Protein AF-A0A821XVA3-F1 (afdb_monomer)

Mean predicted aligned error: 18.54 Å

Structure (mmCIF, N/CA/C/O backbone):
data_AF-A0A821XVA3-F1
#
_entry.id   AF-A0A821XVA3-F1
#
loop_
_atom_site.group_PDB
_atom_site.id
_atom_site.type_symbol
_atom_site.label_atom_id
_atom_site.label_alt_id
_atom_site.label_comp_id
_atom_site.label_asym_id
_atom_site.label_entity_id
_atom_site.label_seq_id
_atom_site.pdbx_PDB_ins_code
_atom_site.Cartn_x
_atom_site.Cartn_y
_atom_site.Cartn_z
_atom_site.occupancy
_atom_site.B_iso_or_equiv
_atom_site.auth_seq_id
_atom_site.auth_comp_id
_atom_site.auth_asym_id
_atom_site.auth_atom_id
_atom_site.pdbx_PDB_model_num
ATOM 1 N N . TYR A 1 1 ? -26.374 11.133 1.513 1.00 59.28 1 TYR A N 1
ATOM 2 C CA . TYR A 1 1 ? -27.015 9.862 1.876 1.00 59.28 1 TYR A CA 1
ATOM 3 C C . TYR A 1 1 ? -25.946 8.794 1.778 1.00 59.28 1 TYR A C 1
ATOM 5 O O . TYR A 1 1 ? -25.167 8.854 0.833 1.00 59.28 1 TYR A O 1
ATOM 13 N N . ASP A 1 2 ? -25.851 7.926 2.775 1.00 74.00 2 ASP A N 1
ATOM 14 C CA . ASP A 1 2 ? -24.991 6.742 2.777 1.00 74.00 2 ASP A CA 1
ATOM 15 C C . ASP A 1 2 ? -25.934 5.588 3.128 1.00 74.00 2 ASP A C 1
ATOM 17 O O . ASP A 1 2 ? -26.612 5.642 4.154 1.00 74.00 2 ASP A O 1
ATOM 21 N N . GLU A 1 3 ? -26.091 4.653 2.195 1.00 79.62 3 GLU A N 1
ATOM 22 C CA . GLU A 1 3 ? -27.155 3.644 2.208 1.00 79.62 3 GLU A CA 1
ATOM 23 C C . GLU A 1 3 ? -26.956 2.616 3.325 1.00 79.62 3 GLU A C 1
ATOM 25 O O . GLU A 1 3 ? -27.932 2.103 3.860 1.00 79.62 3 GLU A O 1
ATOM 30 N N . HIS A 1 4 ? -25.708 2.417 3.759 1.00 81.44 4 HIS A N 1
ATOM 31 C CA . HIS A 1 4 ? -25.359 1.534 4.870 1.00 81.44 4 HIS A CA 1
ATOM 32 C C . HIS A 1 4 ? -26.092 1.886 6.179 1.00 81.44 4 HIS A C 1
ATOM 34 O O . HIS A 1 4 ? -26.391 0.995 6.959 1.00 81.44 4 HIS A O 1
ATOM 40 N N . TYR A 1 5 ? -26.447 3.155 6.415 1.00 84.19 5 TYR A N 1
ATOM 41 C CA . TYR A 1 5 ? -27.166 3.567 7.632 1.00 84.19 5 TYR A CA 1
ATOM 42 C C . TYR A 1 5 ? -28.702 3.528 7.498 1.00 84.19 5 TYR A C 1
ATOM 44 O O . TYR A 1 5 ? -29.405 4.093 8.338 1.00 84.19 5 TYR A O 1
ATOM 52 N N . PHE A 1 6 ? -29.248 2.895 6.454 1.00 86.88 6 PHE A N 1
ATOM 53 C CA . PHE A 1 6 ? -30.687 2.697 6.276 1.00 86.88 6 PHE A CA 1
ATOM 54 C C . PHE A 1 6 ? -31.042 1.212 6.386 1.00 86.88 6 PHE A C 1
ATOM 56 O O . PHE A 1 6 ? -30.778 0.441 5.471 1.00 86.88 6 PHE A O 1
ATOM 63 N N . LEU A 1 7 ? -31.670 0.835 7.507 1.00 85.50 7 LEU A N 1
ATOM 64 C CA . LEU A 1 7 ? -31.939 -0.563 7.882 1.00 85.50 7 LEU A CA 1
ATOM 65 C C . LEU A 1 7 ? -30.665 -1.446 7.841 1.00 85.50 7 LEU A C 1
ATOM 67 O O . LEU A 1 7 ? -30.660 -2.458 7.141 1.00 85.50 7 LEU A O 1
ATOM 71 N N . PRO A 1 8 ? -29.584 -1.063 8.558 1.00 87.88 8 PRO A N 1
ATOM 72 C CA . PRO A 1 8 ? -28.364 -1.865 8.625 1.00 87.88 8 PRO A CA 1
ATOM 73 C C . PRO A 1 8 ? -28.617 -3.238 9.255 1.00 87.88 8 PRO A C 1
ATOM 75 O O . PRO A 1 8 ? -29.521 -3.395 10.081 1.00 87.88 8 PRO A O 1
ATOM 78 N N . ASP A 1 9 ? -27.763 -4.203 8.918 1.00 90.38 9 ASP A N 1
ATOM 79 C CA . ASP A 1 9 ? -27.665 -5.459 9.659 1.00 90.38 9 ASP A CA 1
ATOM 80 C C . ASP A 1 9 ? -27.148 -5.172 11.089 1.00 90.38 9 ASP A C 1
ATOM 82 O O . ASP A 1 9 ? -26.148 -4.457 11.226 1.00 90.38 9 ASP A O 1
ATOM 86 N N . PRO A 1 10 ? -27.802 -5.673 12.155 1.00 92.12 10 PRO A N 1
ATOM 87 C CA . PRO A 1 10 ? -27.320 -5.549 13.530 1.00 92.12 10 PRO A CA 1
ATOM 88 C C . PRO A 1 10 ? -25.855 -5.966 13.733 1.00 92.12 10 PRO A C 1
ATOM 90 O O . PRO A 1 10 ? -25.124 -5.264 14.436 1.00 92.12 10 PRO A O 1
ATOM 93 N N . GLU A 1 11 ? -25.420 -7.058 13.095 1.00 89.94 11 GLU A N 1
ATOM 94 C CA . GLU A 1 11 ? -24.072 -7.629 13.245 1.00 89.94 11 GLU A CA 1
ATOM 95 C C . GLU A 1 11 ? -22.993 -6.732 12.602 1.00 89.94 11 GLU A C 1
ATOM 97 O O . GLU A 1 11 ? -21.880 -6.619 13.119 1.00 89.94 11 GLU A O 1
ATOM 102 N N . ASP A 1 12 ? -23.334 -6.017 11.523 1.00 89.56 12 ASP A N 1
ATOM 103 C CA . ASP A 1 12 ? -22.474 -4.980 10.936 1.00 89.56 12 ASP A CA 1
ATOM 104 C C . ASP A 1 12 ? -22.522 -3.683 11.770 1.00 89.56 12 ASP A C 1
ATOM 106 O O . ASP A 1 12 ? -21.499 -3.041 12.016 1.00 89.56 12 ASP A O 1
ATOM 110 N N . PHE A 1 13 ? -23.711 -3.271 12.224 1.00 90.44 13 PHE A N 1
ATOM 111 C CA . PHE A 1 13 ? -23.922 -1.967 12.862 1.00 90.44 13 PHE A CA 1
ATOM 112 C C . PHE A 1 13 ? -23.259 -1.852 14.240 1.00 90.44 13 PHE A C 1
ATOM 114 O O . PHE A 1 13 ? -22.738 -0.785 14.587 1.00 90.44 13 PHE A O 1
ATOM 121 N N . ILE A 1 14 ? -23.225 -2.947 15.009 1.00 92.06 14 ILE A N 1
ATOM 122 C CA . ILE A 1 14 ? -22.571 -2.980 16.324 1.00 92.06 14 ILE A CA 1
ATOM 123 C C . ILE A 1 14 ? -21.059 -2.712 16.237 1.00 92.06 14 ILE A C 1
ATOM 125 O O . ILE A 1 14 ? -20.478 -2.237 17.207 1.00 92.06 14 ILE A O 1
ATOM 129 N N . LEU A 1 15 ? -20.420 -2.934 15.081 1.00 90.19 15 LEU A N 1
ATOM 130 C CA . LEU A 1 15 ? -18.995 -2.650 14.865 1.00 90.19 15 LEU A CA 1
ATOM 131 C C . LEU A 1 15 ? -18.689 -1.147 14.678 1.00 90.19 15 LEU A C 1
ATOM 133 O O . LEU A 1 15 ? -17.539 -0.739 14.844 1.00 90.19 15 LEU A O 1
ATOM 137 N N . GLU A 1 16 ? -19.683 -0.305 14.356 1.00 89.06 16 GLU A N 1
ATOM 138 C CA . GLU A 1 16 ? -19.528 1.163 14.357 1.00 89.06 16 GLU A CA 1
ATOM 139 C C . GLU A 1 16 ? -20.161 1.847 15.582 1.00 89.06 16 GLU A C 1
ATOM 141 O O . GLU A 1 16 ? -19.650 2.885 16.016 1.00 89.06 16 GLU A O 1
ATOM 146 N N . PHE A 1 17 ? -21.249 1.308 16.151 1.00 90.75 17 PHE A N 1
ATOM 147 C CA . PHE A 1 17 ? -22.030 2.001 17.184 1.00 90.75 17 PHE A CA 1
ATOM 148 C C . PHE A 1 17 ? -22.527 1.087 18.313 1.00 90.75 17 PHE A C 1
ATOM 150 O O . PHE A 1 17 ? -23.471 0.318 18.142 1.00 90.75 17 PHE A O 1
ATOM 157 N N . PHE A 1 18 ? -21.999 1.285 19.525 1.00 93.69 18 PHE A N 1
ATOM 158 C CA . PHE A 1 18 ? -22.601 0.728 20.738 1.00 93.69 18 PHE A CA 1
ATOM 159 C C . PHE A 1 18 ? -23.825 1.558 21.179 1.00 93.69 18 PHE A C 1
ATOM 161 O O . PHE A 1 18 ? -23.686 2.759 21.444 1.00 93.69 18 PHE A O 1
ATOM 168 N N . PRO A 1 19 ? -25.030 0.971 21.289 1.00 94.19 19 PRO A N 1
ATOM 169 C CA . PRO A 1 19 ? -26.221 1.702 21.705 1.00 94.19 19 PRO A CA 1
ATOM 170 C C . PRO A 1 19 ? -26.256 1.945 23.221 1.00 94.19 19 PRO A C 1
ATOM 172 O O . PRO A 1 19 ? -25.799 1.133 24.019 1.00 94.19 19 PRO A O 1
ATOM 175 N N . TYR A 1 20 ? -26.915 3.032 23.641 1.00 92.56 20 TYR A N 1
ATOM 176 C CA . TYR A 1 20 ? -27.129 3.362 25.064 1.00 92.56 20 TYR A CA 1
ATOM 177 C C . TYR A 1 20 ? -27.933 2.295 25.838 1.00 92.56 20 TYR A C 1
ATOM 179 O O . TYR A 1 20 ? -27.947 2.280 27.068 1.00 92.56 20 TYR A O 1
ATOM 187 N N . LYS A 1 21 ? -28.617 1.405 25.118 1.00 94.06 21 LYS A N 1
ATOM 188 C CA . LYS A 1 21 ? -29.445 0.336 25.659 1.00 94.06 21 LYS A CA 1
ATOM 189 C C . LYS A 1 21 ? -29.088 -0.998 25.018 1.00 94.06 21 LYS A C 1
ATOM 191 O O . LYS A 1 21 ? -29.029 -1.084 23.795 1.00 94.06 21 LYS A O 1
ATOM 196 N N . SER A 1 22 ? -28.936 -2.042 25.830 1.00 93.56 22 SER A N 1
ATOM 197 C CA . SER A 1 22 ? -28.600 -3.386 25.342 1.00 93.56 22 SER A CA 1
ATOM 198 C C . SER A 1 22 ? -29.694 -3.960 24.430 1.00 93.56 22 SER A C 1
ATOM 200 O O . SER A 1 22 ? -29.369 -4.533 23.394 1.00 93.56 22 SER A O 1
ATOM 202 N N . GLU A 1 23 ? -30.981 -3.700 24.706 1.00 93.56 23 GLU A N 1
ATOM 203 C CA . GLU A 1 23 ? -32.079 -4.178 23.851 1.00 93.56 23 GLU A CA 1
ATOM 204 C C . GLU A 1 23 ? -32.131 -3.523 22.453 1.00 93.56 23 GLU A C 1
ATOM 206 O O . GLU A 1 23 ? -32.899 -3.958 21.599 1.00 93.56 23 GLU A O 1
ATOM 211 N N . TRP A 1 24 ? -31.325 -2.485 22.201 1.00 95.12 24 TRP A N 1
ATOM 212 C CA . TRP A 1 24 ? -31.204 -1.829 20.892 1.00 95.12 24 TRP A CA 1
ATOM 213 C C . TRP A 1 24 ? -30.030 -2.345 20.052 1.00 95.12 24 TRP A C 1
ATOM 215 O O . TRP A 1 24 ? -29.832 -1.848 18.948 1.00 95.12 24 TRP A O 1
ATOM 225 N N . GLN A 1 25 ? -29.261 -3.325 20.540 1.00 95.12 25 GLN A N 1
ATOM 226 C CA . GLN A 1 25 ? -28.236 -3.986 19.724 1.00 95.12 25 GLN A CA 1
ATOM 227 C C . GLN A 1 25 ? -28.853 -4.889 18.650 1.00 95.12 25 GLN A C 1
ATOM 229 O O . GLN A 1 25 ? -28.263 -5.042 17.593 1.00 95.12 25 GLN A O 1
ATOM 234 N N . LEU A 1 26 ? -30.037 -5.463 18.910 1.00 94.38 26 LEU A N 1
ATOM 235 C CA . LEU A 1 26 ? -30.793 -6.356 18.011 1.00 94.38 26 LEU A CA 1
ATOM 236 C C . LEU A 1 26 ? -30.073 -7.657 17.572 1.00 94.38 26 LEU A C 1
ATOM 238 O O . LEU A 1 26 ? -30.635 -8.411 16.781 1.00 94.38 26 LEU A O 1
ATOM 242 N N . LEU A 1 27 ? -28.891 -7.943 18.127 1.00 95.06 27 LEU A N 1
ATOM 243 C CA . LEU A 1 27 ? -28.137 -9.193 17.968 1.00 95.06 27 LEU A CA 1
ATOM 244 C C . LEU A 1 27 ? -28.855 -10.387 18.622 1.00 95.06 27 LEU A C 1
ATOM 246 O O . LEU A 1 27 ? -29.567 -10.219 19.616 1.00 95.06 27 LEU A O 1
ATOM 250 N N . GLU A 1 28 ? -28.579 -11.607 18.148 1.00 94.06 28 GLU A N 1
ATOM 251 C CA . GLU A 1 28 ? -29.009 -12.843 18.833 1.00 94.06 28 GLU A CA 1
ATOM 252 C C . GLU A 1 28 ? -28.313 -13.006 20.200 1.00 94.06 28 GLU A C 1
ATOM 254 O O . GLU A 1 28 ? -28.908 -13.502 21.157 1.00 94.06 28 GLU A O 1
ATOM 259 N N . SER A 1 29 ? -27.063 -12.544 20.313 1.00 94.06 29 SER A N 1
ATOM 260 C CA . SER A 1 29 ? -26.284 -12.515 21.558 1.00 94.06 29 SER A CA 1
ATOM 261 C C . SER A 1 29 ? -25.708 -11.113 21.801 1.00 94.06 29 SER A C 1
ATOM 263 O O . SER A 1 29 ? -24.644 -10.796 21.273 1.00 94.06 29 SER A O 1
ATOM 265 N N . PRO A 1 30 ? -26.393 -10.254 22.583 1.00 95.19 30 PRO A N 1
ATOM 266 C CA . PRO A 1 30 ? -25.920 -8.907 22.893 1.00 95.19 30 PRO A CA 1
ATOM 267 C C . PRO A 1 30 ? -24.562 -8.888 23.611 1.00 95.19 30 PRO A C 1
ATOM 269 O O . PRO A 1 30 ? -24.363 -9.605 24.592 1.00 95.19 30 PRO A O 1
ATOM 272 N N . ILE A 1 31 ? -23.658 -8.016 23.160 1.00 95.81 31 ILE A N 1
ATOM 273 C CA . ILE A 1 31 ? -22.307 -7.842 23.709 1.00 95.81 31 ILE A CA 1
ATOM 274 C C . ILE A 1 31 ? -22.254 -6.743 24.778 1.00 95.81 31 ILE A C 1
ATOM 276 O O . ILE A 1 31 ? -23.060 -5.805 24.797 1.00 95.81 31 ILE A O 1
ATOM 280 N N . THR A 1 32 ? -21.270 -6.814 25.670 1.00 95.44 32 THR A N 1
ATOM 281 C CA . THR A 1 32 ? -20.978 -5.748 26.636 1.00 95.44 32 THR A CA 1
ATOM 282 C C . THR A 1 32 ? -20.196 -4.594 26.002 1.00 95.44 32 THR A C 1
ATOM 284 O O . THR A 1 32 ? -19.574 -4.733 24.949 1.00 95.44 32 THR A O 1
ATOM 287 N N . LEU A 1 33 ? -20.170 -3.440 26.682 1.00 94.19 33 LEU A N 1
ATOM 288 C CA . LEU A 1 33 ? -19.331 -2.305 26.276 1.00 94.19 33 LEU A CA 1
ATOM 289 C C . LEU A 1 33 ? -17.839 -2.682 26.237 1.00 94.19 33 LEU A C 1
ATOM 291 O O . LEU A 1 33 ? -17.130 -2.244 25.342 1.00 94.19 33 LEU A O 1
ATOM 295 N N . LEU A 1 34 ? -17.381 -3.532 27.163 1.00 93.25 34 LEU A N 1
ATOM 296 C CA . LEU A 1 34 ? -15.988 -3.985 27.232 1.00 93.25 34 LEU A CA 1
ATOM 297 C C . LEU A 1 34 ? -15.604 -4.876 26.040 1.00 93.25 34 LEU A C 1
ATOM 299 O O . LEU A 1 34 ? -14.453 -4.859 25.610 1.00 93.25 34 LEU A O 1
ATOM 303 N N . GLU A 1 35 ? -16.543 -5.662 25.514 1.00 93.38 35 GLU A N 1
ATOM 304 C CA . GLU A 1 35 ? -16.342 -6.449 24.293 1.00 93.38 35 GLU A CA 1
ATOM 305 C C . GLU A 1 35 ? -16.369 -5.542 23.057 1.00 93.38 35 GLU A C 1
ATOM 307 O O . GLU A 1 35 ? -15.479 -5.647 22.220 1.00 93.38 35 GLU A O 1
ATOM 312 N N . PHE A 1 36 ? -17.294 -4.577 22.986 1.00 93.44 36 PHE A N 1
ATOM 313 C CA . PHE A 1 36 ? -17.306 -3.556 21.929 1.00 93.44 36 PHE A CA 1
ATOM 314 C C . PHE A 1 36 ? -16.003 -2.739 21.874 1.00 93.44 36 PHE A C 1
ATOM 316 O O . PHE A 1 36 ? -15.442 -2.554 20.799 1.00 93.44 36 PHE A O 1
ATOM 323 N N . GLU A 1 37 ? -15.471 -2.306 23.021 1.00 91.69 37 GLU A N 1
ATOM 324 C CA . GLU A 1 37 ? -14.191 -1.584 23.120 1.00 91.69 37 GLU A CA 1
ATOM 325 C C . GLU A 1 37 ? -12.979 -2.418 22.655 1.00 91.69 37 GLU A C 1
ATOM 327 O O . GLU A 1 37 ? -11.905 -1.863 22.410 1.00 91.69 37 GLU A O 1
ATOM 332 N N . GLN A 1 38 ? -13.140 -3.737 22.500 1.00 91.62 38 GLN A N 1
ATOM 333 C CA . GLN A 1 38 ? -12.133 -4.629 21.925 1.00 91.62 38 GLN A CA 1
ATOM 334 C C . GLN A 1 38 ? -12.303 -4.848 20.414 1.00 91.62 38 GLN A C 1
ATOM 336 O O . GLN A 1 38 ? -11.349 -5.317 19.795 1.00 91.62 38 GLN A O 1
ATOM 341 N N . LEU A 1 39 ? -13.439 -4.507 19.792 1.00 91.81 39 LEU A N 1
ATOM 342 C CA . LEU A 1 39 ? -13.693 -4.746 18.362 1.00 91.81 39 LEU A CA 1
ATOM 343 C C . LEU A 1 39 ? -12.896 -3.787 17.453 1.00 91.81 39 LEU A C 1
ATOM 345 O O . LEU A 1 39 ? -12.702 -2.626 17.817 1.00 91.81 39 LEU A O 1
ATOM 349 N N . PRO A 1 40 ? -12.437 -4.215 16.256 1.00 88.81 40 PRO A N 1
ATOM 350 C CA . PRO A 1 40 ? -11.691 -3.355 15.344 1.00 88.81 40 PRO A CA 1
ATOM 351 C C . PRO A 1 40 ? -12.551 -2.186 14.865 1.00 88.81 40 PRO A C 1
ATOM 353 O O . PRO A 1 40 ? -13.669 -2.380 14.394 1.00 88.81 40 PRO A O 1
ATOM 356 N N . PHE A 1 41 ? -12.002 -0.974 14.907 1.00 90.12 41 PHE A N 1
ATOM 357 C CA . PHE A 1 41 ? -12.701 0.204 14.402 1.00 90.12 41 PHE A CA 1
ATOM 358 C C . PHE A 1 41 ? -12.879 0.096 12.882 1.00 90.12 41 PHE A C 1
ATOM 360 O O . PHE A 1 41 ? -11.885 0.040 12.153 1.00 90.12 41 PHE A O 1
ATOM 367 N N . VAL A 1 42 ? -14.123 0.121 12.403 1.00 92.75 42 VAL A N 1
ATOM 368 C CA . VAL A 1 42 ? -14.491 0.073 10.975 1.00 92.75 42 VAL A CA 1
ATOM 369 C C . VAL A 1 42 ? -15.223 1.340 10.521 1.00 92.75 42 VAL A C 1
ATOM 371 O O . VAL A 1 42 ? -15.337 2.314 11.265 1.00 92.75 42 VAL A O 1
ATOM 374 N N . ARG A 1 43 ? -15.652 1.354 9.254 1.00 89.56 43 ARG A N 1
ATOM 375 C CA . ARG A 1 43 ? -16.505 2.364 8.611 1.00 89.56 43 ARG A CA 1
ATOM 376 C C . ARG A 1 43 ? -17.439 1.710 7.601 1.00 89.56 43 ARG A C 1
ATOM 378 O O . ARG A 1 43 ? -17.054 0.695 7.031 1.00 89.56 43 ARG A O 1
ATOM 385 N N . SER A 1 44 ? -18.540 2.376 7.241 1.00 88.94 44 SER A N 1
ATOM 386 C CA . SER A 1 44 ? -19.485 1.967 6.181 1.00 88.94 44 SER A CA 1
ATOM 387 C C . SER A 1 44 ? -18.850 1.411 4.895 1.00 88.94 44 SER A C 1
ATOM 389 O O . SER A 1 44 ? -19.408 0.518 4.260 1.00 88.94 44 SER A O 1
ATOM 391 N N . LEU A 1 45 ? -17.652 1.874 4.509 1.00 89.81 45 LEU A N 1
ATOM 392 C CA . LEU A 1 45 ? -16.934 1.365 3.333 1.00 89.81 45 LEU A CA 1
ATOM 393 C C . LEU A 1 45 ? -16.302 -0.024 3.493 1.00 89.81 45 LEU A C 1
ATOM 395 O O . LEU A 1 45 ? -16.001 -0.654 2.484 1.00 89.81 45 LEU A O 1
ATOM 399 N N . PHE A 1 46 ? -16.110 -0.512 4.715 1.00 93.12 46 PHE A N 1
ATOM 400 C CA . PHE A 1 46 ? -15.733 -1.898 4.980 1.00 93.12 46 PHE A CA 1
ATOM 401 C C . PHE A 1 46 ? -16.842 -2.837 4.482 1.00 93.12 46 PHE A C 1
ATOM 403 O O . PHE A 1 46 ? -16.602 -3.689 3.627 1.00 93.12 46 PHE A O 1
ATOM 410 N N . PHE A 1 47 ? -18.075 -2.574 4.916 1.00 91.06 47 PHE A N 1
ATOM 411 C CA . PHE A 1 47 ? -19.278 -3.324 4.555 1.00 91.06 47 PHE A CA 1
ATOM 412 C C . PHE A 1 47 ? -19.693 -3.113 3.095 1.00 91.06 47 PHE A C 1
ATOM 414 O O . PHE A 1 47 ? -19.985 -4.075 2.391 1.00 91.06 47 PHE A O 1
ATOM 421 N N . HIS A 1 48 ? -19.627 -1.876 2.588 1.00 90.00 48 HIS A N 1
ATOM 422 C CA . HIS A 1 48 ? -19.939 -1.554 1.186 1.00 90.00 48 HIS A CA 1
ATOM 423 C C . HIS A 1 48 ? -18.974 -2.201 0.171 1.00 90.00 48 HIS A C 1
ATOM 425 O O . HIS A 1 48 ? -19.335 -2.398 -0.987 1.00 90.00 48 HIS A O 1
ATOM 431 N N . TYR A 1 49 ? -17.749 -2.546 0.584 1.00 91.56 49 TYR A N 1
ATOM 432 C CA . TYR A 1 49 ? -16.815 -3.346 -0.219 1.00 91.56 49 TYR A CA 1
ATOM 433 C C . TYR A 1 49 ? -16.812 -4.837 0.167 1.00 91.56 49 TYR A C 1
ATOM 435 O O . TYR A 1 49 ? -15.973 -5.589 -0.331 1.00 91.56 49 TYR A O 1
ATOM 443 N N . HIS A 1 50 ? -17.744 -5.262 1.028 1.00 92.50 50 HIS A N 1
ATOM 444 C CA . HIS A 1 50 ? -17.879 -6.614 1.582 1.00 92.50 50 HIS A CA 1
ATOM 445 C C . HIS A 1 50 ? -16.546 -7.191 2.083 1.00 92.50 50 HIS A C 1
ATOM 447 O O . HIS A 1 50 ? -16.192 -8.341 1.807 1.00 92.50 50 HIS A O 1
ATOM 453 N N . LEU A 1 51 ? -15.773 -6.357 2.783 1.00 94.50 51 LEU A N 1
ATOM 454 C CA . LEU A 1 51 ? -14.526 -6.778 3.404 1.00 94.50 51 LEU A CA 1
ATOM 455 C C . LEU A 1 51 ? -14.810 -7.664 4.616 1.00 94.50 51 LEU A C 1
ATOM 457 O O . LEU A 1 51 ? -15.823 -7.518 5.293 1.00 94.50 51 LEU A O 1
ATOM 461 N N . SER A 1 52 ? -13.894 -8.583 4.904 1.00 93.69 52 SER A N 1
ATOM 462 C CA . SER A 1 52 ? -13.961 -9.438 6.092 1.00 93.69 52 SER A CA 1
ATOM 463 C C . SER A 1 52 ? -12.583 -9.622 6.721 1.00 93.69 52 SER A C 1
ATOM 465 O O . SER A 1 52 ? -11.561 -9.673 6.029 1.00 93.69 52 SER A O 1
ATOM 467 N N . PHE A 1 53 ? -12.547 -9.708 8.050 1.00 93.38 53 PHE A N 1
ATOM 468 C CA . PHE A 1 53 ? -11.327 -9.991 8.803 1.00 93.38 53 PHE A CA 1
ATOM 469 C C . PHE A 1 53 ? -10.919 -11.458 8.635 1.00 93.38 53 PHE A C 1
ATOM 471 O O . PHE A 1 53 ? -11.764 -12.349 8.696 1.00 93.38 53 PHE A O 1
ATOM 478 N N . VAL A 1 54 ? -9.624 -11.718 8.440 1.00 93.81 54 VAL A N 1
ATOM 479 C CA . VAL A 1 54 ? -9.096 -13.088 8.282 1.00 93.81 54 VAL A CA 1
ATOM 480 C C . VAL A 1 54 ? -8.365 -13.574 9.536 1.00 93.81 54 VAL A C 1
ATOM 482 O O . VAL A 1 54 ? -8.388 -14.767 9.822 1.00 93.81 54 VAL A O 1
ATOM 485 N N . ASN A 1 55 ? -7.717 -12.671 10.279 1.00 89.94 55 ASN A N 1
ATOM 486 C CA . ASN A 1 55 ? -6.906 -13.007 11.458 1.00 89.94 55 ASN A CA 1
ATOM 487 C C . ASN A 1 55 ? -7.062 -12.039 12.651 1.00 89.94 55 ASN A C 1
ATOM 489 O O . ASN A 1 55 ? -6.930 -12.482 13.786 1.00 89.94 55 ASN A O 1
ATOM 493 N N . GLN A 1 56 ? -7.342 -10.747 12.427 1.00 89.31 56 GLN A N 1
ATOM 494 C CA . GLN A 1 56 ? -7.411 -9.734 13.494 1.00 89.31 56 GLN A CA 1
ATOM 495 C C . GLN A 1 56 ? -8.851 -9.281 13.768 1.00 89.31 56 GLN A C 1
ATOM 497 O O . GLN A 1 56 ? -9.354 -8.355 13.128 1.00 89.31 56 GLN A O 1
ATOM 502 N N . GLN A 1 57 ? -9.491 -9.930 14.745 1.00 85.75 57 GLN A N 1
ATOM 503 C CA . GLN A 1 57 ? -10.834 -9.605 15.252 1.00 85.75 57 GLN A CA 1
ATOM 504 C C . GLN A 1 57 ? -10.823 -8.697 16.498 1.00 85.75 57 GLN A C 1
ATOM 506 O O . GLN A 1 57 ? -11.877 -8.458 17.075 1.00 85.75 57 GLN A O 1
ATOM 511 N N . HIS A 1 58 ? -9.664 -8.162 16.903 1.00 91.81 58 HIS A N 1
ATOM 512 C CA . HIS A 1 58 ? -9.555 -7.178 17.988 1.00 91.81 58 HIS A CA 1
ATOM 513 C C . HIS A 1 58 ? -8.872 -5.888 17.511 1.00 91.81 58 HIS A C 1
ATOM 515 O O . HIS A 1 58 ? -7.947 -5.947 16.703 1.00 91.81 58 HIS A O 1
ATOM 521 N N . ALA A 1 59 ? -9.265 -4.729 18.046 1.00 92.44 59 ALA A N 1
ATOM 522 C CA . ALA A 1 59 ? -8.646 -3.430 17.761 1.00 92.44 59 ALA A CA 1
ATOM 523 C C . ALA A 1 59 ? -7.180 -3.327 18.199 1.00 92.44 59 ALA A C 1
ATOM 525 O O . ALA A 1 59 ? -6.444 -2.510 17.645 1.00 92.44 59 ALA A O 1
ATOM 526 N N . VAL A 1 60 ? -6.764 -4.110 19.199 1.00 95.31 60 VAL A N 1
ATOM 527 C CA . VAL A 1 60 ? -5.413 -4.070 19.772 1.00 95.31 60 VAL A CA 1
ATOM 528 C C . VAL A 1 60 ? -4.654 -5.342 19.410 1.00 95.31 60 VAL A C 1
ATOM 530 O O . VAL A 1 60 ? -4.945 -6.422 19.918 1.00 95.31 60 VAL A O 1
ATOM 533 N N . ILE A 1 61 ? -3.643 -5.193 18.560 1.00 96.38 61 ILE A N 1
ATOM 534 C CA . ILE A 1 61 ? -2.768 -6.266 18.090 1.00 96.38 61 ILE A CA 1
ATOM 535 C C . ILE A 1 61 ? -1.453 -6.183 18.868 1.00 96.38 61 ILE A C 1
ATOM 537 O O . ILE A 1 61 ? -0.801 -5.141 18.869 1.00 96.38 61 ILE A O 1
ATOM 541 N N . GLN A 1 62 ? -1.044 -7.269 19.522 1.00 96.25 62 GLN A N 1
ATOM 542 C CA . GLN A 1 62 ? 0.305 -7.375 20.091 1.00 96.25 62 GLN A CA 1
ATOM 543 C C . GLN A 1 62 ? 1.276 -7.861 19.010 1.00 96.25 62 GLN A C 1
ATOM 545 O O . GLN A 1 62 ? 0.924 -8.742 18.223 1.00 96.25 62 GLN A O 1
ATOM 550 N N . THR A 1 63 ? 2.492 -7.320 18.974 1.00 95.81 63 THR A N 1
ATOM 551 C CA . THR A 1 63 ? 3.568 -7.892 18.154 1.00 95.81 63 THR A CA 1
ATOM 552 C C . THR A 1 63 ? 4.220 -9.092 18.837 1.00 95.81 63 THR A C 1
ATOM 554 O O . THR A 1 63 ? 4.126 -9.264 20.054 1.00 95.81 63 THR A O 1
ATOM 557 N N . ASP A 1 64 ? 4.964 -9.886 18.069 1.00 93.62 64 ASP A N 1
ATOM 558 C CA . ASP A 1 64 ? 5.989 -10.761 18.634 1.00 93.62 64 ASP A CA 1
ATOM 559 C C . ASP A 1 64 ? 7.192 -9.956 19.186 1.00 93.62 64 ASP A C 1
ATOM 561 O O . ASP A 1 64 ? 7.235 -8.720 19.138 1.00 93.62 64 ASP A O 1
ATOM 565 N N . ASN A 1 65 ? 8.204 -10.668 19.689 1.00 90.31 65 ASN A N 1
ATOM 566 C CA . ASN A 1 65 ? 9.434 -10.087 20.239 1.00 90.31 65 ASN A CA 1
ATOM 567 C C . ASN A 1 65 ? 10.441 -9.574 19.179 1.00 90.31 65 ASN A C 1
ATOM 569 O O . ASN A 1 65 ? 11.537 -9.122 19.530 1.00 90.31 65 ASN A O 1
ATOM 573 N N . ARG A 1 66 ? 10.073 -9.625 17.893 1.00 89.06 66 ARG A N 1
ATOM 574 C CA . ARG A 1 66 ? 10.735 -8.966 16.757 1.00 89.06 66 ARG A CA 1
ATOM 575 C C . ARG A 1 66 ? 9.941 -7.751 16.263 1.00 89.06 66 ARG A C 1
ATOM 577 O O . ARG A 1 66 ? 10.287 -7.181 15.233 1.00 89.06 66 ARG A O 1
ATOM 584 N N . GLY A 1 67 ? 8.874 -7.350 16.957 1.00 91.44 67 GLY A N 1
ATOM 585 C CA . GLY A 1 67 ? 7.999 -6.270 16.506 1.00 91.44 67 GLY A CA 1
ATOM 586 C C . GLY A 1 67 ? 7.108 -6.657 15.319 1.00 91.44 67 GLY A C 1
ATOM 587 O O . GLY A 1 67 ? 6.560 -5.767 14.669 1.00 91.44 67 GLY A O 1
ATOM 588 N N . ALA A 1 68 ? 6.966 -7.951 15.009 1.00 93.38 68 ALA A N 1
ATOM 589 C CA . ALA A 1 68 ? 6.183 -8.442 13.884 1.00 93.38 68 ALA A CA 1
ATOM 590 C C . ALA A 1 68 ? 4.713 -8.709 14.250 1.00 93.38 68 ALA A C 1
ATOM 592 O O . ALA A 1 68 ? 4.406 -9.302 15.284 1.00 93.38 68 ALA A O 1
ATOM 593 N N . CYS A 1 69 ? 3.798 -8.300 13.372 1.00 95.75 69 CYS A N 1
ATOM 594 C CA . CYS A 1 69 ? 2.391 -8.707 13.360 1.00 95.75 69 CYS A CA 1
ATOM 595 C C . CYS A 1 69 ? 1.816 -8.601 11.937 1.00 95.75 69 CYS A C 1
ATOM 597 O O . CYS A 1 69 ? 2.407 -7.955 11.067 1.00 95.75 69 CYS A O 1
ATOM 599 N N . ASP A 1 70 ? 0.659 -9.210 11.679 1.00 95.00 70 ASP A N 1
ATOM 600 C CA . ASP A 1 70 ? -0.017 -9.137 10.385 1.00 95.00 70 ASP A CA 1
ATOM 601 C C . ASP A 1 70 ? -1.504 -8.770 10.502 1.00 95.00 70 ASP A C 1
ATOM 603 O O . ASP A 1 70 ? -2.213 -9.206 11.406 1.00 95.00 70 ASP A O 1
ATOM 607 N N . ILE A 1 71 ? -2.001 -7.992 9.542 1.00 97.38 71 ILE A N 1
ATOM 608 C CA . ILE A 1 71 ? -3.427 -7.716 9.337 1.00 97.38 71 ILE A CA 1
ATOM 609 C C . ILE A 1 71 ? -3.801 -8.254 7.963 1.00 97.38 71 ILE A C 1
ATOM 611 O O . ILE A 1 71 ? -3.235 -7.837 6.949 1.00 97.38 71 ILE A O 1
ATOM 615 N N . LYS A 1 72 ? -4.765 -9.174 7.928 1.00 96.19 72 LYS A N 1
ATOM 616 C CA . LYS A 1 72 ? -5.268 -9.795 6.704 1.00 96.19 72 LYS A CA 1
ATOM 617 C C . LYS A 1 72 ? -6.759 -9.524 6.548 1.00 96.19 72 LYS A C 1
ATOM 619 O O . LYS A 1 72 ? -7.561 -9.868 7.418 1.00 96.19 72 LYS A O 1
ATOM 624 N N . LEU A 1 73 ? -7.109 -8.919 5.417 1.00 96.50 73 LEU A N 1
ATOM 625 C CA . LEU A 1 73 ? -8.480 -8.650 4.995 1.00 96.50 73 LEU A CA 1
ATOM 626 C C . LEU A 1 73 ? -8.784 -9.466 3.740 1.00 96.50 73 LEU A C 1
ATOM 628 O O . LEU A 1 73 ? -7.942 -9.574 2.847 1.00 96.50 73 LEU A O 1
ATOM 632 N N . ARG A 1 74 ? -9.998 -10.004 3.654 1.00 96.06 74 ARG A N 1
ATOM 633 C CA . ARG A 1 74 ? -10.537 -10.630 2.446 1.00 96.06 74 ARG A CA 1
ATOM 634 C C . ARG A 1 74 ? -11.496 -9.672 1.746 1.00 96.06 74 ARG A C 1
ATOM 636 O O . ARG A 1 74 ? -12.290 -9.014 2.413 1.00 96.06 74 ARG A O 1
ATOM 643 N N . MET A 1 75 ? -11.437 -9.634 0.418 1.00 94.75 75 MET A N 1
ATOM 644 C CA . MET A 1 75 ? -12.374 -8.923 -0.465 1.00 94.75 75 MET A CA 1
ATOM 645 C C . MET A 1 75 ? -13.073 -9.906 -1.427 1.00 94.75 75 MET A C 1
ATOM 647 O O . MET A 1 75 ? -12.495 -10.947 -1.747 1.00 94.75 75 MET A O 1
ATOM 651 N N . PRO A 1 76 ? -14.290 -9.610 -1.919 1.00 94.31 76 PRO A N 1
ATOM 652 C CA . PRO A 1 76 ? -15.010 -10.497 -2.834 1.00 94.31 76 PRO A CA 1
ATOM 653 C C . PRO A 1 76 ? -14.352 -10.580 -4.222 1.00 94.31 76 PRO A C 1
ATOM 655 O O . PRO A 1 76 ? -13.741 -9.620 -4.700 1.00 94.31 76 PRO A O 1
ATOM 658 N N . ASP A 1 77 ? -14.549 -11.711 -4.914 1.00 89.75 77 ASP A N 1
ATOM 659 C CA . ASP A 1 77 ? -14.010 -11.979 -6.262 1.00 89.75 77 ASP A CA 1
ATOM 660 C C . ASP A 1 77 ? -14.293 -10.854 -7.271 1.00 89.75 77 ASP A C 1
ATOM 662 O O . ASP A 1 77 ? -13.424 -10.479 -8.059 1.00 89.75 77 ASP A O 1
ATOM 666 N N . SER A 1 78 ? -15.491 -10.268 -7.205 1.00 90.44 78 SER A N 1
ATOM 667 C CA . SER A 1 78 ? -15.948 -9.174 -8.070 1.00 90.44 78 SER A CA 1
ATOM 668 C C . SER A 1 78 ? -15.125 -7.885 -7.952 1.00 90.44 78 SER A C 1
ATOM 670 O O . SER A 1 78 ? -15.155 -7.059 -8.868 1.00 90.44 78 SER A O 1
ATOM 672 N N . LEU A 1 79 ? -14.387 -7.700 -6.852 1.00 89.88 79 LEU A N 1
ATOM 673 C CA . LEU A 1 79 ? -13.617 -6.489 -6.567 1.00 89.88 79 LEU A CA 1
ATOM 674 C C . LEU A 1 79 ? -12.098 -6.664 -6.718 1.00 89.88 79 LEU A C 1
ATOM 676 O O . LEU A 1 79 ? -11.397 -5.653 -6.794 1.00 89.88 79 LEU A O 1
ATOM 680 N N . LYS A 1 80 ? -11.582 -7.895 -6.866 1.00 86.81 80 LYS A N 1
ATOM 681 C CA . LYS A 1 80 ? -10.137 -8.212 -6.972 1.00 86.81 80 LYS A CA 1
ATOM 682 C C . LYS A 1 80 ? -9.364 -7.332 -7.958 1.00 86.81 80 LYS A C 1
ATOM 684 O O . LYS A 1 80 ? -8.252 -6.890 -7.680 1.00 86.81 80 LYS A O 1
ATOM 689 N N . HIS A 1 81 ? -9.967 -7.054 -9.113 1.00 84.12 81 HIS A N 1
ATOM 690 C CA . HIS A 1 81 ? -9.357 -6.279 -10.198 1.00 84.12 81 HIS A CA 1
ATOM 691 C C . HIS A 1 81 ? -9.807 -4.810 -10.247 1.00 84.12 81 HIS A C 1
ATOM 693 O O . HIS A 1 81 ? -9.551 -4.138 -11.242 1.00 84.12 81 HIS A O 1
ATOM 699 N N . ARG A 1 82 ? -10.478 -4.298 -9.206 1.00 86.75 82 ARG A N 1
ATOM 700 C CA . ARG A 1 82 ? -10.951 -2.901 -9.127 1.00 86.75 82 ARG A CA 1
ATOM 701 C C . ARG A 1 82 ? -10.637 -2.220 -7.803 1.00 86.75 82 ARG A C 1
ATOM 703 O O . ARG A 1 82 ? -10.416 -1.017 -7.801 1.00 86.75 82 ARG A O 1
ATOM 710 N N . LEU A 1 83 ? -10.581 -2.937 -6.688 1.00 90.25 83 LEU A N 1
ATOM 711 C CA . LEU A 1 83 ? -10.308 -2.332 -5.390 1.00 90.25 83 LEU A CA 1
ATOM 712 C C . LEU A 1 83 ? -8.807 -2.035 -5.239 1.00 90.25 83 LEU A C 1
ATOM 714 O O . LEU A 1 83 ? -7.946 -2.881 -5.501 1.00 90.25 83 LEU A O 1
ATOM 718 N N . ALA A 1 84 ? -8.490 -0.803 -4.847 1.00 90.88 8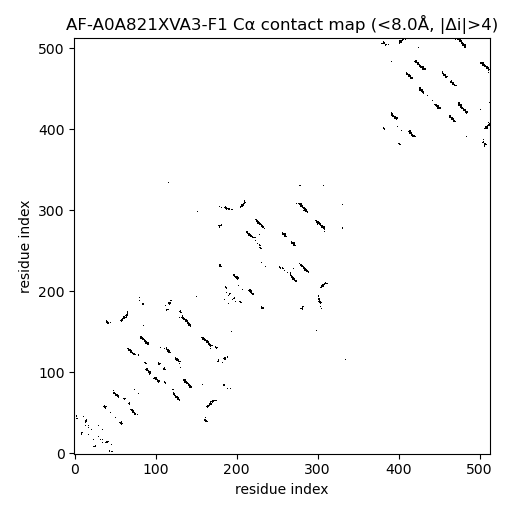4 ALA A N 1
ATOM 719 C CA . ALA A 1 84 ? -7.150 -0.366 -4.481 1.00 90.88 84 ALA A CA 1
ATOM 720 C C . ALA A 1 84 ? -7.094 -0.073 -2.983 1.00 90.88 84 ALA A C 1
ATOM 722 O O . ALA A 1 84 ? -8.000 0.558 -2.436 1.00 90.88 84 ALA A O 1
ATOM 723 N N . PHE A 1 85 ? -6.002 -0.496 -2.349 1.00 93.25 85 PHE A N 1
ATOM 724 C CA . PHE A 1 85 ? -5.753 -0.305 -0.925 1.00 93.25 85 PHE A CA 1
ATOM 725 C C . PHE A 1 85 ? -4.567 0.628 -0.696 1.00 93.25 85 PHE A C 1
ATOM 727 O O . PHE A 1 85 ? -3.579 0.612 -1.433 1.00 93.25 85 PHE A O 1
ATOM 734 N N . HIS A 1 86 ? -4.661 1.423 0.361 1.00 93.00 86 HIS A N 1
ATOM 735 C CA . HIS A 1 86 ? -3.587 2.264 0.880 1.00 93.00 86 HIS A CA 1
ATOM 736 C C . HIS A 1 86 ? -3.613 2.211 2.408 1.00 93.00 86 HIS A C 1
ATOM 738 O O . HIS A 1 86 ? -4.622 1.828 2.997 1.00 93.00 86 HIS A O 1
ATOM 744 N N . PHE A 1 87 ? -2.518 2.580 3.061 1.00 95.50 87 PHE A N 1
ATOM 745 C CA . PHE A 1 87 ? -2.438 2.580 4.517 1.00 95.50 87 PHE A CA 1
ATOM 746 C C . PHE A 1 87 ? -1.541 3.711 5.022 1.00 95.50 87 PHE A C 1
ATOM 748 O O . PHE A 1 87 ? -0.624 4.148 4.328 1.00 95.50 87 PHE A O 1
ATOM 755 N N . HIS A 1 88 ? -1.773 4.139 6.259 1.00 94.50 88 HIS A N 1
ATOM 756 C CA . HIS A 1 88 ? -0.827 4.946 7.025 1.00 94.50 88 HIS A CA 1
ATOM 757 C C . HIS A 1 88 ? -0.463 4.198 8.304 1.00 94.50 88 HIS A C 1
ATOM 759 O O . HIS A 1 88 ? -1.349 3.661 8.960 1.00 94.50 88 HIS A O 1
ATOM 765 N N . LEU A 1 89 ? 0.820 4.197 8.668 1.00 95.69 89 LEU A N 1
ATOM 766 C CA . LEU A 1 89 ? 1.310 3.731 9.966 1.00 95.69 89 LEU A CA 1
ATOM 767 C C . LEU A 1 89 ? 1.928 4.925 10.699 1.00 95.69 89 LEU A C 1
ATOM 769 O O . LEU A 1 89 ? 2.772 5.617 10.129 1.00 95.69 89 LEU A O 1
ATOM 773 N N . ARG A 1 90 ? 1.508 5.158 11.943 1.00 95.06 90 ARG A N 1
ATOM 774 C CA . ARG A 1 90 ? 2.005 6.228 12.820 1.00 95.06 90 ARG A CA 1
ATOM 775 C C . ARG A 1 90 ? 2.504 5.629 14.131 1.00 95.06 90 ARG A C 1
ATOM 777 O O . ARG A 1 90 ? 1.950 4.630 14.583 1.00 95.06 90 ARG A O 1
ATOM 784 N N . PHE A 1 91 ? 3.519 6.232 14.739 1.00 94.00 91 PHE A N 1
ATOM 785 C CA . PHE A 1 91 ? 3.969 5.921 16.096 1.00 94.00 91 PHE A CA 1
ATOM 786 C C . PHE A 1 91 ? 3.427 6.969 17.068 1.00 94.00 91 PHE A C 1
ATOM 788 O O . PHE A 1 91 ? 3.504 8.160 16.782 1.00 94.00 91 PHE A O 1
ATOM 795 N N . SER A 1 92 ? 2.899 6.530 18.207 1.00 90.38 92 SER A N 1
ATOM 796 C CA . SER A 1 92 ? 2.353 7.384 19.261 1.00 90.38 92 SER A CA 1
ATOM 797 C C . SER A 1 92 ? 3.379 7.552 20.377 1.00 90.38 92 SER A C 1
ATOM 799 O O . SER A 1 92 ? 3.492 6.703 21.263 1.00 90.38 92 SER A O 1
ATOM 801 N N . ASN A 1 93 ? 4.104 8.670 20.366 1.00 76.38 93 ASN A N 1
ATOM 802 C CA . ASN A 1 93 ? 5.030 9.013 21.437 1.00 76.38 93 ASN A CA 1
ATOM 803 C C . ASN A 1 93 ? 4.314 9.843 22.514 1.00 76.38 93 ASN A C 1
ATOM 805 O O . ASN A 1 93 ? 3.801 10.926 22.232 1.00 76.38 93 ASN A O 1
ATOM 809 N N . ILE A 1 94 ? 4.290 9.368 23.760 1.00 64.44 94 ILE A N 1
ATOM 810 C CA . ILE A 1 94 ? 3.730 10.137 24.878 1.00 64.44 94 ILE A CA 1
ATOM 811 C C . ILE A 1 94 ? 4.799 11.117 25.371 1.00 64.44 94 ILE A C 1
ATOM 813 O O . ILE A 1 94 ? 5.814 10.720 25.945 1.00 64.44 94 ILE A O 1
ATOM 817 N N . SER A 1 95 ? 4.571 12.417 25.172 1.00 58.41 95 SER A N 1
ATOM 818 C CA . SER A 1 95 ? 5.465 13.461 25.677 1.00 58.41 95 SER A CA 1
ATOM 819 C C . SER A 1 95 ? 5.422 13.514 27.207 1.00 58.41 95 SER A C 1
ATOM 821 O O . SER A 1 95 ? 4.561 14.171 27.797 1.00 58.41 95 SER A O 1
ATOM 823 N N . ASN A 1 96 ? 6.409 12.890 27.856 1.00 54.19 96 ASN A N 1
ATOM 824 C CA . ASN A 1 96 ? 6.616 12.940 29.313 1.00 54.19 96 ASN A CA 1
ATOM 825 C C . ASN A 1 96 ? 6.687 14.373 29.886 1.00 54.19 96 ASN A C 1
ATOM 827 O O . ASN A 1 96 ? 6.506 14.564 31.085 1.00 54.19 96 ASN A O 1
ATOM 831 N N . THR A 1 97 ? 6.956 15.377 29.047 1.00 55.00 97 THR A N 1
ATOM 832 C CA . THR A 1 97 ? 7.114 16.783 29.450 1.00 55.00 97 THR A CA 1
ATOM 833 C C . THR A 1 97 ? 5.812 17.587 29.363 1.00 55.00 97 THR A C 1
ATOM 835 O O . THR A 1 97 ? 5.710 18.638 29.991 1.00 55.00 97 THR A O 1
ATOM 838 N N . THR A 1 98 ? 4.826 17.146 28.570 1.00 55.41 98 THR A N 1
ATOM 839 C CA . THR A 1 98 ? 3.618 17.949 28.274 1.00 55.41 98 THR A CA 1
ATOM 840 C C . THR A 1 98 ? 2.300 17.174 28.253 1.00 55.41 98 THR A C 1
ATOM 842 O O . THR A 1 98 ? 1.250 17.801 28.153 1.00 55.41 98 THR A O 1
ATOM 845 N N . GLY A 1 99 ? 2.314 15.840 28.314 1.00 56.00 99 GLY A N 1
ATOM 846 C CA . GLY A 1 99 ? 1.108 15.006 28.221 1.00 56.00 99 GLY A CA 1
ATOM 847 C C . GLY A 1 99 ? 0.451 14.971 26.833 1.00 56.00 99 GLY A C 1
ATOM 848 O O . GLY A 1 99 ? -0.534 14.263 26.646 1.00 56.00 99 GLY A O 1
ATOM 849 N N . HIS A 1 100 ? 0.991 15.697 25.849 1.00 58.19 100 HIS A N 1
ATOM 850 C CA . HIS A 1 100 ? 0.565 15.581 24.459 1.00 58.19 100 HIS A CA 1
ATOM 851 C C . HIS A 1 100 ? 1.077 14.274 23.841 1.00 58.19 100 HIS A C 1
ATOM 853 O O . HIS A 1 100 ? 2.224 13.876 24.055 1.00 58.19 100 HIS A O 1
ATOM 859 N N . ILE A 1 101 ? 0.223 13.641 23.039 1.00 65.06 101 ILE A N 1
ATOM 860 C CA . ILE A 1 101 ? 0.612 12.564 22.128 1.00 65.06 101 ILE A CA 1
ATOM 861 C C . ILE A 1 101 ? 1.231 13.222 20.892 1.00 65.06 101 ILE A C 1
ATOM 863 O O . ILE A 1 101 ? 0.591 14.062 20.259 1.00 65.06 101 ILE A O 1
ATOM 867 N N . ASP A 1 102 ? 2.469 12.857 20.577 1.00 71.94 102 ASP A N 1
ATOM 868 C CA . ASP A 1 102 ? 3.173 13.256 19.359 1.00 71.94 102 ASP A CA 1
ATOM 869 C C . ASP A 1 102 ? 3.150 12.078 18.372 1.00 71.94 102 ASP A C 1
ATOM 871 O O . ASP A 1 102 ? 3.659 10.993 18.669 1.00 71.94 102 ASP A O 1
ATOM 875 N N . GLU A 1 103 ? 2.501 12.265 17.221 1.00 82.12 103 GLU A N 1
ATOM 876 C CA . GLU A 1 103 ? 2.347 11.226 16.198 1.00 82.12 103 GLU A CA 1
ATOM 877 C C . GLU A 1 103 ? 3.454 11.334 15.141 1.00 82.12 103 GLU A C 1
ATOM 879 O O . GLU A 1 103 ? 3.388 12.179 14.243 1.00 82.12 103 GLU A O 1
ATOM 884 N N . SER A 1 104 ? 4.453 10.445 15.185 1.00 86.00 104 SER A N 1
ATOM 885 C CA . SER A 1 104 ? 5.484 10.397 14.140 1.00 86.00 104 SER A CA 1
ATOM 886 C C . SER A 1 104 ? 5.062 9.502 12.968 1.00 86.00 104 SER A C 1
ATOM 888 O O . SER A 1 104 ? 4.502 8.419 13.144 1.00 86.00 104 SER A O 1
ATOM 890 N N . ILE A 1 105 ? 5.356 9.949 11.743 1.00 88.50 105 ILE A N 1
ATOM 891 C CA . ILE A 1 105 ? 5.179 9.172 10.498 1.00 88.50 105 ILE A CA 1
ATOM 892 C C . ILE A 1 105 ? 6.492 8.541 10.004 1.00 88.50 105 ILE A C 1
ATOM 894 O O . ILE A 1 105 ? 6.523 7.834 8.992 1.00 88.50 105 ILE A O 1
ATOM 898 N N . ASP A 1 106 ? 7.590 8.798 10.711 1.00 90.81 106 ASP A N 1
ATOM 899 C CA . ASP A 1 106 ? 8.916 8.251 10.460 1.00 90.81 106 ASP A CA 1
ATOM 900 C C . ASP A 1 106 ? 9.620 7.861 11.767 1.00 90.81 106 ASP A C 1
ATOM 902 O O . ASP A 1 106 ? 9.250 8.289 12.863 1.00 90.81 106 ASP A O 1
ATOM 906 N N . PHE A 1 107 ? 10.642 7.025 11.624 1.00 87.00 107 PHE A N 1
ATOM 907 C CA . PHE A 1 107 ? 11.593 6.661 12.660 1.00 87.00 107 PHE A CA 1
ATOM 908 C C . PHE A 1 107 ? 13.003 6.920 12.121 1.00 87.00 107 PHE A C 1
ATOM 910 O O . PHE A 1 107 ? 13.398 6.349 11.104 1.00 87.00 107 PHE A O 1
ATOM 917 N N . GLN A 1 108 ? 13.770 7.786 12.789 1.00 87.25 108 GLN A N 1
ATOM 918 C CA . GLN A 1 108 ? 15.147 8.141 12.402 1.00 87.25 108 GLN A CA 1
ATOM 919 C C . GLN A 1 108 ? 15.278 8.636 10.939 1.00 87.25 108 GLN A C 1
ATOM 921 O O . GLN A 1 108 ? 16.269 8.351 10.266 1.00 87.25 108 GLN A O 1
ATOM 926 N N . GLY A 1 109 ? 14.277 9.361 10.421 1.00 85.31 109 GLY A N 1
ATOM 927 C CA . GLY A 1 109 ? 14.222 9.832 9.032 1.00 85.31 109 GLY A CA 1
ATOM 928 C C . GLY A 1 109 ? 13.730 8.784 8.025 1.00 85.31 109 GLY A C 1
ATOM 929 O O . GLY A 1 109 ? 13.711 9.041 6.819 1.00 85.31 109 GLY A O 1
ATOM 930 N N . VAL A 1 110 ? 13.331 7.594 8.485 1.00 88.25 110 VAL A N 1
ATOM 931 C CA . VAL A 1 110 ? 12.785 6.513 7.658 1.00 88.25 110 VAL A CA 1
ATOM 932 C C . VAL A 1 110 ? 11.279 6.410 7.881 1.00 88.25 110 VAL A C 1
ATOM 934 O O . VAL A 1 110 ? 10.837 6.006 8.953 1.00 88.25 110 VAL A O 1
ATOM 937 N N . LYS A 1 111 ? 10.484 6.735 6.853 1.00 92.50 111 LYS A N 1
ATOM 938 C CA . LYS A 1 111 ? 9.016 6.601 6.886 1.00 92.50 111 LYS A CA 1
ATOM 939 C C . LYS A 1 111 ? 8.564 5.240 7.425 1.00 92.50 111 LYS A C 1
ATOM 941 O O . LYS A 1 111 ? 9.014 4.208 6.922 1.00 92.50 111 LYS A O 1
ATOM 946 N N . LEU A 1 112 ? 7.596 5.244 8.342 1.00 94.56 112 LEU A N 1
ATOM 947 C CA . LEU A 1 112 ? 7.021 4.033 8.939 1.00 94.56 112 LEU A CA 1
ATOM 948 C C . LEU A 1 112 ? 6.335 3.125 7.904 1.00 94.56 112 LEU A C 1
ATOM 950 O O . LEU A 1 112 ? 6.366 1.909 8.050 1.00 94.56 112 LEU A O 1
ATOM 954 N N . GLU A 1 113 ? 5.843 3.683 6.790 1.00 94.38 113 GLU A N 1
ATOM 955 C CA . GLU A 1 113 ? 5.359 2.928 5.617 1.00 94.38 113 GLU A CA 1
ATOM 956 C C . GLU A 1 113 ? 6.362 1.868 5.116 1.00 94.38 113 GLU A C 1
ATOM 958 O O . GLU A 1 113 ? 5.963 0.839 4.575 1.00 94.38 113 GLU A O 1
ATOM 963 N N . ARG A 1 114 ? 7.674 2.091 5.297 1.00 94.81 114 ARG A N 1
ATOM 964 C CA . ARG A 1 114 ? 8.724 1.147 4.879 1.00 94.81 114 ARG A CA 1
ATOM 965 C C . ARG A 1 114 ? 8.880 -0.052 5.815 1.00 94.81 114 ARG A C 1
ATOM 967 O O . ARG A 1 114 ? 9.620 -0.965 5.476 1.00 94.81 114 ARG A O 1
ATOM 974 N N . TYR A 1 115 ? 8.200 -0.069 6.954 1.00 95.88 115 TYR A N 1
ATOM 975 C CA . TYR A 1 115 ? 8.154 -1.200 7.883 1.00 95.88 115 TYR A CA 1
ATOM 976 C C . TYR A 1 115 ? 6.885 -2.054 7.697 1.00 95.88 115 TYR A C 1
ATOM 978 O O . TYR A 1 115 ? 6.588 -2.909 8.526 1.00 95.88 115 TYR A O 1
ATOM 986 N N . VAL A 1 116 ? 6.144 -1.836 6.598 1.00 96.88 116 VAL A N 1
ATOM 987 C CA . VAL A 1 116 ? 4.935 -2.589 6.241 1.00 96.88 116 VAL A CA 1
ATOM 988 C C . VAL A 1 116 ? 5.064 -3.207 4.848 1.00 96.88 116 VAL A C 1
ATOM 990 O O . VAL A 1 116 ? 5.122 -2.518 3.825 1.00 96.88 116 VAL A O 1
ATOM 993 N N . LEU A 1 117 ? 5.033 -4.536 4.795 1.00 96.00 117 LEU A N 1
ATOM 994 C CA . LEU A 1 117 ? 4.842 -5.301 3.569 1.00 96.00 117 LEU A CA 1
ATOM 995 C C . LEU A 1 117 ? 3.341 -5.388 3.264 1.00 96.00 117 LEU A C 1
ATOM 997 O O . LEU A 1 117 ? 2.657 -6.296 3.737 1.00 96.00 117 LEU A O 1
ATOM 1001 N N . HIS A 1 118 ? 2.846 -4.434 2.474 1.00 96.50 118 HIS A N 1
ATOM 1002 C CA . HIS A 1 118 ? 1.511 -4.478 1.874 1.00 96.50 118 HIS A CA 1
ATOM 1003 C C . HIS A 1 118 ? 1.534 -5.302 0.576 1.00 96.50 118 HIS A C 1
ATOM 1005 O O . HIS A 1 118 ? 2.240 -4.944 -0.372 1.00 96.50 118 HIS A O 1
ATOM 1011 N N . THR A 1 119 ? 0.754 -6.380 0.515 1.00 94.44 119 THR A N 1
ATOM 1012 C CA . THR A 1 119 ? 0.579 -7.240 -0.666 1.00 94.44 119 THR A CA 1
ATOM 1013 C C . THR A 1 119 ? -0.900 -7.518 -0.930 1.00 94.44 119 THR A C 1
ATOM 1015 O O . THR A 1 119 ? -1.719 -7.523 -0.013 1.00 94.44 119 THR A O 1
ATOM 1018 N N . VAL A 1 120 ? -1.235 -7.772 -2.197 1.00 92.25 120 VAL A N 1
ATOM 1019 C CA . VAL A 1 120 ? -2.576 -8.197 -2.625 1.00 92.25 120 VAL A CA 1
ATOM 1020 C C . VAL A 1 120 ? -2.422 -9.422 -3.518 1.00 92.25 120 VAL A C 1
ATOM 1022 O O . VAL A 1 120 ? -1.883 -9.304 -4.621 1.00 92.25 120 VAL A O 1
ATOM 1025 N N . GLN A 1 121 ? -2.878 -10.578 -3.039 1.00 86.50 121 GLN A N 1
ATOM 1026 C CA . GLN A 1 121 ? -2.863 -11.850 -3.760 1.00 86.50 121 GLN A CA 1
ATOM 1027 C C . GLN A 1 121 ? -4.276 -12.438 -3.755 1.00 86.50 121 GLN A C 1
ATOM 1029 O O . GLN A 1 121 ? -4.831 -12.704 -2.693 1.00 86.50 121 GLN A O 1
ATOM 1034 N N . ASP A 1 122 ? -4.844 -12.650 -4.942 1.00 86.94 122 ASP A N 1
ATOM 1035 C CA . ASP A 1 122 ? -6.199 -13.176 -5.130 1.00 86.94 122 ASP A CA 1
ATOM 1036 C C . ASP A 1 122 ? -7.254 -12.389 -4.321 1.00 86.94 122 ASP A C 1
ATOM 1038 O O . ASP A 1 122 ? -7.487 -11.222 -4.626 1.00 86.94 122 ASP A O 1
ATOM 1042 N N . ASP A 1 123 ? -7.927 -12.992 -3.334 1.00 91.25 123 ASP A N 1
ATOM 1043 C CA . ASP A 1 123 ? -8.901 -12.325 -2.440 1.00 91.25 123 ASP A CA 1
ATOM 1044 C C . ASP A 1 123 ? -8.263 -11.683 -1.204 1.00 91.25 123 ASP A C 1
ATOM 1046 O O . ASP A 1 123 ? -8.938 -10.955 -0.474 1.00 91.25 123 ASP A O 1
ATOM 1050 N N . LEU A 1 124 ? -6.979 -11.946 -0.963 1.00 93.75 124 LEU A N 1
ATOM 1051 C CA . LEU A 1 124 ? -6.296 -11.644 0.284 1.00 93.75 124 LEU A CA 1
ATOM 1052 C C . LEU A 1 124 ? -5.438 -10.379 0.172 1.00 93.75 124 LEU A C 1
ATOM 1054 O O . LEU A 1 124 ? -4.434 -10.326 -0.544 1.00 93.75 124 LEU A O 1
ATOM 1058 N N . VAL A 1 125 ? -5.794 -9.377 0.967 1.00 95.69 125 VAL A N 1
ATOM 1059 C CA . VAL A 1 125 ? -4.987 -8.183 1.223 1.00 95.69 125 VAL A CA 1
ATOM 1060 C C . VAL A 1 125 ? -4.242 -8.406 2.531 1.00 95.69 125 VAL A C 1
ATOM 1062 O O . VAL A 1 125 ? -4.864 -8.651 3.563 1.00 95.69 125 VAL A O 1
ATOM 1065 N N . SER A 1 126 ? -2.912 -8.338 2.499 1.00 96.25 126 SER A N 1
ATOM 1066 C CA . SER A 1 126 ? -2.062 -8.532 3.679 1.00 96.25 126 SER A CA 1
ATOM 1067 C C . SER A 1 126 ? -1.222 -7.290 3.952 1.00 96.25 126 SER A C 1
ATOM 1069 O O . SER A 1 126 ? -0.539 -6.793 3.059 1.00 96.25 126 SER A O 1
ATOM 1071 N N . PHE A 1 127 ? -1.215 -6.838 5.202 1.00 97.69 127 PHE A N 1
ATOM 1072 C CA . PHE A 1 127 ? -0.275 -5.859 5.737 1.00 97.69 127 PHE A CA 1
ATOM 1073 C C . PHE A 1 127 ? 0.552 -6.573 6.805 1.00 97.69 127 PHE A C 1
ATOM 1075 O O . PHE A 1 127 ? 0.024 -6.912 7.858 1.00 97.69 127 PHE A O 1
ATOM 1082 N N . ASN A 1 128 ? 1.828 -6.838 6.532 1.00 95.94 128 ASN A N 1
ATOM 1083 C CA . ASN A 1 128 ? 2.738 -7.477 7.487 1.00 95.94 128 ASN A CA 1
ATOM 1084 C C . ASN A 1 128 ? 3.660 -6.377 8.037 1.00 95.94 128 ASN A C 1
ATOM 1086 O O . ASN A 1 128 ? 4.387 -5.755 7.260 1.00 95.94 128 ASN A O 1
ATOM 1090 N N . ILE A 1 129 ? 3.561 -6.073 9.331 1.00 97.06 129 ILE A N 1
ATOM 1091 C CA . ILE A 1 129 ? 4.152 -4.899 9.987 1.00 97.06 129 ILE A CA 1
ATOM 1092 C C . ILE A 1 129 ? 5.274 -5.350 10.920 1.00 97.06 129 ILE A C 1
ATOM 1094 O O . ILE A 1 129 ? 5.007 -6.097 11.855 1.00 97.06 129 ILE A O 1
ATOM 1098 N N . HIS A 1 130 ? 6.503 -4.878 10.697 1.00 94.69 130 HIS A N 1
ATOM 1099 C CA . HIS A 1 130 ? 7.682 -5.178 11.524 1.00 94.69 130 HIS A CA 1
ATOM 1100 C C . HIS A 1 130 ? 8.215 -3.887 12.161 1.00 94.69 130 HIS A C 1
ATOM 1102 O O . HIS A 1 130 ? 9.041 -3.194 11.563 1.00 94.69 130 HIS A O 1
ATOM 1108 N N . VAL A 1 131 ? 7.709 -3.506 13.335 1.00 94.88 131 VAL A N 1
ATOM 1109 C CA . VAL A 1 131 ? 7.950 -2.164 13.887 1.00 94.88 131 VAL A CA 1
ATOM 1110 C C . VAL A 1 131 ? 9.417 -1.924 14.309 1.00 94.88 131 VAL A C 1
ATOM 1112 O O . VAL A 1 131 ? 10.089 -2.842 14.778 1.00 94.88 131 VAL A O 1
ATOM 1115 N N . PRO A 1 132 ? 9.953 -0.695 14.151 1.00 94.00 132 PRO A N 1
ATOM 1116 C CA . PRO A 1 132 ? 11.367 -0.404 14.419 1.00 94.00 132 PRO A CA 1
ATOM 1117 C C . PRO A 1 132 ? 11.756 -0.210 15.893 1.00 94.00 132 PRO A C 1
ATOM 1119 O O . PRO A 1 132 ? 12.953 -0.200 16.186 1.00 94.00 132 PRO A O 1
ATOM 1122 N N . GLN A 1 133 ? 10.793 0.006 16.793 1.00 93.12 133 GLN A N 1
ATOM 1123 C CA . GLN A 1 133 ? 11.018 0.227 18.225 1.00 93.12 133 GLN A CA 1
ATOM 1124 C C . GLN A 1 133 ? 9.810 -0.242 19.054 1.00 93.12 133 GLN A C 1
ATOM 1126 O O . GLN A 1 133 ? 8.760 -0.578 18.509 1.00 93.12 133 GLN A O 1
ATOM 1131 N N . GLU A 1 134 ? 9.978 -0.264 20.373 1.00 94.06 134 GLU A N 1
ATOM 1132 C CA . GLU A 1 134 ? 8.919 -0.542 21.350 1.00 94.06 134 GLU A CA 1
ATOM 1133 C C . GLU A 1 134 ? 7.934 0.637 21.465 1.00 94.06 134 GLU A C 1
ATOM 1135 O O . GLU A 1 134 ? 8.277 1.786 21.173 1.00 94.06 134 GLU A O 1
ATOM 1140 N N . GLY A 1 135 ? 6.708 0.350 21.910 1.00 93.56 135 GLY A N 1
ATOM 1141 C CA . GLY A 1 135 ? 5.641 1.325 22.141 1.00 93.56 135 GLY A CA 1
ATOM 1142 C C . GLY A 1 135 ? 4.397 1.120 21.271 1.00 93.56 135 GLY A C 1
ATOM 1143 O O . GLY A 1 135 ? 4.154 0.038 20.730 1.00 93.56 135 GLY A O 1
ATOM 1144 N N . ASP A 1 136 ? 3.592 2.179 21.179 1.00 94.94 136 ASP A N 1
ATOM 1145 C CA . ASP A 1 136 ? 2.282 2.178 20.529 1.00 94.94 136 ASP A CA 1
ATOM 1146 C C . ASP A 1 136 ? 2.329 2.698 19.092 1.00 94.94 136 ASP A C 1
ATOM 1148 O O . ASP A 1 136 ? 2.885 3.758 18.798 1.00 94.94 136 ASP A O 1
ATOM 1152 N N . TYR A 1 137 ? 1.654 1.982 18.202 1.00 96.25 137 TYR A N 1
ATOM 1153 C CA . TYR A 1 137 ? 1.482 2.335 16.803 1.00 96.25 137 TYR A CA 1
ATOM 1154 C C . TYR A 1 137 ? 0.002 2.329 16.426 1.00 96.25 137 TYR A C 1
ATOM 1156 O O . TYR A 1 137 ? -0.785 1.539 16.944 1.00 96.25 137 TYR A O 1
ATOM 1164 N N . PHE A 1 138 ? -0.369 3.167 15.464 1.00 95.94 138 PHE A N 1
ATOM 1165 C CA . PHE A 1 138 ? -1.712 3.203 14.895 1.00 95.94 138 PHE A CA 1
ATOM 1166 C C . PHE A 1 138 ? -1.632 3.024 13.384 1.00 95.94 138 PHE A C 1
ATOM 1168 O O . PHE A 1 138 ? -0.927 3.771 12.699 1.00 95.94 138 PHE A O 1
ATOM 1175 N N . ILE A 1 139 ? -2.351 2.025 12.869 1.00 96.69 139 ILE A N 1
ATOM 1176 C CA . ILE A 1 139 ? -2.489 1.780 11.434 1.00 96.69 139 ILE A CA 1
ATOM 1177 C C . ILE A 1 139 ? -3.909 2.111 10.980 1.00 96.69 139 ILE A C 1
ATOM 1179 O O . ILE A 1 139 ? -4.896 1.654 11.557 1.00 96.69 139 ILE A O 1
ATOM 1183 N N . GLU A 1 140 ? -4.002 2.915 9.928 1.00 95.31 140 GLU A N 1
ATOM 1184 C CA . GLU A 1 140 ? -5.244 3.246 9.236 1.00 95.31 140 GLU A CA 1
ATOM 1185 C C . GLU A 1 140 ? -5.206 2.604 7.851 1.00 95.31 140 GLU A C 1
ATOM 1187 O O . GLU A 1 140 ? -4.308 2.910 7.064 1.00 95.31 140 GLU A O 1
ATOM 1192 N N . ILE A 1 141 ? -6.167 1.734 7.538 1.00 96.19 141 ILE A N 1
ATOM 1193 C CA . ILE A 1 141 ? -6.298 1.102 6.220 1.00 96.19 141 ILE A CA 1
ATOM 1194 C C . ILE A 1 141 ? -7.414 1.809 5.450 1.00 96.19 141 ILE A C 1
ATOM 1196 O O . ILE A 1 141 ? -8.485 2.099 5.989 1.00 96.19 141 ILE A O 1
ATOM 1200 N N . PHE A 1 142 ? -7.159 2.091 4.176 1.00 94.00 142 PHE A N 1
ATOM 1201 C CA . PHE A 1 142 ? -8.044 2.801 3.261 1.00 94.00 142 PHE A CA 1
ATOM 1202 C C . PHE A 1 142 ? -8.298 1.954 2.018 1.00 94.00 142 PHE A C 1
ATOM 1204 O O . PHE A 1 142 ? -7.387 1.284 1.530 1.00 94.00 142 PHE A O 1
ATOM 1211 N N . ALA A 1 143 ? -9.502 2.053 1.460 1.00 92.12 143 ALA A N 1
ATOM 1212 C CA . ALA A 1 143 ? -9.844 1.422 0.190 1.00 92.12 143 ALA A CA 1
ATOM 1213 C C . ALA A 1 143 ? -10.571 2.399 -0.745 1.00 92.12 143 ALA A C 1
ATOM 1215 O O . ALA A 1 143 ? -11.190 3.374 -0.306 1.00 92.12 143 ALA A O 1
ATOM 1216 N N . SER A 1 144 ? -10.468 2.161 -2.052 1.00 88.38 144 SER A N 1
ATOM 1217 C CA . SER A 1 144 ? -11.180 2.918 -3.084 1.00 88.38 144 SER A CA 1
ATOM 1218 C C . SER A 1 144 ? -11.315 2.092 -4.361 1.00 88.38 144 SER A C 1
ATOM 1220 O O . SER A 1 144 ? -10.384 1.375 -4.737 1.00 88.38 144 SER A O 1
ATOM 1222 N N . LEU A 1 145 ? -12.458 2.193 -5.042 1.00 86.25 145 LEU A N 1
ATOM 1223 C CA . LEU A 1 145 ? -12.630 1.601 -6.367 1.00 86.25 145 LEU A CA 1
ATOM 1224 C C . LEU A 1 145 ? -11.829 2.384 -7.412 1.00 86.25 145 LEU A C 1
ATOM 1226 O O . LEU A 1 145 ? -11.919 3.607 -7.518 1.00 86.25 145 LEU A O 1
ATOM 1230 N N . VAL A 1 146 ? -11.070 1.646 -8.214 1.00 79.94 146 VAL A N 1
ATOM 1231 C CA . VAL A 1 146 ? -10.485 2.104 -9.468 1.00 79.94 146 VAL A CA 1
ATOM 1232 C C . VAL A 1 146 ? -11.536 1.887 -10.547 1.00 79.94 146 VAL A C 1
ATOM 1234 O O . VAL A 1 146 ? -11.747 0.767 -11.018 1.00 79.94 146 VAL A O 1
ATOM 1237 N N . GLU A 1 147 ? -12.219 2.964 -10.914 1.00 68.25 147 GLU A N 1
ATOM 1238 C CA . GLU A 1 147 ? -13.130 2.945 -12.053 1.00 68.25 147 GLU A CA 1
ATOM 1239 C C . GLU A 1 147 ? -12.352 2.891 -13.376 1.00 68.25 147 GLU A C 1
ATOM 1241 O O . GLU A 1 147 ? -11.296 3.524 -13.486 1.00 68.25 147 GLU A O 1
ATOM 1246 N N . PRO A 1 148 ? -12.871 2.192 -14.404 1.00 53.53 148 PRO A N 1
ATOM 1247 C CA . PRO A 1 148 ? -12.323 2.203 -15.759 1.00 53.53 148 PRO A CA 1
ATOM 1248 C C . PRO A 1 148 ? -12.674 3.516 -16.490 1.00 53.53 148 PRO A C 1
ATOM 1250 O O . PRO A 1 148 ? -13.277 3.520 -17.561 1.00 53.53 148 PRO A O 1
ATOM 1253 N N . ASP A 1 149 ? -12.307 4.646 -15.885 1.00 46.91 149 ASP A N 1
ATOM 1254 C CA . ASP A 1 149 ? -12.331 5.971 -16.505 1.00 46.91 149 ASP A CA 1
ATOM 1255 C C . ASP A 1 149 ? -11.327 5.986 -17.682 1.00 46.91 149 ASP A C 1
ATOM 1257 O O . ASP A 1 149 ? -10.181 5.564 -17.485 1.00 46.91 149 ASP A O 1
ATOM 1261 N N . PRO A 1 150 ? -11.685 6.479 -18.889 1.00 45.19 150 PRO A N 1
ATOM 1262 C CA . PRO A 1 150 ? -10.765 6.645 -20.025 1.00 45.19 150 PRO A CA 1
ATOM 1263 C C . PRO A 1 150 ? -9.555 7.574 -19.778 1.00 45.19 150 PRO A C 1
ATOM 1265 O O . PRO A 1 150 ? -8.828 7.899 -20.715 1.00 45.19 150 PRO A O 1
ATOM 1268 N N . ASN A 1 151 ? -9.290 7.998 -18.540 1.00 46.97 151 ASN A N 1
ATOM 1269 C CA . ASN A 1 151 ? -8.058 8.673 -18.147 1.00 46.97 151 ASN A CA 1
ATOM 1270 C C . ASN A 1 151 ? -7.424 8.072 -16.862 1.00 46.97 151 ASN A C 1
ATOM 1272 O O . ASN A 1 151 ? -7.316 8.770 -15.849 1.00 46.97 151 ASN A O 1
ATOM 1276 N N . PRO A 1 152 ? -6.944 6.808 -16.879 1.00 45.41 152 PRO A N 1
ATOM 1277 C CA . PRO A 1 152 ? -6.650 5.996 -15.679 1.00 45.41 152 PRO A CA 1
ATOM 1278 C C . PRO A 1 152 ? -5.469 6.448 -14.784 1.00 45.41 152 PRO A C 1
ATOM 1280 O O . PRO A 1 152 ? -5.071 5.729 -13.864 1.00 45.41 152 PRO A O 1
ATOM 1283 N N . TYR A 1 153 ? -4.890 7.635 -15.009 1.00 55.91 153 TYR A N 1
ATOM 1284 C CA . TYR A 1 153 ? -3.637 8.080 -14.382 1.00 55.91 153 TYR A CA 1
ATOM 1285 C C . TYR A 1 153 ? -3.727 9.477 -13.741 1.00 55.91 153 TYR A C 1
ATOM 1287 O O . TYR A 1 153 ? -3.185 10.453 -14.269 1.00 55.91 153 TYR A O 1
ATOM 1295 N N . GLY A 1 154 ? -4.349 9.575 -12.562 1.00 46.00 154 GLY A N 1
ATOM 1296 C CA . GLY A 1 154 ? -4.127 10.714 -11.657 1.00 46.00 154 GLY A CA 1
ATOM 1297 C C . GLY A 1 154 ? -5.314 11.630 -11.356 1.00 46.00 154 GLY A C 1
ATOM 1298 O O . GLY A 1 154 ? -5.084 12.779 -10.986 1.00 46.00 154 GLY A O 1
ATOM 1299 N N . GLN A 1 155 ? -6.560 11.148 -11.429 1.00 39.41 155 GLN A N 1
ATOM 1300 C CA . GLN A 1 155 ? -7.576 11.713 -10.531 1.00 39.41 155 GLN A CA 1
ATOM 1301 C C . GLN A 1 155 ? -7.140 11.491 -9.069 1.00 39.41 155 GLN A C 1
ATOM 1303 O O . GLN A 1 155 ? -6.495 10.489 -8.749 1.00 39.41 155 GLN A O 1
ATOM 1308 N N . SER A 1 156 ? -7.490 12.415 -8.171 1.00 44.03 156 SER A N 1
ATOM 1309 C CA . SER A 1 156 ? -7.215 12.246 -6.740 1.00 44.03 156 SER A CA 1
ATOM 1310 C C . SER A 1 156 ? -8.156 11.191 -6.154 1.00 44.03 156 SER A C 1
ATOM 1312 O O . SER A 1 156 ? -9.334 11.464 -5.911 1.00 44.03 156 SER A O 1
ATOM 1314 N N . PHE A 1 157 ? -7.640 9.973 -5.954 1.00 52.22 157 PHE A N 1
ATOM 1315 C CA . PHE A 1 157 ? -8.368 8.891 -5.296 1.00 52.22 157 PHE A CA 1
ATOM 1316 C C . PHE A 1 157 ? -8.781 9.341 -3.891 1.00 52.22 157 PHE A C 1
ATOM 1318 O O . PHE A 1 157 ? -7.940 9.481 -3.002 1.00 52.22 157 PHE A O 1
ATOM 1325 N N . LYS A 1 158 ? -10.087 9.540 -3.674 1.00 57.56 158 LYS A N 1
ATOM 1326 C CA . LYS A 1 158 ? -10.662 9.827 -2.351 1.00 57.56 158 LYS A CA 1
ATOM 1327 C C . LYS A 1 158 ? -10.716 8.548 -1.515 1.00 57.56 158 LYS A C 1
ATOM 1329 O O . LYS A 1 158 ? -11.790 8.044 -1.192 1.00 57.56 158 LYS A O 1
ATOM 1334 N N . LEU A 1 159 ? -9.530 8.036 -1.198 1.00 67.19 159 LEU A N 1
ATOM 1335 C CA . LEU A 1 159 ? -9.285 6.954 -0.257 1.00 67.19 159 LEU A CA 1
ATOM 1336 C C . LEU A 1 159 ? -9.961 7.297 1.073 1.00 67.19 159 LEU A C 1
ATOM 1338 O O . LEU A 1 159 ? -9.582 8.255 1.746 1.00 67.19 159 LEU A O 1
ATOM 1342 N N . LYS A 1 160 ? -10.980 6.520 1.439 1.00 80.69 160 LYS A N 1
ATOM 1343 C CA . LYS A 1 160 ? -11.620 6.591 2.753 1.00 80.69 160 LYS A CA 1
ATOM 1344 C C . LYS A 1 160 ? -11.117 5.429 3.600 1.00 80.69 160 LYS A C 1
ATOM 1346 O O . LYS A 1 160 ? -10.871 4.342 3.079 1.00 80.69 160 LYS A O 1
ATOM 1351 N N . CYS A 1 161 ? -10.952 5.676 4.895 1.00 91.00 161 CYS A N 1
ATOM 1352 C CA . CYS A 1 161 ? -10.570 4.638 5.843 1.00 91.00 161 CYS A CA 1
ATOM 1353 C C . CYS A 1 161 ? -11.688 3.586 5.921 1.00 91.00 161 CYS A C 1
ATOM 1355 O O . CYS A 1 161 ? -12.858 3.957 6.016 1.00 91.00 161 CYS A O 1
ATOM 1357 N N . VAL A 1 162 ? -11.316 2.306 5.848 1.00 94.25 162 VAL A N 1
ATOM 1358 C CA . VAL A 1 162 ? -12.219 1.156 6.018 1.00 94.25 162 VAL A CA 1
ATOM 1359 C C . VAL A 1 162 ? -12.076 0.532 7.401 1.00 94.25 162 VAL A C 1
ATOM 1361 O O . VAL A 1 162 ? -13.085 0.178 7.996 1.00 94.25 162 VAL A O 1
ATOM 1364 N N . CYS A 1 163 ? -10.857 0.447 7.941 1.00 94.81 163 CYS A N 1
ATOM 1365 C CA . CYS A 1 163 ? -10.619 -0.009 9.308 1.00 94.81 163 CYS A CA 1
ATOM 1366 C C . CYS A 1 163 ? -9.336 0.578 9.920 1.00 94.81 163 CYS A C 1
ATOM 1368 O O . CYS A 1 163 ? -8.463 1.089 9.206 1.00 94.81 163 CYS A O 1
ATOM 1370 N N . LYS A 1 164 ? -9.227 0.513 11.252 1.00 94.88 164 LYS A N 1
ATOM 1371 C CA . LYS A 1 164 ? -8.052 0.932 12.028 1.00 94.88 164 LYS A CA 1
ATOM 1372 C C . LYS A 1 164 ? -7.718 -0.068 13.130 1.00 94.88 164 LYS A C 1
ATOM 1374 O O . LYS A 1 164 ? -8.617 -0.659 13.721 1.00 94.88 164 LYS A O 1
ATOM 1379 N N . TYR A 1 165 ? -6.432 -0.155 13.462 1.00 95.88 165 TYR A N 1
ATOM 1380 C CA . TYR A 1 165 ? -5.926 -0.939 14.590 1.00 95.88 165 TYR A CA 1
ATOM 1381 C C . TYR A 1 165 ? -4.862 -0.165 15.377 1.00 95.88 165 TYR A C 1
ATOM 1383 O O . TYR A 1 165 ? -4.109 0.636 14.813 1.00 95.88 165 TYR A O 1
ATOM 1391 N N . ARG A 1 166 ? -4.766 -0.462 16.674 1.00 95.81 166 ARG A N 1
ATOM 1392 C CA . ARG A 1 166 ? -3.610 -0.174 17.527 1.00 95.81 166 ARG A CA 1
ATOM 1393 C C . ARG A 1 166 ? -2.687 -1.392 17.502 1.00 95.81 166 ARG A C 1
ATOM 1395 O O . ARG A 1 166 ? -3.130 -2.503 17.775 1.00 95.81 166 ARG A O 1
ATOM 1402 N N . ILE A 1 167 ? -1.414 -1.186 17.199 1.00 96.81 167 ILE A N 1
ATOM 1403 C CA . ILE A 1 167 ? -0.364 -2.207 17.263 1.00 96.81 167 ILE A CA 1
ATOM 1404 C C . ILE A 1 167 ? 0.532 -1.870 18.458 1.00 96.81 167 ILE A C 1
ATOM 1406 O O . ILE A 1 167 ? 0.970 -0.729 18.594 1.00 96.81 167 ILE A O 1
ATOM 1410 N N . VAL A 1 168 ? 0.795 -2.846 19.324 1.00 96.81 168 VAL A N 1
ATOM 1411 C CA . VAL A 1 168 ? 1.544 -2.672 20.577 1.00 96.81 168 VAL A CA 1
ATOM 1412 C C . VAL A 1 168 ? 2.786 -3.555 20.552 1.00 96.81 168 VAL A C 1
ATOM 1414 O O . VAL A 1 168 ? 2.677 -4.779 20.483 1.00 96.81 168 VAL A O 1
ATOM 1417 N N . CYS A 1 169 ? 3.964 -2.938 20.642 1.00 95.75 169 CYS A N 1
ATOM 1418 C CA . CYS A 1 169 ? 5.244 -3.636 20.744 1.00 95.75 169 CYS A CA 1
ATOM 1419 C C . CYS A 1 169 ? 5.809 -3.478 22.158 1.00 95.75 169 CYS A C 1
ATOM 1421 O O . CYS A 1 169 ? 6.310 -2.413 22.518 1.00 95.75 169 CYS A O 1
ATOM 1423 N N . GLN A 1 170 ? 5.694 -4.531 22.972 1.00 94.25 170 GLN A N 1
ATOM 1424 C CA . GLN A 1 170 ? 6.129 -4.510 24.376 1.00 94.25 170 GLN A CA 1
ATOM 1425 C C . GLN A 1 170 ? 7.636 -4.745 24.554 1.00 94.25 170 GLN A C 1
ATOM 1427 O O . GLN A 1 170 ? 8.204 -4.298 25.545 1.00 94.25 170 GLN A O 1
ATOM 1432 N N . GLN A 1 171 ? 8.266 -5.477 23.630 1.00 91.25 171 GLN A N 1
ATOM 1433 C CA . GLN A 1 171 ? 9.685 -5.826 23.683 1.00 91.25 171 GLN A CA 1
ATOM 1434 C C . GLN A 1 171 ? 10.236 -6.046 22.269 1.00 91.25 171 GLN A C 1
ATOM 1436 O O . GLN A 1 171 ? 9.634 -6.784 21.488 1.00 91.25 171 GLN A O 1
ATOM 1441 N N . LEU A 1 172 ? 11.415 -5.494 21.971 1.00 90.25 172 LEU A N 1
ATOM 1442 C CA . LEU A 1 172 ? 12.102 -5.677 20.694 1.00 90.25 172 LEU A CA 1
ATOM 1443 C C . LEU A 1 172 ? 13.521 -6.241 20.881 1.00 90.25 172 LEU A C 1
ATOM 1445 O O . LEU A 1 172 ? 14.465 -5.526 21.211 1.00 90.25 172 LEU A O 1
ATOM 1449 N N . ILE A 1 173 ? 13.695 -7.542 20.626 1.00 88.75 173 ILE A N 1
ATOM 1450 C CA . ILE A 1 173 ? 14.976 -8.250 20.819 1.00 88.75 173 ILE A CA 1
ATOM 1451 C C . ILE A 1 173 ? 15.990 -7.940 19.700 1.00 88.75 173 ILE A C 1
ATOM 1453 O O . ILE A 1 173 ? 17.201 -7.966 19.931 1.00 88.75 173 ILE A O 1
ATOM 1457 N N . GLN A 1 174 ? 15.521 -7.623 18.490 1.00 81.56 174 GLN A N 1
ATOM 1458 C CA . GLN A 1 174 ? 16.361 -7.346 17.321 1.00 81.56 174 GLN A CA 1
ATOM 1459 C C . GLN A 1 174 ? 15.912 -6.061 16.618 1.00 81.56 174 GLN A C 1
ATOM 1461 O O . GLN A 1 174 ? 14.726 -5.839 16.402 1.00 81.56 174 GLN A O 1
ATOM 1466 N N . ARG A 1 175 ? 16.867 -5.225 16.187 1.00 79.06 175 ARG A N 1
ATOM 1467 C CA . ARG A 1 175 ? 16.572 -4.063 15.333 1.00 79.06 175 ARG A CA 1
ATOM 1468 C C . ARG A 1 175 ? 15.987 -4.526 13.997 1.00 79.06 175 ARG A C 1
ATOM 1470 O O . ARG A 1 175 ? 16.703 -5.127 13.197 1.00 79.06 175 ARG A O 1
ATOM 1477 N N . MET A 1 176 ? 14.744 -4.143 13.717 1.00 85.25 176 MET A N 1
ATOM 1478 C CA . MET A 1 176 ? 14.126 -4.380 12.413 1.00 85.25 176 MET A CA 1
ATOM 1479 C C . MET A 1 176 ? 14.632 -3.413 11.343 1.00 85.25 176 MET A C 1
ATOM 1481 O O . MET A 1 176 ? 14.983 -2.256 11.608 1.00 85.25 176 MET A O 1
ATOM 1485 N N . HIS A 1 177 ? 14.667 -3.901 10.104 1.00 87.00 177 HIS A N 1
ATOM 1486 C CA . HIS A 1 177 ? 15.132 -3.152 8.945 1.00 87.00 177 HIS A CA 1
ATOM 1487 C C . HIS A 1 177 ? 13.973 -2.778 8.005 1.00 87.00 177 HIS A C 1
ATOM 1489 O O . HIS A 1 177 ? 13.104 -3.610 7.729 1.00 87.00 177 HIS A O 1
ATOM 1495 N N . PRO A 1 178 ? 13.964 -1.537 7.478 1.00 92.62 178 PRO A N 1
ATOM 1496 C CA . PRO A 1 178 ? 12.932 -1.082 6.558 1.00 92.62 178 PRO A CA 1
ATOM 1497 C C . PRO A 1 178 ? 13.085 -1.764 5.198 1.00 92.62 178 PRO A C 1
ATOM 1499 O O . PRO A 1 178 ? 14.200 -1.908 4.690 1.00 92.62 178 PRO A O 1
ATOM 1502 N N . LEU A 1 179 ? 11.969 -2.071 4.547 1.00 94.06 179 LEU A N 1
ATOM 1503 C CA . LEU A 1 179 ? 11.917 -2.469 3.142 1.00 94.06 179 LEU A CA 1
ATOM 1504 C C . LEU A 1 179 ? 12.620 -1.434 2.240 1.00 94.06 179 LEU A C 1
ATOM 1506 O O . LEU A 1 179 ? 12.685 -0.251 2.605 1.00 94.06 179 LEU A O 1
ATOM 1510 N N . PRO A 1 180 ? 13.142 -1.824 1.060 1.00 93.75 180 PRO A N 1
ATOM 1511 C CA . PRO A 1 180 ? 13.836 -0.918 0.142 1.00 93.75 180 PRO A CA 1
ATOM 1512 C C . PRO A 1 180 ? 13.038 0.354 -0.191 1.00 93.75 180 PRO A C 1
ATOM 1514 O O . PRO A 1 180 ? 11.810 0.360 -0.149 1.00 93.75 180 PRO A O 1
ATOM 1517 N N . ALA A 1 181 ? 13.741 1.438 -0.538 1.00 92.06 181 ALA A N 1
ATOM 1518 C CA . ALA A 1 181 ? 13.171 2.772 -0.787 1.00 92.06 181 ALA A CA 1
ATOM 1519 C C . ALA A 1 181 ? 12.424 2.902 -2.140 1.00 92.06 181 ALA A C 1
ATOM 1521 O O . ALA A 1 181 ? 12.720 3.779 -2.955 1.00 92.06 181 ALA A O 1
ATOM 1522 N N . CYS A 1 182 ? 11.481 1.992 -2.365 1.00 92.81 182 CYS A N 1
ATOM 1523 C CA . CYS A 1 182 ? 10.557 1.936 -3.492 1.00 92.81 182 CYS A CA 1
ATOM 1524 C C . CYS A 1 182 ? 9.399 2.937 -3.364 1.00 92.81 182 CYS A C 1
ATOM 1526 O O . CYS A 1 182 ? 9.206 3.580 -2.330 1.00 92.81 182 CYS A O 1
ATOM 1528 N N . ALA A 1 183 ? 8.591 3.037 -4.418 1.00 90.88 183 ALA A N 1
ATOM 1529 C CA . ALA A 1 183 ? 7.344 3.793 -4.414 1.00 90.88 183 ALA A CA 1
ATOM 1530 C C . ALA A 1 183 ? 6.297 3.215 -3.432 1.00 90.88 183 ALA A C 1
ATOM 1532 O O . ALA A 1 183 ? 6.309 2.028 -3.089 1.00 90.88 183 ALA A O 1
ATOM 1533 N N . SER A 1 184 ? 5.355 4.056 -2.992 1.00 87.69 184 SER A N 1
ATOM 1534 C CA . SER A 1 184 ? 4.230 3.656 -2.135 1.00 87.69 184 SER A CA 1
ATOM 1535 C C . SER A 1 184 ? 3.185 2.804 -2.881 1.00 87.69 184 SER A C 1
ATOM 1537 O O . SER A 1 184 ? 3.212 2.674 -4.113 1.00 87.69 184 SER A O 1
ATOM 1539 N N . GLY A 1 185 ? 2.274 2.193 -2.115 1.00 88.19 185 GLY A N 1
ATOM 1540 C CA . GLY A 1 185 ? 1.302 1.200 -2.591 1.00 88.19 185 GLY A CA 1
ATOM 1541 C C . GLY A 1 185 ? 1.744 -0.247 -2.344 1.00 88.19 185 GLY A C 1
ATOM 1542 O O . GLY A 1 185 ? 2.733 -0.499 -1.646 1.00 88.19 185 GLY A O 1
ATOM 1543 N N . GLU A 1 186 ? 0.996 -1.191 -2.908 1.00 92.56 186 GLU A N 1
ATOM 1544 C CA . GLU A 1 186 ? 1.228 -2.635 -2.789 1.00 92.56 186 GLU A CA 1
ATOM 1545 C C . GLU A 1 186 ? 2.510 -3.104 -3.495 1.00 92.56 186 GLU A C 1
ATOM 1547 O O . GLU A 1 186 ? 2.974 -2.499 -4.465 1.00 92.56 186 GLU A O 1
ATOM 1552 N N . TRP A 1 187 ? 3.087 -4.204 -3.010 1.00 95.69 187 TRP A N 1
ATOM 1553 C CA . TRP A 1 187 ? 4.140 -4.951 -3.697 1.00 95.69 187 TRP A CA 1
ATOM 1554 C C . TRP A 1 187 ? 3.543 -6.076 -4.553 1.00 95.69 187 TRP A C 1
ATOM 1556 O O . TRP A 1 187 ? 2.551 -6.698 -4.173 1.00 95.69 187 TRP A O 1
ATOM 1566 N N . GLY A 1 188 ? 4.189 -6.370 -5.683 1.00 95.00 188 GLY A N 1
ATOM 1567 C CA . GLY A 1 188 ? 3.754 -7.346 -6.681 1.00 95.00 188 GLY A CA 1
ATOM 1568 C C . GLY A 1 188 ? 3.074 -6.736 -7.919 1.00 95.00 188 GLY A C 1
ATOM 1569 O O . GLY A 1 188 ? 2.939 -5.513 -8.035 1.00 95.00 188 GLY A O 1
ATOM 1570 N N . PRO A 1 189 ? 2.654 -7.591 -8.870 1.00 94.00 189 PRO A N 1
ATOM 1571 C CA . PRO A 1 189 ? 2.133 -7.183 -10.176 1.00 94.00 189 PRO A CA 1
ATOM 1572 C C . PRO A 1 189 ? 0.668 -6.719 -10.163 1.00 94.00 189 PRO A C 1
ATOM 1574 O O . PRO A 1 189 ? 0.199 -6.169 -11.158 1.00 94.00 189 PRO A O 1
ATOM 1577 N N . THR A 1 190 ? -0.065 -6.898 -9.061 1.00 91.56 190 THR A N 1
ATOM 1578 C CA . THR A 1 190 ? -1.517 -6.653 -8.961 1.00 91.56 190 THR A CA 1
ATOM 1579 C C . THR A 1 190 ? -1.919 -5.233 -9.376 1.00 91.56 190 THR A C 1
ATOM 1581 O O . THR A 1 190 ? -2.924 -5.040 -10.062 1.00 91.56 190 THR A O 1
ATOM 1584 N N . LYS A 1 191 ? -1.087 -4.230 -9.066 1.00 91.44 191 LYS A N 1
ATOM 1585 C CA . LYS A 1 191 ? -1.298 -2.844 -9.504 1.00 91.44 191 LYS A CA 1
ATOM 1586 C C . LYS A 1 191 ? -1.132 -2.657 -11.021 1.00 91.44 191 LYS A C 1
ATOM 1588 O O . LYS A 1 191 ? -1.871 -1.873 -11.618 1.00 91.44 191 LYS A O 1
ATOM 1593 N N . ALA A 1 192 ? -0.205 -3.376 -11.654 1.00 91.88 192 ALA A N 1
ATOM 1594 C CA . ALA A 1 192 ? 0.035 -3.314 -13.096 1.00 91.88 192 ALA A CA 1
ATOM 1595 C C . ALA A 1 192 ? -1.113 -3.963 -13.878 1.00 91.88 192 ALA A C 1
ATOM 1597 O O . ALA A 1 192 ? -1.550 -3.416 -14.891 1.00 91.88 192 ALA A O 1
ATOM 1598 N N . ILE A 1 193 ? -1.667 -5.053 -13.343 1.00 90.75 193 ILE A N 1
ATOM 1599 C CA . ILE A 1 193 ? -2.893 -5.677 -13.846 1.00 90.75 193 ILE A CA 1
ATOM 1600 C C . ILE A 1 193 ? -4.060 -4.682 -13.729 1.00 90.75 193 ILE A C 1
ATOM 1602 O O . ILE A 1 193 ? -4.633 -4.294 -14.744 1.00 90.75 193 ILE A O 1
ATOM 1606 N N . ARG A 1 194 ? -4.359 -4.190 -12.515 1.00 89.19 194 ARG A N 1
ATOM 1607 C CA . ARG A 1 194 ? -5.526 -3.328 -12.233 1.00 89.19 194 ARG A CA 1
ATOM 1608 C C . ARG A 1 194 ? -5.525 -1.989 -12.981 1.00 89.19 194 ARG A C 1
ATOM 1610 O O . ARG A 1 194 ? -6.567 -1.576 -13.470 1.00 89.19 194 ARG A O 1
ATOM 1617 N N . HIS A 1 195 ? -4.390 -1.287 -13.041 1.00 84.88 195 HIS A N 1
ATOM 1618 C CA . HIS A 1 195 ? -4.338 0.082 -13.584 1.00 84.88 195 HIS A CA 1
ATOM 1619 C C . HIS A 1 195 ? -3.842 0.177 -15.034 1.00 84.88 195 HIS A C 1
ATOM 1621 O O . HIS A 1 195 ? -4.069 1.202 -15.671 1.00 84.88 195 HIS A O 1
ATOM 1627 N N . PHE A 1 196 ? -3.137 -0.838 -15.546 1.00 87.88 196 PHE A N 1
ATOM 1628 C CA . PHE A 1 196 ? -2.476 -0.781 -16.860 1.00 87.88 196 PHE A CA 1
ATOM 1629 C C . PHE A 1 196 ? -2.802 -1.989 -17.755 1.00 87.88 196 PHE A C 1
ATOM 1631 O O . PHE A 1 196 ? -2.351 -2.020 -18.898 1.00 87.88 196 PHE A O 1
ATOM 1638 N N . ASN A 1 197 ? -3.544 -2.990 -17.256 1.00 90.06 197 ASN A N 1
ATOM 1639 C CA . ASN A 1 197 ? -3.776 -4.284 -17.912 1.00 90.06 197 ASN A CA 1
ATOM 1640 C C . ASN A 1 197 ? -2.471 -4.991 -18.356 1.00 90.06 197 ASN A C 1
ATOM 1642 O O . ASN A 1 197 ? -2.430 -5.663 -19.385 1.00 90.06 197 ASN A O 1
ATOM 1646 N N . ILE A 1 198 ? -1.386 -4.807 -17.591 1.00 93.31 198 ILE A N 1
ATOM 1647 C CA . ILE A 1 198 ? -0.078 -5.440 -17.819 1.00 93.31 198 ILE A CA 1
ATOM 1648 C C . ILE A 1 198 ? 0.008 -6.696 -16.947 1.00 93.31 198 ILE A C 1
ATOM 1650 O O . ILE A 1 198 ? -0.034 -6.600 -15.720 1.00 93.31 198 ILE A O 1
ATOM 1654 N N . HIS A 1 199 ? 0.176 -7.865 -17.567 1.00 93.94 199 HIS A N 1
ATOM 1655 C CA . HIS A 1 199 ? 0.135 -9.163 -16.883 1.00 93.94 199 HIS A CA 1
ATOM 1656 C C . HIS A 1 199 ? 1.530 -9.783 -16.743 1.00 93.94 199 HIS A C 1
ATOM 1658 O O . HIS A 1 199 ? 2.279 -9.804 -17.720 1.00 93.94 199 HIS A O 1
ATOM 1664 N N . PRO A 1 200 ? 1.920 -10.302 -15.566 1.00 96.06 200 PRO A N 1
ATOM 1665 C CA . PRO A 1 200 ? 3.200 -10.984 -15.385 1.00 96.06 200 PRO A CA 1
ATOM 1666 C C . PRO A 1 200 ? 3.243 -12.303 -16.173 1.00 96.06 200 PRO A C 1
ATOM 1668 O O . PRO A 1 200 ? 2.259 -13.032 -16.241 1.00 96.06 200 PRO A O 1
ATOM 1671 N N . LEU A 1 201 ? 4.409 -12.632 -16.737 1.00 95.00 201 LEU A N 1
ATOM 1672 C CA . LEU A 1 201 ? 4.660 -13.892 -17.459 1.00 95.00 201 LEU A CA 1
ATOM 1673 C C . LEU A 1 201 ? 5.711 -14.786 -16.775 1.00 95.00 201 LEU A C 1
ATOM 1675 O O . LEU A 1 201 ? 6.059 -15.840 -17.296 1.00 95.00 201 LEU A O 1
ATOM 1679 N N . THR A 1 202 ? 6.288 -14.342 -15.654 1.00 95.19 202 THR A N 1
ATOM 1680 C CA . THR A 1 202 ? 7.439 -15.010 -15.006 1.00 95.19 202 THR A CA 1
ATOM 1681 C C . THR A 1 202 ? 7.417 -14.885 -13.486 1.00 95.19 202 THR A C 1
ATOM 1683 O O . THR A 1 202 ? 7.508 -15.888 -12.789 1.00 95.19 202 THR A O 1
ATOM 1686 N N . HIS A 1 203 ? 7.286 -13.662 -12.970 1.00 92.38 203 HIS A N 1
ATOM 1687 C CA . HIS A 1 203 ? 7.343 -13.362 -11.542 1.00 92.38 203 HIS A CA 1
ATOM 1688 C C . HIS A 1 203 ? 5.962 -12.879 -11.099 1.00 92.38 203 HIS A C 1
ATOM 1690 O O . HIS A 1 203 ? 5.582 -11.739 -11.337 1.00 92.38 203 HIS A O 1
ATOM 1696 N N . PHE A 1 204 ? 5.184 -13.791 -10.521 1.00 90.94 204 PHE A N 1
ATOM 1697 C CA . PHE A 1 204 ? 3.809 -13.530 -10.081 1.00 90.94 204 PHE A CA 1
ATOM 1698 C C . PHE A 1 204 ? 3.753 -13.033 -8.629 1.00 90.94 204 PHE A C 1
ATOM 1700 O O . PHE A 1 204 ? 2.820 -12.334 -8.248 1.00 90.94 204 PHE A O 1
ATOM 1707 N N . GLN A 1 205 ? 4.771 -13.373 -7.834 1.00 88.62 205 GLN A N 1
ATOM 1708 C CA . GLN A 1 205 ? 4.868 -13.045 -6.414 1.00 88.62 205 GLN A CA 1
ATOM 1709 C C . GLN A 1 205 ? 5.554 -11.697 -6.172 1.00 88.62 205 GLN A C 1
ATOM 1711 O O . GLN A 1 205 ? 6.418 -11.272 -6.936 1.00 88.62 205 GLN A O 1
ATOM 1716 N N . SER A 1 206 ? 5.171 -11.031 -5.083 1.00 90.19 206 SER A N 1
ATOM 1717 C CA . SER A 1 206 ? 5.686 -9.718 -4.664 1.00 90.19 206 SER A CA 1
ATOM 1718 C C . SER A 1 206 ? 7.127 -9.747 -4.140 1.00 90.19 206 SER A C 1
ATOM 1720 O O . SER A 1 206 ? 7.847 -8.751 -4.258 1.00 90.19 206 SER A O 1
ATOM 1722 N N . ILE A 1 207 ? 7.540 -10.890 -3.591 1.00 90.62 207 ILE A N 1
ATOM 1723 C CA . ILE A 1 207 ? 8.889 -11.192 -3.111 1.00 90.62 207 ILE A CA 1
ATOM 1724 C C . ILE A 1 207 ? 9.380 -12.443 -3.833 1.00 90.62 207 ILE A C 1
ATOM 1726 O O . ILE A 1 207 ? 8.615 -13.395 -4.001 1.00 90.62 207 ILE A O 1
ATOM 1730 N N . PHE A 1 208 ? 10.654 -12.472 -4.219 1.00 90.19 208 PHE A N 1
ATOM 1731 C CA . PHE A 1 208 ? 11.309 -13.711 -4.626 1.00 90.19 208 PHE A CA 1
ATOM 1732 C C . PHE A 1 208 ? 12.795 -13.753 -4.248 1.00 90.19 208 PHE A C 1
ATOM 1734 O O . PHE A 1 208 ? 13.499 -12.739 -4.231 1.00 90.19 208 PHE A O 1
ATOM 1741 N N . GLU A 1 209 ? 13.256 -14.967 -3.961 1.00 92.00 209 GLU A N 1
ATOM 1742 C CA . GLU A 1 209 ? 14.664 -15.320 -3.792 1.00 92.00 209 GLU A CA 1
ATOM 1743 C C . GLU A 1 209 ? 15.287 -15.637 -5.159 1.00 92.00 209 GLU A C 1
ATOM 1745 O O . GLU A 1 209 ? 14.644 -16.228 -6.029 1.00 92.00 209 GLU A O 1
ATOM 1750 N N . THR A 1 210 ? 16.559 -15.297 -5.354 1.00 91.38 210 THR A N 1
ATOM 1751 C CA . THR A 1 210 ? 17.341 -15.752 -6.510 1.00 91.38 210 THR A CA 1
ATOM 1752 C C . THR A 1 210 ? 18.799 -16.001 -6.143 1.00 91.38 210 THR A C 1
ATOM 1754 O O . THR A 1 210 ? 19.374 -15.337 -5.281 1.00 91.38 210 THR A O 1
ATOM 1757 N N . ASN A 1 211 ? 19.419 -16.937 -6.856 1.00 93.75 211 ASN A N 1
ATOM 1758 C CA . ASN A 1 211 ? 20.858 -17.180 -6.853 1.00 93.75 211 ASN A CA 1
ATOM 1759 C C . ASN A 1 211 ? 21.501 -17.082 -8.244 1.00 93.75 211 ASN A C 1
ATOM 1761 O O . ASN A 1 211 ? 22.669 -17.442 -8.427 1.00 93.75 211 ASN A O 1
ATOM 1765 N N . HIS A 1 212 ? 20.753 -16.612 -9.244 1.00 91.94 212 HIS A N 1
ATOM 1766 C CA . HIS A 1 212 ? 21.170 -16.584 -10.642 1.00 91.94 212 HIS A CA 1
ATOM 1767 C C . HIS A 1 212 ? 20.943 -15.200 -11.258 1.00 91.94 212 HIS A C 1
ATOM 1769 O O . HIS A 1 212 ? 19.932 -14.543 -11.010 1.00 91.94 212 HIS A O 1
ATOM 1775 N N . LEU A 1 213 ? 21.912 -14.760 -12.068 1.00 94.44 213 LEU A N 1
ATOM 1776 C CA . LEU A 1 213 ? 21.900 -13.482 -12.779 1.00 94.44 213 LEU A CA 1
ATOM 1777 C C . LEU A 1 213 ? 22.242 -13.693 -14.269 1.00 94.44 213 LEU A C 1
ATOM 1779 O O . LEU A 1 213 ? 23.067 -14.560 -14.570 1.00 94.44 213 LEU A O 1
ATOM 1783 N N . PRO A 1 214 ? 21.683 -12.880 -15.185 1.00 96.31 214 PRO A N 1
ATOM 1784 C CA . PRO A 1 214 ? 20.701 -11.828 -14.922 1.00 96.31 214 PRO A CA 1
ATOM 1785 C C . PRO A 1 214 ? 19.314 -12.393 -14.581 1.00 96.31 214 PRO A C 1
ATOM 1787 O O . PRO A 1 214 ? 18.933 -13.466 -15.043 1.00 96.31 214 PRO A O 1
ATOM 1790 N N . ILE A 1 215 ? 18.545 -11.645 -13.791 1.00 97.31 215 ILE A N 1
ATOM 1791 C CA . ILE A 1 215 ? 17.126 -11.926 -13.542 1.00 97.31 215 ILE A CA 1
ATOM 1792 C C . ILE A 1 215 ? 16.343 -11.463 -14.770 1.00 97.31 215 ILE A C 1
ATOM 1794 O O . ILE A 1 215 ? 16.554 -10.343 -15.237 1.00 97.31 215 ILE A O 1
ATOM 1798 N N . ILE A 1 216 ? 15.442 -12.303 -15.277 1.00 97.31 216 ILE A N 1
ATOM 1799 C CA . ILE A 1 216 ? 14.635 -12.016 -16.468 1.00 97.31 216 ILE A CA 1
ATOM 1800 C C . ILE A 1 216 ? 13.165 -11.920 -16.050 1.00 97.31 216 ILE A C 1
ATOM 1802 O O . ILE A 1 216 ? 12.513 -12.941 -15.838 1.00 97.31 216 ILE A O 1
ATOM 1806 N N . ILE A 1 217 ? 12.639 -10.698 -15.930 1.00 97.31 217 ILE A N 1
ATOM 1807 C CA . ILE A 1 217 ? 11.231 -10.451 -15.582 1.00 97.31 217 ILE A CA 1
ATOM 1808 C C . ILE A 1 217 ? 10.474 -10.044 -16.844 1.00 97.31 217 ILE A C 1
ATOM 1810 O O . ILE A 1 217 ? 10.742 -8.995 -17.425 1.00 97.31 217 ILE A O 1
ATOM 1814 N N . LYS A 1 218 ? 9.512 -10.866 -17.262 1.00 97.56 218 LYS A N 1
ATOM 1815 C CA . LYS A 1 218 ? 8.647 -10.611 -18.422 1.00 97.56 218 LYS A CA 1
ATOM 1816 C C . LYS A 1 218 ? 7.219 -10.264 -18.023 1.00 97.56 218 LYS A C 1
ATOM 181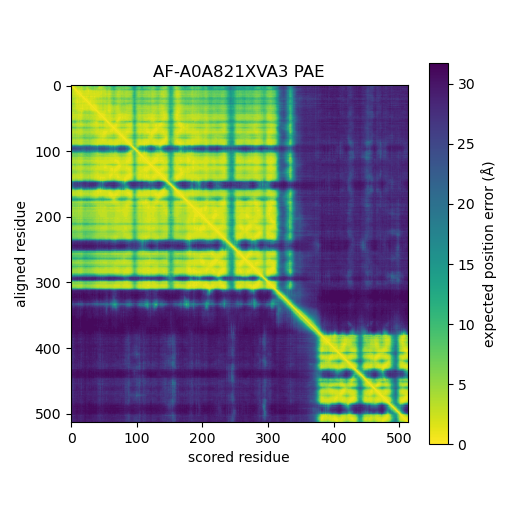8 O O . LYS A 1 218 ? 6.680 -10.884 -17.101 1.00 97.56 218 LYS A O 1
ATOM 1823 N N . PHE A 1 219 ? 6.603 -9.363 -18.785 1.00 98.00 219 PHE A N 1
ATOM 1824 C CA . PHE A 1 219 ? 5.167 -9.087 -18.752 1.00 98.00 219 PHE A CA 1
ATOM 1825 C C . PHE A 1 219 ? 4.580 -9.031 -20.167 1.00 98.00 219 PHE A C 1
ATOM 1827 O O . PHE A 1 219 ? 5.240 -8.571 -21.100 1.00 98.00 219 PHE A O 1
ATOM 1834 N N . GLN A 1 220 ? 3.317 -9.429 -20.289 1.00 97.56 220 GLN A N 1
ATOM 1835 C CA . GLN A 1 220 ? 2.456 -9.148 -21.429 1.00 97.56 220 GLN A CA 1
ATOM 1836 C C . GLN A 1 220 ? 1.870 -7.742 -21.275 1.00 97.56 220 GLN A C 1
ATOM 1838 O O . GLN A 1 220 ? 1.299 -7.420 -20.230 1.00 97.56 220 GLN A O 1
ATOM 1843 N N . CYS A 1 221 ? 1.977 -6.905 -22.304 1.00 95.88 221 CYS A N 1
ATOM 1844 C CA . CYS A 1 221 ? 1.305 -5.608 -22.357 1.00 95.88 221 CYS A CA 1
ATOM 1845 C C . CYS A 1 221 ? 0.042 -5.687 -23.237 1.00 95.88 221 CYS A C 1
ATOM 1847 O O . CYS A 1 221 ? -0.010 -6.515 -24.149 1.00 95.88 221 CYS A O 1
ATOM 1849 N N . PRO A 1 222 ? -0.963 -4.819 -23.007 1.00 92.81 222 PRO A N 1
ATOM 1850 C CA . PRO A 1 222 ? -2.183 -4.781 -23.820 1.00 92.81 222 PRO A CA 1
ATOM 1851 C C . PRO A 1 222 ? -1.986 -4.036 -25.152 1.00 92.81 222 PRO A C 1
ATOM 1853 O O . PRO A 1 222 ? -2.782 -4.193 -26.070 1.00 92.81 222 PRO A O 1
ATOM 1856 N N . LYS A 1 223 ? -0.946 -3.197 -25.232 1.00 91.50 223 LYS A N 1
ATOM 1857 C CA . LYS A 1 223 ? -0.471 -2.449 -26.404 1.00 91.50 223 LYS A CA 1
ATOM 1858 C C . LYS A 1 223 ? 0.957 -1.950 -26.138 1.00 91.50 223 LYS A C 1
ATOM 1860 O O . LYS A 1 223 ? 1.512 -2.223 -25.071 1.00 91.50 223 LYS A O 1
ATOM 1865 N N . ILE A 1 224 ? 1.529 -1.202 -27.081 1.00 91.12 224 ILE A N 1
ATOM 1866 C CA . ILE A 1 224 ? 2.864 -0.598 -26.958 1.00 91.12 224 ILE A CA 1
ATOM 1867 C C . ILE A 1 224 ? 2.882 0.420 -25.807 1.00 91.12 224 ILE A C 1
ATOM 1869 O O . ILE A 1 224 ? 2.090 1.360 -25.784 1.00 91.12 224 ILE A O 1
ATOM 1873 N N . LEU A 1 225 ? 3.805 0.246 -24.857 1.00 90.06 225 LEU A N 1
ATOM 1874 C CA . LEU A 1 225 ? 3.988 1.111 -23.687 1.00 90.06 225 LEU A CA 1
ATOM 1875 C C . LEU A 1 225 ? 5.473 1.448 -23.492 1.00 90.06 225 LEU A C 1
ATOM 1877 O O . LEU A 1 225 ? 6.352 0.634 -23.769 1.00 90.06 225 LEU A O 1
ATOM 1881 N N . LYS A 1 226 ? 5.766 2.646 -22.976 1.00 90.75 226 LYS A N 1
ATOM 1882 C CA . LYS A 1 226 ? 7.126 3.065 -22.601 1.00 90.75 226 LYS A CA 1
ATOM 1883 C C . LYS A 1 226 ? 7.401 2.689 -21.147 1.00 90.75 226 LYS A C 1
ATOM 1885 O O . LYS A 1 226 ? 6.561 2.940 -20.284 1.00 90.75 226 LYS A O 1
ATOM 1890 N N . PHE A 1 227 ? 8.592 2.157 -20.870 1.00 92.56 227 PHE A N 1
ATOM 1891 C CA . PHE A 1 227 ? 8.972 1.645 -19.549 1.00 92.56 227 PHE A CA 1
ATOM 1892 C C . PHE A 1 227 ? 10.209 2.325 -18.954 1.00 92.56 227 PHE A C 1
ATOM 1894 O O . PHE A 1 227 ? 11.069 2.854 -19.658 1.00 92.56 227 PHE A O 1
ATOM 1901 N N . HIS A 1 228 ? 10.297 2.300 -17.628 1.00 91.69 228 HIS A N 1
ATOM 1902 C CA . HIS A 1 228 ? 11.501 2.618 -16.868 1.00 91.69 228 HIS A CA 1
ATOM 1903 C C . HIS A 1 228 ? 11.526 1.742 -15.614 1.00 91.69 228 HIS A C 1
ATOM 1905 O O . HIS A 1 228 ? 10.509 1.605 -14.936 1.00 91.69 228 HIS A O 1
ATOM 1911 N N . GLY A 1 229 ? 12.675 1.136 -15.322 1.00 92.56 229 GLY A N 1
ATOM 1912 C CA . GLY A 1 229 ? 12.901 0.374 -14.098 1.00 92.56 229 GLY A CA 1
ATOM 1913 C C . GLY A 1 229 ? 13.970 1.052 -13.250 1.00 92.56 229 GLY A C 1
ATOM 1914 O O . GLY A 1 229 ? 14.999 1.466 -13.785 1.00 92.56 229 GLY A O 1
ATOM 1915 N N . LYS A 1 230 ? 13.721 1.151 -11.944 1.00 93.50 230 LYS A N 1
ATOM 1916 C CA . LYS A 1 230 ? 14.594 1.795 -10.956 1.00 93.50 230 LYS A CA 1
ATOM 1917 C C . LYS A 1 230 ? 14.900 0.803 -9.837 1.00 93.50 230 LYS A C 1
ATOM 1919 O O . LYS A 1 230 ? 13.998 0.111 -9.370 1.00 93.50 230 LYS A O 1
ATOM 1924 N N . LEU A 1 231 ? 16.155 0.712 -9.401 1.00 94.06 231 LEU A N 1
ATOM 1925 C CA . LEU A 1 231 ? 16.601 -0.322 -8.459 1.00 94.06 231 LEU A CA 1
ATOM 1926 C C . LEU A 1 231 ? 17.093 0.287 -7.141 1.00 94.06 231 LEU A C 1
ATOM 1928 O O . LEU A 1 231 ? 18.071 1.022 -7.112 1.00 94.06 231 LEU A O 1
ATOM 1932 N N . ASN A 1 232 ? 16.449 -0.043 -6.027 1.00 92.56 232 ASN A N 1
ATOM 1933 C CA . ASN A 1 232 ? 16.720 0.530 -4.707 1.00 92.56 232 ASN A CA 1
ATOM 1934 C C . ASN A 1 232 ? 17.361 -0.518 -3.782 1.00 92.56 232 ASN A C 1
ATOM 1936 O O . ASN A 1 232 ? 16.974 -1.682 -3.822 1.00 92.56 232 ASN A O 1
ATOM 1940 N N . SER A 1 233 ? 18.291 -0.135 -2.900 1.00 91.69 233 SER A N 1
ATOM 1941 C CA . SER A 1 233 ? 18.767 -1.013 -1.814 1.00 91.69 233 SER A CA 1
ATOM 1942 C C . SER A 1 233 ? 19.372 -0.219 -0.657 1.00 91.69 233 SER A C 1
ATOM 1944 O O . SER A 1 233 ? 20.206 0.664 -0.864 1.00 91.69 233 SER A O 1
ATOM 1946 N N . ASN A 1 234 ? 19.002 -0.588 0.573 1.00 87.94 234 ASN A N 1
ATOM 1947 C CA . ASN A 1 234 ? 19.451 0.061 1.811 1.00 87.94 234 ASN A CA 1
ATOM 1948 C C . ASN A 1 234 ? 20.979 0.092 1.951 1.00 87.94 234 ASN A C 1
ATOM 1950 O O . ASN A 1 234 ? 21.538 1.088 2.406 1.00 87.94 234 ASN A O 1
ATOM 1954 N N . GLN A 1 235 ? 21.650 -0.984 1.521 1.00 82.56 235 GLN A N 1
ATOM 1955 C CA . GLN A 1 235 ? 23.108 -1.125 1.586 1.00 82.56 235 GLN A CA 1
ATOM 1956 C C . GLN A 1 235 ? 23.847 -0.103 0.710 1.00 82.56 235 GLN A C 1
ATOM 1958 O O . GLN A 1 235 ? 25.014 0.189 0.955 1.00 82.56 235 GLN A O 1
ATOM 1963 N N . TYR A 1 236 ? 23.181 0.419 -0.324 1.00 71.38 236 TYR A N 1
ATOM 1964 C CA . TYR A 1 236 ? 23.739 1.394 -1.259 1.00 71.38 236 TYR A CA 1
ATOM 1965 C C . TYR A 1 236 ? 23.309 2.829 -0.929 1.00 71.38 236 TYR A C 1
ATOM 1967 O O . TYR A 1 236 ? 24.085 3.754 -1.165 1.00 71.38 236 TYR A O 1
ATOM 1975 N N . SER A 1 237 ? 22.129 3.024 -0.328 1.00 61.44 237 SER A N 1
ATOM 1976 C CA . SER A 1 237 ? 21.663 4.340 0.134 1.00 61.44 237 SER A CA 1
ATOM 1977 C C . SER A 1 237 ? 22.562 4.947 1.219 1.00 61.44 237 SER A C 1
ATOM 1979 O O . SER A 1 237 ? 22.824 6.145 1.191 1.00 61.44 237 SER A O 1
ATOM 1981 N N . SER A 1 238 ? 23.076 4.141 2.153 1.00 50.00 238 SER A N 1
ATOM 1982 C CA . SER A 1 238 ? 23.922 4.631 3.255 1.00 50.00 238 SER A CA 1
ATOM 1983 C C . SER A 1 238 ? 25.288 5.164 2.804 1.00 50.00 238 SER A C 1
ATOM 1985 O O . SER A 1 238 ? 25.853 6.037 3.457 1.00 50.00 238 SER A O 1
ATOM 1987 N N . VAL A 1 239 ? 25.818 4.677 1.677 1.00 48.62 239 VAL A N 1
ATOM 1988 C CA . VAL A 1 239 ? 27.177 4.995 1.202 1.00 48.62 239 VAL A CA 1
ATOM 1989 C C . VAL A 1 239 ? 27.302 6.438 0.691 1.00 48.62 239 VAL A C 1
ATOM 1991 O O . VAL A 1 239 ? 28.399 6.993 0.710 1.00 48.62 239 VAL A O 1
ATOM 1994 N N . GLN A 1 240 ? 26.205 7.073 0.257 1.00 46.38 240 GLN A N 1
ATOM 1995 C CA . GLN A 1 240 ? 26.248 8.429 -0.313 1.00 46.38 240 GLN A CA 1
ATOM 1996 C C . GLN A 1 240 ? 26.150 9.559 0.727 1.00 46.38 240 GLN A C 1
ATOM 1998 O O . GLN A 1 240 ? 26.635 10.659 0.469 1.00 46.38 240 GLN A O 1
ATOM 2003 N N . ASN A 1 241 ? 25.614 9.295 1.923 1.00 44.72 241 ASN A N 1
ATOM 2004 C CA . ASN A 1 241 ? 25.371 10.334 2.935 1.00 44.72 241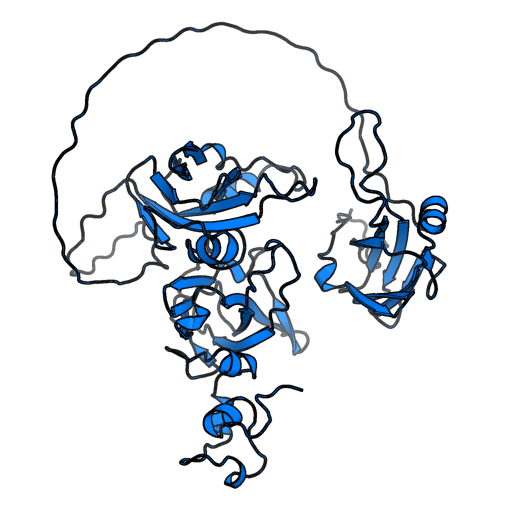 ASN A CA 1
ATOM 2005 C C . ASN A 1 241 ? 26.646 10.937 3.558 1.00 44.72 241 ASN A C 1
ATOM 2007 O O . ASN A 1 241 ? 26.575 11.987 4.190 1.00 44.72 241 ASN A O 1
ATOM 2011 N N . ASN A 1 242 ? 27.811 10.304 3.391 1.00 42.75 242 ASN A N 1
ATOM 2012 C CA . ASN A 1 242 ? 29.021 10.679 4.131 1.00 42.75 242 ASN A CA 1
ATOM 2013 C C . ASN A 1 242 ? 29.887 11.772 3.471 1.00 42.75 242 ASN A C 1
ATOM 2015 O O . ASN A 1 242 ? 30.860 12.183 4.094 1.00 42.75 242 ASN A O 1
ATOM 2019 N N . ASN A 1 243 ? 29.622 12.203 2.225 1.00 42.97 243 ASN A N 1
ATOM 2020 C CA . ASN A 1 243 ? 30.560 13.078 1.489 1.00 42.97 243 ASN A CA 1
ATOM 2021 C C . ASN A 1 243 ? 29.958 13.959 0.364 1.00 42.97 243 ASN A C 1
ATOM 2023 O O . ASN A 1 243 ? 30.697 14.417 -0.509 1.00 42.97 243 ASN A O 1
ATOM 2027 N N . THR A 1 244 ? 28.642 14.201 0.297 1.00 39.22 244 THR A N 1
ATOM 2028 C CA . THR A 1 244 ? 28.059 15.008 -0.805 1.00 39.22 244 THR A CA 1
ATOM 2029 C C . THR A 1 244 ? 26.921 15.924 -0.343 1.00 39.22 244 THR A C 1
ATOM 2031 O O . THR A 1 244 ? 26.204 15.610 0.601 1.00 39.22 244 THR A O 1
ATOM 2034 N N . MET A 1 245 ? 26.780 17.091 -0.988 1.00 37.38 245 MET A N 1
ATOM 2035 C CA . MET A 1 245 ? 25.762 18.099 -0.650 1.00 37.38 245 MET A CA 1
ATOM 2036 C C . MET A 1 245 ? 24.328 17.561 -0.860 1.00 37.38 245 MET A C 1
ATOM 2038 O O . MET A 1 245 ? 24.084 16.955 -1.904 1.00 37.38 245 MET A O 1
ATOM 2042 N N . PRO A 1 246 ? 23.354 17.854 0.032 1.00 40.56 246 PRO A N 1
ATOM 2043 C CA . PRO A 1 246 ? 22.018 17.232 -0.008 1.00 40.56 246 PRO A CA 1
ATOM 2044 C C . PRO A 1 246 ? 21.159 17.500 -1.255 1.00 40.56 246 PRO A C 1
ATOM 2046 O O . PRO A 1 246 ? 20.193 16.780 -1.487 1.00 40.56 246 PRO A O 1
ATOM 2049 N N . ASN A 1 247 ? 21.477 18.534 -2.043 1.00 35.69 247 ASN A N 1
ATOM 2050 C CA . ASN A 1 247 ? 20.592 19.056 -3.096 1.00 35.69 247 ASN A CA 1
ATOM 2051 C C . ASN A 1 247 ? 21.025 18.702 -4.531 1.00 35.69 247 ASN A C 1
ATOM 2053 O O . ASN A 1 247 ? 20.426 19.192 -5.487 1.00 35.69 247 ASN A O 1
ATOM 2057 N N . ALA A 1 248 ? 22.051 17.865 -4.711 1.00 35.75 248 ALA A N 1
ATOM 2058 C CA . ALA A 1 248 ? 22.367 17.300 -6.021 1.00 35.75 248 ALA A CA 1
ATOM 2059 C C . ALA A 1 248 ? 21.552 16.016 -6.237 1.00 35.75 248 ALA A C 1
ATOM 2061 O O . ALA A 1 248 ? 21.695 15.058 -5.480 1.00 35.75 248 ALA A O 1
ATOM 2062 N N . ALA A 1 249 ? 20.733 15.967 -7.290 1.00 39.06 249 ALA A N 1
ATOM 2063 C CA . ALA A 1 249 ? 20.036 14.749 -7.700 1.00 39.06 249 ALA A CA 1
ATOM 2064 C C . ALA A 1 249 ? 21.027 13.757 -8.339 1.00 39.06 249 ALA A C 1
ATOM 2066 O O . ALA A 1 249 ? 21.116 13.640 -9.561 1.00 39.06 249 ALA A O 1
ATOM 2067 N N . ILE A 1 250 ? 21.819 13.074 -7.505 1.00 45.81 250 ILE A N 1
ATOM 2068 C CA . ILE A 1 250 ? 22.771 12.050 -7.947 1.00 45.81 250 ILE A CA 1
ATOM 2069 C C . ILE A 1 250 ? 21.976 10.927 -8.638 1.00 45.81 250 ILE A C 1
ATOM 2071 O O . ILE A 1 250 ? 21.082 10.355 -8.007 1.00 45.81 250 ILE A O 1
ATOM 2075 N N . PRO A 1 251 ? 22.280 10.573 -9.903 1.00 54.84 251 PRO A N 1
ATOM 2076 C CA . PRO A 1 251 ? 21.634 9.448 -10.567 1.00 54.84 251 PRO A CA 1
ATOM 2077 C C . PRO A 1 251 ? 21.809 8.179 -9.737 1.00 54.84 251 PRO A C 1
ATOM 2079 O O . PRO A 1 251 ? 22.929 7.844 -9.338 1.00 54.84 251 PRO A O 1
ATOM 2082 N N . ASN A 1 252 ? 20.710 7.473 -9.471 1.00 67.19 252 ASN A N 1
ATOM 2083 C CA . ASN A 1 252 ? 20.740 6.274 -8.647 1.00 67.19 252 ASN A CA 1
ATOM 2084 C C . ASN A 1 252 ? 21.678 5.239 -9.287 1.00 67.19 252 ASN A C 1
ATOM 2086 O O . ASN A 1 252 ? 21.408 4.682 -10.351 1.00 67.19 252 ASN A O 1
ATOM 2090 N N . VAL A 1 253 ? 22.813 4.989 -8.628 1.00 79.00 253 VAL A N 1
ATOM 2091 C CA . VAL A 1 253 ? 23.953 4.238 -9.189 1.00 79.00 253 VAL A CA 1
ATOM 2092 C C . VAL A 1 253 ? 23.587 2.783 -9.513 1.00 79.00 253 VAL A C 1
ATOM 2094 O O . VAL A 1 253 ? 24.326 2.106 -10.235 1.00 79.00 253 VAL A O 1
ATOM 2097 N N . LEU A 1 254 ? 22.449 2.313 -8.996 1.00 88.94 254 LEU A N 1
ATOM 2098 C CA . LEU A 1 254 ? 21.885 0.996 -9.242 1.00 88.94 254 LEU A CA 1
ATOM 2099 C C . LEU A 1 254 ? 21.040 0.891 -10.527 1.00 88.94 254 LEU A C 1
ATOM 2101 O O . LEU A 1 254 ? 20.939 -0.209 -11.062 1.00 88.94 254 LEU A O 1
ATOM 2105 N N . ASP A 1 255 ? 20.490 1.980 -11.074 1.00 87.38 255 ASP A N 1
ATOM 2106 C CA . ASP A 1 255 ? 19.554 1.909 -12.217 1.00 87.38 255 ASP A CA 1
ATOM 2107 C C . ASP A 1 255 ? 20.220 1.363 -13.489 1.00 87.38 255 ASP A C 1
ATOM 2109 O O . ASP A 1 255 ? 19.596 0.653 -14.271 1.00 87.38 255 ASP A O 1
ATOM 2113 N N . LYS A 1 256 ? 21.533 1.575 -13.646 1.00 90.19 256 LYS A N 1
ATOM 2114 C CA . LYS A 1 256 ? 22.354 0.988 -14.727 1.00 90.19 256 LYS A CA 1
ATOM 2115 C C . LYS A 1 256 ? 22.376 -0.552 -14.743 1.00 90.19 256 LYS A C 1
ATOM 2117 O O . LYS A 1 256 ? 22.852 -1.140 -15.713 1.00 90.19 256 LYS A O 1
ATOM 2122 N N . TYR A 1 257 ? 21.942 -1.197 -13.657 1.00 94.31 257 TYR A N 1
ATOM 2123 C CA . TYR A 1 257 ? 21.806 -2.651 -13.557 1.00 94.31 257 TYR A CA 1
ATOM 2124 C C . TYR A 1 257 ? 20.437 -3.156 -14.018 1.00 94.31 257 TYR A C 1
ATOM 2126 O O . TYR A 1 257 ? 20.257 -4.370 -14.083 1.00 94.31 257 TYR A O 1
ATOM 2134 N N . VAL A 1 258 ? 19.499 -2.267 -14.362 1.00 95.62 258 VAL A N 1
ATOM 2135 C CA . VAL A 1 258 ? 18.219 -2.610 -14.983 1.00 95.62 258 VAL A CA 1
ATOM 2136 C C . VAL A 1 258 ? 18.277 -2.238 -16.460 1.00 95.62 258 VAL A C 1
ATOM 2138 O O . VAL A 1 258 ? 18.429 -1.075 -16.826 1.00 95.62 258 VAL A O 1
ATOM 2141 N N . LYS A 1 259 ? 18.136 -3.237 -17.326 1.00 95.50 259 LYS A N 1
ATOM 2142 C CA . LYS A 1 259 ? 17.872 -3.052 -18.756 1.00 95.50 259 LYS A CA 1
ATOM 2143 C C . LYS A 1 259 ? 16.471 -3.548 -19.075 1.00 95.50 259 LYS A C 1
ATOM 2145 O O . LYS A 1 259 ? 15.904 -4.328 -18.309 1.00 95.50 259 LYS A O 1
ATOM 2150 N N . TYR A 1 260 ? 15.930 -3.134 -20.212 1.00 95.19 260 TYR A N 1
ATOM 2151 C CA . TYR A 1 260 ? 14.737 -3.754 -20.766 1.00 95.19 260 TYR A CA 1
ATOM 2152 C C . TYR A 1 260 ? 14.789 -3.811 -22.290 1.00 95.19 260 TYR A C 1
ATOM 2154 O O . TYR A 1 260 ? 15.432 -2.984 -22.934 1.00 95.19 260 TYR A O 1
ATOM 2162 N N . GLU A 1 261 ? 14.083 -4.789 -22.840 1.00 94.94 261 GLU A N 1
ATOM 2163 C CA . GLU A 1 261 ? 13.900 -5.033 -24.267 1.00 94.94 261 GLU A CA 1
ATOM 2164 C C . GLU A 1 261 ? 12.398 -5.229 -24.507 1.00 94.94 261 GLU A C 1
ATOM 2166 O O . GLU A 1 261 ? 11.745 -5.974 -23.769 1.00 94.94 261 GLU A O 1
ATOM 2171 N N . TYR A 1 262 ? 11.831 -4.527 -25.491 1.00 93.88 262 TYR A N 1
ATOM 2172 C CA . TYR A 1 262 ? 10.410 -4.611 -25.832 1.00 93.88 262 TYR A CA 1
ATOM 2173 C C . TYR A 1 262 ? 10.236 -5.273 -27.196 1.00 93.88 262 TYR A C 1
ATOM 2175 O O . TYR A 1 262 ? 10.861 -4.860 -28.170 1.00 93.88 262 TYR A O 1
ATOM 2183 N N . ASN A 1 263 ? 9.393 -6.298 -27.255 1.00 93.12 263 ASN A N 1
ATOM 2184 C CA . ASN A 1 263 ? 9.003 -6.958 -28.490 1.00 93.12 263 ASN A CA 1
ATOM 2185 C C . ASN A 1 263 ? 7.630 -6.424 -28.912 1.00 93.12 263 ASN A C 1
ATOM 2187 O O . ASN A 1 263 ? 6.620 -6.755 -28.295 1.00 93.12 263 ASN A O 1
ATOM 2191 N N . GLU A 1 264 ? 7.606 -5.596 -29.957 1.00 89.69 264 GLU A N 1
ATOM 2192 C CA . GLU A 1 264 ? 6.387 -4.954 -30.468 1.00 89.69 264 GLU A CA 1
ATOM 2193 C C . GLU A 1 264 ? 5.436 -5.926 -31.186 1.00 89.69 264 GLU A C 1
ATOM 2195 O O . GLU A 1 264 ? 4.249 -5.630 -31.288 1.00 89.69 264 GLU A O 1
ATOM 2200 N N . HIS A 1 265 ? 5.915 -7.090 -31.645 1.00 90.81 265 HIS A N 1
ATOM 2201 C CA . HIS A 1 265 ? 5.075 -8.098 -32.302 1.00 90.81 265 HIS A CA 1
ATOM 2202 C C . HIS A 1 265 ? 4.253 -8.904 -31.290 1.00 90.81 265 HIS A C 1
ATOM 2204 O O . HIS A 1 265 ? 3.048 -9.062 -31.464 1.00 90.81 265 HIS A O 1
ATOM 2210 N N . ASP A 1 266 ? 4.897 -9.367 -30.214 1.00 93.81 266 ASP A N 1
ATOM 2211 C CA . ASP A 1 266 ? 4.238 -10.139 -29.149 1.00 93.81 266 ASP A CA 1
ATOM 2212 C C . ASP A 1 266 ? 3.676 -9.241 -28.025 1.00 93.81 266 ASP A C 1
ATOM 2214 O O . ASP A 1 266 ? 3.011 -9.721 -27.111 1.00 93.81 266 ASP A O 1
ATOM 2218 N N . LEU A 1 267 ? 3.961 -7.932 -28.063 1.00 96.12 267 LEU A N 1
ATOM 2219 C CA . LEU A 1 267 ? 3.682 -6.939 -27.012 1.00 96.12 267 LEU A CA 1
ATOM 2220 C C . LEU A 1 267 ? 4.301 -7.284 -25.638 1.00 96.12 267 LEU A C 1
ATOM 2222 O O . LEU A 1 267 ? 3.773 -6.899 -24.591 1.00 96.12 267 LEU A O 1
ATOM 2226 N N . ILE A 1 268 ? 5.438 -7.987 -25.626 1.00 97.50 268 ILE A N 1
ATOM 2227 C CA . ILE A 1 268 ? 6.120 -8.448 -24.404 1.00 97.50 268 ILE A CA 1
ATOM 2228 C C . ILE A 1 268 ? 7.259 -7.497 -24.017 1.00 97.50 268 ILE A C 1
ATOM 2230 O O . ILE A 1 268 ? 8.213 -7.305 -24.775 1.00 97.50 268 ILE A O 1
ATOM 2234 N N . ILE A 1 269 ? 7.218 -6.985 -22.784 1.00 97.31 269 ILE A N 1
ATOM 2235 C CA . ILE A 1 269 ? 8.353 -6.308 -22.138 1.00 97.31 269 ILE A CA 1
ATOM 2236 C C . ILE A 1 269 ? 9.194 -7.330 -21.364 1.00 97.31 269 ILE A C 1
ATOM 2238 O O . ILE A 1 269 ? 8.667 -8.113 -20.573 1.00 97.31 269 ILE A O 1
ATOM 2242 N N . THR A 1 270 ? 10.510 -7.319 -21.579 1.00 97.94 270 THR A N 1
ATOM 2243 C CA . THR A 1 270 ? 11.486 -8.148 -20.859 1.00 97.94 270 THR A CA 1
ATOM 2244 C C . THR A 1 270 ? 12.476 -7.251 -20.122 1.00 97.94 270 THR A C 1
ATOM 2246 O O . THR A 1 270 ? 13.307 -6.605 -20.751 1.00 97.94 270 THR A O 1
ATOM 2249 N N . PHE A 1 271 ? 12.420 -7.226 -18.791 1.00 97.56 271 PHE A N 1
ATOM 2250 C CA . PHE A 1 271 ? 13.435 -6.602 -17.941 1.00 97.56 271 PHE A CA 1
ATOM 2251 C C . PHE A 1 271 ? 14.569 -7.589 -17.655 1.00 97.56 271 PHE A C 1
ATOM 2253 O O . PHE A 1 271 ? 14.324 -8.756 -17.348 1.00 97.56 271 PHE A O 1
ATOM 2260 N N . ILE A 1 272 ? 15.806 -7.100 -17.719 1.00 97.94 272 ILE A N 1
ATOM 2261 C CA . ILE A 1 272 ? 17.040 -7.861 -17.512 1.00 97.94 272 ILE A CA 1
ATOM 2262 C C . ILE A 1 272 ? 17.820 -7.163 -16.392 1.00 97.94 272 ILE A C 1
ATOM 2264 O O . ILE A 1 272 ? 18.338 -6.061 -16.591 1.00 97.94 272 ILE A O 1
ATOM 2268 N N . ILE A 1 273 ? 17.874 -7.775 -15.204 1.00 97.44 273 ILE A N 1
ATOM 2269 C CA . ILE A 1 273 ? 18.441 -7.163 -13.988 1.00 97.44 273 ILE A CA 1
ATOM 2270 C C . ILE A 1 273 ? 19.733 -7.874 -13.563 1.00 97.44 273 ILE A C 1
ATOM 2272 O O . ILE A 1 273 ? 19.746 -9.083 -13.335 1.00 97.44 273 ILE A O 1
ATOM 2276 N N . GLN A 1 274 ? 20.821 -7.117 -13.413 1.00 95.81 274 GLN A N 1
ATOM 2277 C CA . GLN A 1 274 ? 22.165 -7.623 -13.111 1.00 95.81 274 GLN A CA 1
ATOM 2278 C C . GLN A 1 274 ? 22.664 -7.104 -11.752 1.00 95.81 274 GLN A C 1
ATOM 2280 O O . GLN A 1 274 ? 23.431 -6.146 -11.686 1.00 95.81 274 GLN A O 1
ATOM 2285 N N . LEU A 1 275 ? 22.230 -7.725 -10.651 1.00 94.25 275 LEU A N 1
ATOM 2286 C CA . LEU A 1 275 ? 22.535 -7.241 -9.298 1.00 94.25 275 LEU A CA 1
ATOM 2287 C C . LEU A 1 275 ? 24.055 -7.230 -8.993 1.00 94.25 275 LEU A C 1
ATOM 2289 O O . LEU A 1 275 ? 24.755 -8.194 -9.312 1.00 94.25 275 LEU A O 1
ATOM 2293 N N . PRO A 1 276 ? 24.595 -6.165 -8.363 1.00 91.62 276 PRO A N 1
ATOM 2294 C CA . PRO A 1 276 ? 26.041 -6.006 -8.171 1.00 91.62 276 PRO A CA 1
ATOM 2295 C C . PRO A 1 276 ? 26.627 -6.831 -7.016 1.00 91.62 276 PRO A C 1
ATOM 2297 O O . PRO A 1 276 ? 27.800 -7.208 -7.061 1.00 91.62 276 PRO A O 1
ATOM 2300 N N . LYS A 1 277 ? 25.842 -7.075 -5.962 1.00 91.44 277 LYS A N 1
ATOM 2301 C CA . LYS A 1 277 ? 26.228 -7.791 -4.735 1.00 91.44 277 LYS A CA 1
ATOM 2302 C C . LYS A 1 277 ? 25.024 -8.514 -4.139 1.00 91.44 277 LYS A C 1
ATOM 2304 O O . LYS A 1 277 ? 23.891 -8.180 -4.463 1.00 91.44 277 LYS A O 1
ATOM 2309 N N . GLU A 1 278 ? 25.288 -9.466 -3.258 1.00 92.62 278 GLU A N 1
ATOM 2310 C CA . GLU A 1 278 ? 24.267 -10.165 -2.470 1.00 92.62 278 GLU A CA 1
ATOM 2311 C C . GLU A 1 278 ? 23.573 -9.213 -1.487 1.00 92.62 278 GLU A C 1
ATOM 2313 O O . GLU A 1 278 ? 24.169 -8.227 -1.051 1.00 92.62 278 GLU A O 1
ATOM 2318 N N . GLY A 1 279 ? 22.322 -9.513 -1.145 1.00 91.69 279 GLY A N 1
ATOM 2319 C CA . GLY A 1 279 ? 21.468 -8.688 -0.294 1.00 91.69 279 GLY A CA 1
ATOM 2320 C C . GLY A 1 279 ? 20.083 -8.453 -0.894 1.00 91.69 279 GLY A C 1
ATOM 2321 O O . GLY A 1 279 ? 19.727 -9.015 -1.931 1.00 91.69 279 GLY A O 1
ATOM 2322 N N . GLN A 1 280 ? 19.307 -7.603 -0.222 1.00 92.88 280 GLN A N 1
ATOM 2323 C CA . GLN A 1 280 ? 17.945 -7.250 -0.615 1.00 92.88 280 GLN A CA 1
ATOM 2324 C C . GLN A 1 280 ? 17.898 -5.984 -1.482 1.00 92.88 280 GLN A C 1
ATOM 2326 O O . GLN A 1 280 ? 18.547 -4.972 -1.189 1.00 92.88 280 GLN A O 1
ATOM 2331 N N . TYR A 1 281 ? 17.071 -6.033 -2.523 1.00 95.06 281 TYR A N 1
ATOM 2332 C CA . TYR A 1 281 ? 16.796 -4.943 -3.452 1.00 95.06 281 TYR A CA 1
ATOM 2333 C C . TYR A 1 281 ? 15.288 -4.760 -3.637 1.00 95.06 281 TYR A C 1
ATOM 2335 O O . TYR A 1 281 ? 14.515 -5.703 -3.491 1.00 95.06 281 TYR A O 1
ATOM 2343 N N . GLY A 1 282 ? 14.871 -3.546 -3.986 1.00 96.25 282 GLY A N 1
ATOM 2344 C CA . GLY A 1 282 ? 13.513 -3.237 -4.420 1.00 96.25 282 GLY A CA 1
ATOM 2345 C C . GLY A 1 282 ? 13.536 -2.682 -5.835 1.00 96.25 282 GLY A C 1
ATOM 2346 O O . GLY A 1 282 ? 14.120 -1.620 -6.062 1.00 96.25 282 GLY A O 1
ATOM 2347 N N . LEU A 1 283 ? 12.931 -3.393 -6.781 1.00 97.19 283 LEU A N 1
ATOM 2348 C CA . LEU A 1 283 ? 12.767 -2.935 -8.160 1.00 97.19 283 LEU A CA 1
ATOM 2349 C C . LEU A 1 283 ? 11.433 -2.194 -8.274 1.00 97.19 283 LEU A C 1
ATOM 2351 O O . LEU A 1 283 ? 10.397 -2.834 -8.131 1.00 97.19 283 LEU A O 1
ATOM 2355 N N . ASP A 1 284 ? 11.452 -0.893 -8.565 1.00 96.62 284 ASP A N 1
ATOM 2356 C CA . ASP A 1 284 ? 10.276 -0.163 -9.052 1.00 96.62 284 ASP A CA 1
ATOM 2357 C C . ASP A 1 284 ? 10.194 -0.290 -10.580 1.00 96.62 284 ASP A C 1
ATOM 2359 O O . ASP A 1 284 ? 11.203 -0.152 -11.279 1.00 96.62 284 ASP A O 1
ATOM 2363 N N . ILE A 1 285 ? 8.988 -0.472 -11.111 1.00 96.12 285 ILE A N 1
ATOM 2364 C CA . ILE A 1 285 ? 8.682 -0.432 -12.541 1.00 96.12 285 ILE A CA 1
ATOM 2365 C C . ILE A 1 285 ? 7.633 0.651 -12.788 1.00 96.12 285 ILE A C 1
ATOM 2367 O O . ILE A 1 285 ? 6.571 0.693 -12.158 1.00 96.12 285 ILE A O 1
ATOM 2371 N N . TYR A 1 286 ? 7.937 1.528 -13.738 1.00 93.69 286 TYR A N 1
ATOM 2372 C CA . TYR A 1 286 ? 7.078 2.610 -14.190 1.00 93.69 286 TYR A CA 1
ATOM 2373 C C . TYR A 1 286 ? 6.698 2.392 -15.652 1.00 93.69 286 TYR A C 1
ATOM 2375 O O . TYR A 1 286 ? 7.545 2.031 -16.474 1.00 93.69 286 TYR A O 1
ATOM 2383 N N . ALA A 1 287 ? 5.443 2.682 -15.982 1.00 91.44 287 ALA A N 1
ATOM 2384 C CA . ALA A 1 287 ? 4.913 2.627 -17.337 1.00 91.44 287 ALA A CA 1
ATOM 2385 C C . ALA A 1 287 ? 4.370 3.998 -17.771 1.00 91.44 287 ALA A C 1
ATOM 2387 O O . ALA A 1 287 ? 3.974 4.830 -16.947 1.00 91.44 287 ALA A O 1
ATOM 2388 N N . ARG A 1 288 ? 4.344 4.242 -19.082 1.00 86.69 288 ARG A N 1
ATOM 2389 C CA . ARG A 1 288 ? 3.624 5.356 -19.703 1.00 86.69 288 ARG A CA 1
ATOM 2390 C C . ARG A 1 288 ? 3.058 4.926 -21.050 1.00 86.69 288 ARG A C 1
ATOM 2392 O O . ARG A 1 288 ? 3.766 4.356 -21.876 1.00 86.69 288 ARG A O 1
ATOM 2399 N N . ASP A 1 289 ? 1.803 5.272 -21.272 1.00 84.25 289 ASP A N 1
ATOM 2400 C CA . ASP A 1 289 ? 1.140 5.147 -22.562 1.00 84.25 289 ASP A CA 1
ATOM 2401 C C . ASP A 1 289 ? 1.672 6.211 -23.552 1.00 84.25 289 ASP A C 1
ATOM 2403 O O . ASP A 1 289 ? 1.674 7.396 -23.204 1.00 84.25 289 ASP A O 1
ATOM 2407 N N . PRO A 1 290 ? 2.181 5.836 -24.743 1.00 79.94 290 PRO A N 1
ATOM 2408 C CA . PRO A 1 290 ? 2.705 6.790 -25.718 1.00 79.94 290 PRO A CA 1
ATOM 2409 C C . PRO A 1 290 ? 1.613 7.565 -26.472 1.00 79.94 290 PRO A C 1
ATOM 2411 O O . PRO A 1 290 ? 1.929 8.597 -27.060 1.00 79.94 290 PRO A O 1
ATOM 2414 N N . GLU A 1 291 ? 0.361 7.097 -26.468 1.00 72.81 291 GLU A N 1
ATOM 2415 C CA . GLU A 1 291 ? -0.741 7.706 -27.231 1.00 72.81 291 GLU A CA 1
ATOM 2416 C C . GLU A 1 291 ? -1.379 8.896 -26.496 1.00 72.81 291 GLU A C 1
ATOM 2418 O O . GLU A 1 291 ? -1.958 9.781 -27.123 1.00 72.81 291 GLU A O 1
ATOM 2423 N N . TYR A 1 292 ? -1.225 8.974 -25.170 1.00 64.38 292 TYR A N 1
ATOM 2424 C CA . TYR A 1 292 ? -1.707 10.100 -24.364 1.00 64.38 292 TYR A CA 1
ATOM 2425 C C . TYR A 1 292 ? -0.741 11.286 -24.480 1.00 64.38 292 TYR A C 1
ATOM 2427 O O . TYR A 1 292 ? 0.095 11.519 -23.607 1.00 64.38 292 TYR A O 1
ATOM 2435 N N . GLN A 1 293 ? -0.884 12.055 -25.560 1.00 50.34 293 GLN A N 1
ATOM 2436 C CA . GLN A 1 293 ? -0.050 13.218 -25.905 1.00 50.34 293 GLN A CA 1
ATOM 2437 C C . GLN A 1 293 ? -0.268 14.460 -25.007 1.00 50.34 293 GLN A C 1
ATOM 2439 O O . GLN A 1 293 ? -0.020 15.587 -25.424 1.00 50.34 293 GLN A O 1
ATOM 2444 N N . THR A 1 294 ? -0.689 14.293 -23.748 1.00 51.75 294 THR A N 1
ATOM 2445 C CA . THR A 1 294 ? -0.648 15.377 -22.756 1.00 51.75 294 THR A CA 1
ATOM 2446 C C . THR A 1 294 ? 0.797 15.576 -22.285 1.00 51.75 294 THR A C 1
ATOM 2448 O O . THR A 1 294 ? 1.315 14.832 -21.450 1.00 51.75 294 THR A O 1
ATOM 2451 N N . GLU A 1 295 ? 1.455 16.594 -22.849 1.00 45.22 295 GLU A N 1
ATOM 2452 C CA . GLU A 1 295 ? 2.919 16.760 -22.975 1.00 45.22 295 GLU A CA 1
ATOM 2453 C C . GLU A 1 295 ? 3.773 16.687 -21.688 1.00 45.22 295 GLU A C 1
ATOM 2455 O O . GLU A 1 295 ? 5.001 16.670 -21.770 1.00 45.22 295 GLU A O 1
ATOM 2460 N N . LYS A 1 296 ? 3.169 16.640 -20.493 1.00 48.12 296 LYS A N 1
ATOM 2461 C CA . LYS A 1 296 ? 3.873 16.711 -19.197 1.00 48.12 296 LYS A CA 1
ATOM 2462 C C . LYS A 1 296 ? 3.677 15.512 -18.261 1.00 48.12 296 LYS A C 1
ATOM 2464 O O . LYS A 1 296 ? 4.141 15.565 -17.122 1.00 48.12 296 LYS A O 1
ATOM 2469 N N . ARG A 1 297 ? 3.043 14.409 -18.686 1.00 53.50 297 ARG A N 1
ATOM 2470 C CA . ARG A 1 297 ? 2.918 13.223 -17.810 1.00 53.50 297 ARG A CA 1
ATOM 2471 C C . ARG A 1 297 ? 4.276 12.576 -17.512 1.00 53.50 297 ARG A C 1
ATOM 2473 O O . ARG A 1 297 ? 4.966 12.085 -18.406 1.00 53.50 297 ARG A O 1
ATOM 2480 N N . THR A 1 298 ? 4.627 12.509 -16.228 1.00 66.75 298 THR A N 1
ATOM 2481 C CA . THR A 1 298 ? 5.677 11.626 -15.699 1.00 66.75 298 THR A CA 1
ATOM 2482 C C . THR A 1 298 ? 5.296 10.152 -15.907 1.00 66.75 298 THR A C 1
ATOM 2484 O O . THR A 1 298 ? 4.187 9.830 -16.332 1.00 66.75 298 THR A O 1
ATOM 2487 N N . MET A 1 299 ? 6.229 9.220 -15.691 1.00 82.19 299 MET A N 1
ATOM 2488 C CA . MET A 1 299 ? 5.900 7.788 -15.774 1.00 82.19 299 MET A CA 1
ATOM 2489 C C . MET A 1 299 ? 5.193 7.344 -14.492 1.00 82.19 299 MET A C 1
ATOM 2491 O O . MET A 1 299 ? 5.613 7.710 -13.396 1.00 82.19 299 MET A O 1
ATOM 2495 N N . SER A 1 300 ? 4.119 6.570 -14.615 1.00 87.44 300 SER A N 1
ATOM 2496 C CA . SER A 1 300 ? 3.307 6.144 -13.474 1.00 87.44 300 SER A CA 1
ATOM 2497 C C . SER A 1 300 ? 3.823 4.818 -12.912 1.00 87.44 300 SER A C 1
ATOM 2499 O O . SER A 1 300 ? 4.053 3.872 -13.663 1.00 87.44 300 SER A O 1
ATOM 2501 N N . HIS A 1 301 ? 4.013 4.740 -11.590 1.00 92.12 301 HIS A N 1
ATOM 2502 C CA . HIS A 1 301 ? 4.467 3.516 -10.917 1.00 92.12 301 HIS A CA 1
ATOM 2503 C C . HIS A 1 301 ? 3.413 2.407 -11.056 1.00 92.12 301 HIS A C 1
ATOM 2505 O O . HIS A 1 301 ? 2.312 2.546 -10.507 1.00 92.12 301 HIS A O 1
ATOM 2511 N N . CYS A 1 302 ? 3.754 1.325 -11.761 1.00 91.38 302 CYS A N 1
ATOM 2512 C CA . CYS A 1 302 ? 2.836 0.236 -12.088 1.00 91.38 302 CYS A CA 1
ATOM 2513 C C . CYS A 1 302 ? 3.083 -1.047 -11.285 1.00 91.38 302 CYS A C 1
ATOM 2515 O O . CYS A 1 302 ? 2.117 -1.724 -10.964 1.00 91.38 302 CYS A O 1
ATO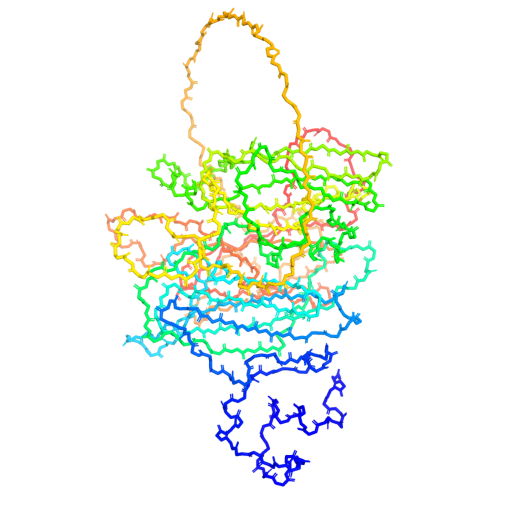M 2517 N N . CYS A 1 303 ? 4.327 -1.388 -10.940 1.00 95.31 303 CYS A N 1
ATOM 2518 C CA . CYS A 1 303 ? 4.669 -2.632 -10.239 1.00 95.31 303 CYS A CA 1
ATOM 2519 C C . CYS A 1 303 ? 5.969 -2.461 -9.451 1.00 95.31 303 CYS A C 1
ATOM 2521 O O . CYS A 1 303 ? 6.892 -1.829 -9.957 1.00 95.31 303 CYS A O 1
ATOM 2523 N N . LYS A 1 304 ? 6.092 -3.106 -8.286 1.00 96.12 304 LYS A N 1
ATOM 2524 C CA . LYS A 1 304 ? 7.373 -3.228 -7.572 1.00 96.12 304 LYS A CA 1
ATOM 2525 C C . LYS A 1 304 ? 7.584 -4.620 -6.983 1.00 96.12 304 LYS A C 1
ATOM 2527 O O . LYS A 1 304 ? 6.620 -5.253 -6.561 1.00 96.12 304 LYS A O 1
ATOM 2532 N N . TYR A 1 305 ? 8.836 -5.066 -6.912 1.00 97.38 305 TYR A N 1
ATOM 2533 C CA . TYR A 1 305 ? 9.223 -6.368 -6.350 1.00 97.38 305 TYR A CA 1
ATOM 2534 C C . TYR A 1 305 ? 10.317 -6.224 -5.297 1.00 97.38 305 TYR A C 1
ATOM 2536 O O . TYR A 1 305 ? 11.249 -5.438 -5.490 1.00 97.38 305 TYR A O 1
ATOM 2544 N N . ILE A 1 306 ? 10.252 -7.037 -4.242 1.00 96.00 306 ILE A N 1
ATOM 2545 C CA . ILE A 1 306 ? 11.397 -7.296 -3.362 1.00 96.00 306 ILE A CA 1
ATOM 2546 C C . ILE A 1 306 ? 12.182 -8.466 -3.953 1.00 96.00 306 ILE A C 1
ATOM 2548 O O . ILE A 1 306 ? 11.624 -9.524 -4.243 1.00 96.00 306 ILE A O 1
ATOM 2552 N N . ILE A 1 307 ? 13.482 -8.263 -4.130 1.00 95.81 307 ILE A N 1
ATOM 2553 C CA . ILE A 1 307 ? 14.403 -9.240 -4.698 1.00 95.81 307 ILE A CA 1
ATOM 2554 C C . ILE A 1 307 ? 15.489 -9.515 -3.664 1.00 95.81 307 ILE A C 1
ATOM 2556 O O . ILE A 1 307 ? 16.323 -8.648 -3.388 1.00 95.81 307 ILE A O 1
ATOM 2560 N N . ASN A 1 308 ? 15.491 -10.724 -3.115 1.00 94.06 308 ASN A N 1
ATOM 2561 C CA . ASN A 1 308 ? 16.559 -11.215 -2.255 1.00 94.06 308 ASN A CA 1
ATOM 2562 C C . ASN A 1 308 ? 17.553 -12.008 -3.119 1.00 94.06 308 ASN A C 1
ATOM 2564 O O . ASN A 1 308 ? 17.156 -12.892 -3.877 1.00 94.06 308 ASN A O 1
ATOM 2568 N N . TYR A 1 309 ? 18.844 -11.668 -3.054 1.00 94.38 309 TYR A N 1
ATOM 2569 C CA . TYR A 1 309 ? 19.881 -12.307 -3.871 1.00 94.38 309 TYR A CA 1
ATOM 2570 C C . TYR A 1 309 ? 21.046 -12.832 -3.028 1.00 94.38 309 TYR A C 1
ATOM 2572 O O . TYR A 1 309 ? 21.704 -12.072 -2.314 1.00 94.38 309 TYR A O 1
ATOM 2580 N N . SER A 1 310 ? 21.339 -14.125 -3.175 1.00 93.00 310 SER A N 1
ATOM 2581 C CA . SER A 1 310 ? 22.463 -14.837 -2.550 1.00 93.00 310 SER A CA 1
ATOM 2582 C C . SER A 1 310 ? 23.224 -15.655 -3.605 1.00 93.00 310 SER A C 1
ATOM 2584 O O . SER A 1 310 ? 22.616 -16.237 -4.491 1.00 93.00 310 SER A O 1
ATOM 2586 N N . LYS A 1 311 ? 24.562 -15.725 -3.575 1.00 82.94 311 LYS A N 1
ATOM 2587 C CA . LYS A 1 311 ? 25.324 -16.537 -4.557 1.00 82.94 311 LYS A CA 1
ATOM 2588 C C . LYS A 1 311 ? 25.315 -18.022 -4.208 1.00 82.94 311 LYS A C 1
ATOM 2590 O O . LYS A 1 311 ? 25.488 -18.869 -5.082 1.00 82.94 311 LYS A O 1
ATOM 2595 N N . THR A 1 312 ? 25.158 -18.331 -2.926 1.00 76.62 312 THR A N 1
ATOM 2596 C CA . THR A 1 312 ? 25.097 -19.696 -2.411 1.00 76.62 312 THR A CA 1
ATOM 2597 C C . THR A 1 312 ? 23.698 -20.251 -2.631 1.00 76.62 312 THR A C 1
ATOM 2599 O O . THR A 1 312 ? 22.729 -19.721 -2.100 1.00 76.62 312 THR A O 1
ATOM 2602 N N . SER A 1 313 ? 23.579 -21.356 -3.367 1.00 53.16 313 SER A N 1
ATOM 2603 C CA . SER A 1 313 ? 22.342 -22.137 -3.377 1.00 53.16 313 SER A CA 1
ATOM 2604 C C . SER A 1 313 ? 22.055 -22.653 -1.966 1.00 53.16 313 SER A C 1
ATOM 2606 O O . SER A 1 313 ? 22.783 -23.524 -1.480 1.00 53.16 313 SER A O 1
ATOM 2608 N N . ILE A 1 314 ? 20.991 -22.157 -1.334 1.00 50.31 314 ILE A N 1
ATOM 2609 C CA . ILE A 1 314 ? 20.442 -22.761 -0.120 1.00 50.31 314 ILE A CA 1
ATOM 2610 C C . ILE A 1 314 ? 19.852 -24.118 -0.523 1.00 50.31 314 ILE A C 1
ATOM 2612 O O . ILE A 1 314 ? 18.707 -24.223 -0.957 1.00 50.31 314 ILE A O 1
ATOM 2616 N N . LEU A 1 315 ? 20.666 -25.170 -0.421 1.00 39.34 315 LEU A N 1
ATOM 2617 C CA . LEU A 1 315 ? 20.152 -26.533 -0.365 1.00 39.34 315 LEU A CA 1
ATOM 2618 C C . LEU A 1 315 ? 19.274 -26.623 0.884 1.00 39.34 315 LEU A C 1
ATOM 2620 O O . LEU A 1 315 ? 19.711 -26.245 1.969 1.00 39.34 315 LEU A O 1
ATOM 2624 N N . SER A 1 316 ? 18.040 -27.097 0.717 1.00 34.88 316 SER A N 1
ATOM 2625 C CA . SER A 1 316 ? 17.050 -27.204 1.788 1.00 34.88 316 SER A CA 1
ATOM 2626 C C . SER A 1 316 ? 17.604 -28.014 2.963 1.00 34.88 316 SER A C 1
ATOM 2628 O O . SER A 1 316 ? 17.720 -29.240 2.870 1.00 34.88 316 SER A O 1
ATOM 2630 N N . VAL A 1 317 ? 17.950 -27.333 4.055 1.00 32.75 317 VAL A N 1
ATOM 2631 C CA . VAL A 1 317 ? 18.424 -27.970 5.287 1.00 32.75 317 VAL A CA 1
ATOM 2632 C C . VAL A 1 317 ? 17.241 -28.701 5.933 1.00 32.75 317 VAL A C 1
ATOM 2634 O O . VAL A 1 317 ? 16.226 -28.058 6.203 1.00 32.75 317 VAL A O 1
ATOM 2637 N N . PRO A 1 318 ? 17.320 -30.022 6.185 1.00 29.48 318 PRO A N 1
ATOM 2638 C CA . PRO A 1 318 ? 16.270 -30.735 6.906 1.00 29.48 318 PRO A CA 1
ATOM 2639 C C . PRO A 1 318 ? 16.151 -30.209 8.341 1.00 29.48 318 PRO A C 1
ATOM 2641 O O . PRO A 1 318 ? 17.156 -30.077 9.037 1.00 29.48 318 PRO A O 1
ATOM 2644 N N . SER A 1 319 ? 14.928 -29.919 8.783 1.00 34.06 319 SER A N 1
ATOM 2645 C CA . SER A 1 319 ? 14.628 -29.201 10.029 1.00 34.06 319 SER A CA 1
ATOM 2646 C C . SER A 1 319 ? 14.977 -29.985 11.308 1.00 34.06 319 SER A C 1
ATOM 2648 O O . SER A 1 319 ? 14.094 -30.547 11.949 1.00 34.06 319 SER A O 1
ATOM 2650 N N . THR A 1 320 ? 16.253 -30.002 11.708 1.00 32.97 320 THR A N 1
ATOM 2651 C CA . THR A 1 320 ? 16.728 -30.499 13.018 1.00 32.97 320 THR A CA 1
ATOM 2652 C C . THR A 1 320 ? 18.088 -29.897 13.400 1.00 32.97 320 THR A C 1
ATOM 2654 O O . THR A 1 320 ? 18.873 -29.543 12.527 1.00 32.97 320 THR A O 1
ATOM 2657 N N . VAL A 1 321 ? 18.380 -29.906 14.709 1.00 29.30 321 VAL A N 1
ATOM 2658 C CA . VAL A 1 321 ? 19.646 -29.523 15.376 1.00 29.30 321 VAL A CA 1
ATOM 2659 C C . VAL A 1 321 ? 19.912 -28.016 15.480 1.00 29.30 321 VAL A C 1
ATOM 2661 O O . VAL A 1 321 ? 20.483 -27.380 14.597 1.00 29.30 321 VAL A O 1
ATOM 2664 N N . GLU A 1 322 ? 19.601 -27.472 16.656 1.00 35.28 322 GLU A N 1
ATOM 2665 C CA . GLU A 1 322 ? 20.167 -26.217 17.150 1.00 35.28 322 GLU A CA 1
ATOM 2666 C C . GLU A 1 322 ? 21.696 -26.336 17.271 1.00 35.28 322 GLU A C 1
ATOM 2668 O O . GLU A 1 322 ? 22.205 -27.262 17.901 1.00 35.28 322 GLU A O 1
ATOM 2673 N N . THR A 1 323 ? 22.454 -25.384 16.722 1.00 26.16 323 THR A N 1
ATOM 2674 C CA . THR A 1 323 ? 23.864 -25.176 17.096 1.00 26.16 323 THR A CA 1
ATOM 2675 C C . THR A 1 323 ? 24.220 -23.694 17.025 1.00 26.16 323 THR A C 1
ATOM 2677 O O . THR A 1 323 ? 24.052 -23.048 15.992 1.00 26.16 323 THR A O 1
ATOM 2680 N N . ASN A 1 324 ? 24.735 -23.150 18.130 1.00 32.53 324 ASN A N 1
ATOM 2681 C CA . ASN A 1 324 ? 25.177 -21.758 18.212 1.00 32.53 324 ASN A CA 1
ATOM 2682 C C . ASN A 1 324 ? 26.347 -21.495 17.256 1.00 32.53 324 ASN A C 1
ATOM 2684 O O . ASN A 1 324 ? 27.401 -22.118 17.384 1.00 32.53 324 ASN A O 1
ATOM 2688 N N . ASN A 1 325 ? 26.194 -20.533 16.343 1.00 24.84 325 ASN A N 1
ATOM 2689 C CA . ASN A 1 325 ? 27.293 -20.057 15.507 1.00 24.84 325 ASN A CA 1
ATOM 2690 C C . ASN A 1 325 ? 27.098 -18.582 15.120 1.00 24.84 325 ASN A C 1
ATOM 2692 O O . ASN A 1 325 ? 26.182 -18.238 14.374 1.00 24.84 325 ASN A O 1
ATOM 2696 N N . ASN A 1 326 ? 27.976 -17.706 15.613 1.00 27.17 326 ASN A N 1
ATOM 2697 C CA . ASN A 1 326 ? 27.923 -16.268 15.338 1.00 27.17 326 ASN A CA 1
ATOM 2698 C C . ASN A 1 326 ? 28.388 -15.965 13.903 1.00 27.17 326 ASN A C 1
ATOM 2700 O O . ASN A 1 326 ? 29.586 -15.851 13.655 1.00 27.17 326 ASN A O 1
ATOM 2704 N N . ASN A 1 327 ? 27.451 -15.794 12.966 1.00 25.14 327 ASN A N 1
ATOM 2705 C CA . ASN A 1 327 ? 27.718 -15.249 11.631 1.00 25.14 327 ASN A CA 1
ATOM 2706 C C . ASN A 1 327 ? 26.552 -14.367 11.153 1.00 25.14 327 ASN A C 1
ATOM 2708 O O . ASN A 1 327 ? 25.416 -14.821 11.047 1.00 25.14 327 ASN A O 1
ATOM 2712 N N . ASN A 1 328 ? 26.844 -13.111 10.803 1.00 27.61 328 ASN A N 1
ATOM 2713 C CA . ASN A 1 328 ? 25.852 -12.047 10.566 1.00 27.61 328 ASN A CA 1
ATOM 2714 C C . ASN A 1 328 ? 25.107 -12.129 9.210 1.00 27.61 328 ASN A C 1
ATOM 2716 O O . ASN A 1 328 ? 24.687 -11.105 8.673 1.00 27.61 328 ASN A O 1
ATOM 2720 N N . ASN A 1 329 ? 24.949 -13.323 8.629 1.00 29.16 329 ASN A N 1
ATOM 2721 C CA . ASN A 1 329 ? 24.437 -13.492 7.262 1.00 29.16 329 ASN A CA 1
ATOM 2722 C C . ASN A 1 329 ? 22.915 -13.717 7.169 1.00 29.16 329 ASN A C 1
ATOM 2724 O O . ASN A 1 329 ? 22.360 -13.563 6.085 1.00 29.16 329 ASN A O 1
ATOM 2728 N N . ASN A 1 330 ? 22.222 -14.016 8.273 1.00 32.75 330 ASN A N 1
ATOM 2729 C CA . ASN A 1 330 ? 20.781 -14.334 8.260 1.00 32.75 330 ASN A CA 1
ATOM 2730 C C . ASN A 1 330 ? 19.853 -13.094 8.235 1.00 32.75 330 ASN A C 1
ATOM 2732 O O . ASN A 1 330 ? 18.635 -13.233 8.281 1.00 32.75 330 ASN A O 1
ATOM 2736 N N . LEU A 1 331 ? 20.412 -11.882 8.152 1.00 35.97 331 LEU A N 1
ATOM 2737 C CA . LEU A 1 331 ? 19.756 -10.603 8.474 1.00 35.97 331 LEU A CA 1
ATOM 2738 C C . LEU A 1 331 ? 18.723 -10.072 7.444 1.00 35.97 331 LEU A C 1
ATOM 2740 O O . LEU A 1 331 ? 18.458 -8.871 7.414 1.00 35.97 331 LEU A O 1
ATOM 2744 N N . TYR A 1 332 ? 18.208 -10.925 6.549 1.00 38.06 332 TYR A N 1
ATOM 2745 C CA . TYR A 1 332 ? 17.380 -10.516 5.397 1.00 38.06 332 TYR A CA 1
ATOM 2746 C C . TYR A 1 332 ? 16.151 -11.402 5.117 1.00 38.06 332 TYR A C 1
ATOM 2748 O O . TYR A 1 332 ? 15.377 -11.079 4.214 1.00 38.06 332 TYR A O 1
ATOM 2756 N N . HIS A 1 333 ? 15.937 -12.484 5.875 1.00 44.88 333 HIS A N 1
ATOM 2757 C CA . HIS A 1 333 ? 14.803 -13.398 5.663 1.00 44.88 333 HIS A CA 1
ATOM 2758 C C . HIS A 1 333 ? 13.553 -13.077 6.500 1.00 44.88 333 HIS A C 1
ATOM 2760 O O . HIS A 1 333 ? 12.557 -13.769 6.344 1.00 44.88 333 HIS A O 1
ATOM 2766 N N . ASP A 1 334 ? 13.531 -12.024 7.329 1.00 46.22 334 ASP A N 1
ATOM 2767 C CA . ASP A 1 334 ? 12.401 -11.764 8.247 1.00 46.22 334 ASP A CA 1
ATOM 2768 C C . ASP A 1 334 ? 11.023 -11.598 7.558 1.00 46.22 334 ASP A C 1
ATOM 2770 O O . ASP A 1 334 ? 10.001 -11.726 8.218 1.00 46.22 334 ASP A O 1
ATOM 2774 N N . TYR A 1 335 ? 10.968 -11.359 6.239 1.00 43.72 335 TYR A N 1
ATOM 2775 C CA . TYR A 1 335 ? 9.729 -11.278 5.440 1.00 43.72 335 TYR A CA 1
ATOM 2776 C C . TYR A 1 335 ? 9.410 -12.561 4.623 1.00 43.72 335 TYR A C 1
ATOM 2778 O O . TYR A 1 335 ? 8.638 -12.500 3.664 1.00 43.72 335 TYR A O 1
ATOM 2786 N N . SER A 1 336 ? 10.022 -13.716 4.923 1.00 31.61 336 SER A N 1
ATOM 2787 C CA . SER A 1 336 ? 9.803 -14.969 4.176 1.00 31.61 336 SER A CA 1
ATOM 2788 C C . SER A 1 336 ? 8.507 -15.693 4.569 1.00 31.61 336 SER A C 1
ATOM 2790 O O . SER A 1 336 ? 8.259 -15.918 5.750 1.00 31.61 336 SER A O 1
ATOM 2792 N N . PHE A 1 337 ? 7.723 -16.136 3.579 1.00 31.53 337 PHE A N 1
ATOM 2793 C CA . PHE A 1 337 ? 6.503 -16.930 3.783 1.00 31.53 337 PHE A CA 1
ATOM 2794 C C . PHE A 1 337 ? 6.781 -18.441 3.846 1.00 31.53 337 PHE A C 1
ATOM 2796 O O . PHE A 1 337 ? 7.312 -19.017 2.894 1.00 31.53 337 PHE A O 1
ATOM 2803 N N . ASP A 1 338 ? 6.303 -19.098 4.905 1.00 24.92 338 ASP A N 1
ATOM 2804 C CA . ASP A 1 338 ? 6.277 -20.562 5.029 1.00 24.92 338 ASP A CA 1
ATOM 2805 C C . ASP A 1 338 ? 5.132 -21.178 4.195 1.00 24.92 338 ASP A C 1
ATOM 2807 O O . ASP A 1 338 ? 4.032 -21.437 4.682 1.00 24.92 338 ASP A O 1
ATOM 2811 N N . ASN A 1 339 ? 5.387 -21.427 2.906 1.00 26.31 339 ASN A N 1
ATOM 2812 C CA . ASN A 1 339 ? 4.468 -22.139 2.007 1.00 26.31 339 ASN A CA 1
ATOM 2813 C C . ASN A 1 339 ? 4.996 -23.546 1.681 1.00 26.31 339 ASN A C 1
ATOM 2815 O O . ASN A 1 339 ? 5.596 -23.787 0.631 1.00 26.31 339 ASN A O 1
ATOM 2819 N N . SER A 1 340 ? 4.776 -24.499 2.591 1.00 24.05 340 SER A N 1
ATOM 2820 C CA . SER A 1 340 ? 5.174 -25.897 2.374 1.00 24.05 340 SER A CA 1
ATOM 2821 C C . SER A 1 340 ? 4.116 -26.710 1.603 1.00 24.05 340 SER A C 1
ATOM 2823 O O . SER A 1 340 ? 2.918 -26.562 1.828 1.00 24.05 340 SER A O 1
ATOM 2825 N N . LYS A 1 341 ? 4.592 -27.655 0.773 1.00 24.50 341 LYS A N 1
ATOM 2826 C CA . LYS A 1 341 ? 3.843 -28.744 0.095 1.00 24.50 341 LYS A CA 1
ATOM 2827 C C . LYS A 1 341 ? 3.026 -28.391 -1.165 1.00 24.50 341 LYS A C 1
ATOM 2829 O O . LYS A 1 341 ? 1.804 -28.476 -1.182 1.00 24.50 341 LYS A O 1
ATOM 2834 N N . SER A 1 342 ? 3.719 -28.301 -2.301 1.00 24.52 342 SER A N 1
ATOM 2835 C CA . SER A 1 342 ? 3.339 -29.111 -3.476 1.00 24.52 342 SER A CA 1
ATOM 2836 C C . SER A 1 342 ? 4.581 -29.459 -4.311 1.00 24.52 342 SER A C 1
ATOM 2838 O O . SER A 1 342 ? 5.329 -28.584 -4.731 1.00 24.52 342 SER A O 1
ATOM 2840 N N . ASN A 1 343 ? 4.852 -30.756 -4.503 1.00 23.11 343 ASN A N 1
ATOM 2841 C CA . ASN A 1 343 ? 6.034 -31.239 -5.229 1.00 23.11 343 ASN A CA 1
ATOM 2842 C C . ASN A 1 343 ? 5.654 -31.657 -6.655 1.00 23.11 343 ASN A C 1
ATOM 2844 O O . ASN A 1 343 ? 5.064 -32.717 -6.847 1.00 23.11 343 ASN A O 1
ATOM 2848 N N . GLY A 1 344 ? 6.049 -30.859 -7.648 1.00 24.31 344 GLY A N 1
ATOM 2849 C CA . GLY A 1 344 ? 5.960 -31.194 -9.072 1.00 24.31 344 GLY A CA 1
ATOM 2850 C C . GLY A 1 344 ? 7.343 -31.168 -9.717 1.00 24.31 344 GLY A C 1
ATOM 2851 O O . GLY A 1 344 ? 7.805 -30.117 -10.149 1.00 24.31 344 GLY A O 1
ATOM 2852 N N . GLN A 1 345 ? 8.035 -32.310 -9.762 1.00 22.84 345 GLN A N 1
ATOM 2853 C CA . GLN A 1 345 ? 9.358 -32.383 -10.388 1.00 22.84 345 GLN A CA 1
ATOM 2854 C C . GLN A 1 345 ? 9.257 -32.323 -11.916 1.00 22.84 345 GLN A C 1
ATOM 2856 O O . GLN A 1 345 ? 8.637 -33.192 -12.524 1.00 22.84 345 GLN A O 1
ATOM 2861 N N . GLN A 1 346 ? 10.018 -31.423 -12.540 1.00 24.75 346 GLN A N 1
ATOM 2862 C CA . GLN A 1 346 ? 10.704 -31.744 -13.792 1.00 24.75 346 GLN A CA 1
ATOM 2863 C C . GLN A 1 346 ? 12.054 -31.017 -13.887 1.00 24.75 346 GLN A C 1
ATOM 2865 O O . GLN A 1 346 ? 12.395 -30.177 -13.057 1.00 24.75 346 GLN A O 1
ATOM 2870 N N . ARG A 1 347 ? 12.902 -31.492 -14.799 1.00 20.75 347 ARG A N 1
ATOM 2871 C CA . ARG A 1 347 ? 14.373 -31.422 -14.737 1.00 20.75 347 ARG A CA 1
ATOM 2872 C C . ARG A 1 347 ? 14.913 -31.306 -16.172 1.00 20.75 347 ARG A C 1
ATOM 2874 O O . ARG A 1 347 ? 14.147 -31.545 -17.094 1.00 20.75 347 ARG A O 1
ATOM 2881 N N . ILE A 1 348 ? 16.234 -31.110 -16.311 1.00 23.14 348 ILE A N 1
ATOM 2882 C CA . ILE A 1 348 ? 17.095 -31.406 -17.492 1.00 23.14 348 ILE A CA 1
ATOM 2883 C C . ILE A 1 348 ? 17.603 -30.196 -18.317 1.00 23.14 348 ILE A C 1
ATOM 2885 O O . ILE A 1 348 ? 16.905 -29.606 -19.126 1.00 23.14 348 ILE A O 1
ATOM 2889 N N . LEU A 1 349 ? 18.912 -29.964 -18.122 1.00 22.62 349 LEU A N 1
ATOM 2890 C CA . LEU A 1 349 ? 19.976 -29.535 -19.051 1.00 22.62 349 LEU A CA 1
ATOM 2891 C C . LEU A 1 349 ? 19.931 -28.188 -19.802 1.00 22.62 349 LEU A C 1
ATOM 2893 O O . LEU A 1 349 ? 19.124 -27.933 -20.687 1.00 22.62 349 LEU A O 1
ATOM 2897 N N . SER A 1 350 ? 21.015 -27.438 -19.587 1.00 21.59 350 SER A N 1
ATOM 2898 C CA . SER A 1 350 ? 21.656 -26.550 -20.562 1.00 21.59 350 SER A CA 1
ATOM 2899 C C . SER A 1 350 ? 22.917 -27.213 -21.154 1.00 21.59 350 SER A C 1
ATOM 2901 O O . SER A 1 350 ? 23.435 -28.178 -20.581 1.00 21.59 350 SER A O 1
ATOM 2903 N N . PRO A 1 351 ? 23.473 -26.668 -22.251 1.00 25.47 351 PRO A N 1
ATOM 2904 C CA . PRO A 1 351 ? 24.910 -26.754 -22.519 1.00 25.47 351 PRO A CA 1
ATOM 2905 C C . PRO A 1 351 ? 25.579 -25.373 -22.670 1.00 25.47 351 PRO A C 1
ATOM 2907 O O . PRO A 1 351 ? 24.970 -24.393 -23.092 1.00 25.47 351 PRO A O 1
ATOM 2910 N N . ARG A 1 352 ? 26.878 -25.310 -22.348 1.00 20.45 352 ARG A N 1
ATOM 2911 C CA . ARG A 1 352 ? 27.767 -24.152 -22.573 1.00 20.45 352 ARG A CA 1
ATOM 2912 C C . ARG A 1 352 ? 28.484 -24.255 -23.923 1.00 20.45 352 ARG A C 1
ATOM 2914 O O . ARG A 1 352 ? 28.859 -25.355 -24.314 1.00 20.45 352 ARG A O 1
ATOM 2921 N N . THR A 1 353 ? 28.902 -23.113 -24.473 1.00 24.64 353 THR A N 1
ATOM 2922 C CA . THR A 1 353 ? 30.122 -23.023 -25.308 1.00 24.64 353 THR A CA 1
ATOM 2923 C C . THR A 1 353 ? 30.890 -21.716 -25.041 1.00 24.64 353 THR A C 1
ATOM 2925 O O . THR A 1 353 ? 30.411 -20.862 -24.300 1.00 24.64 353 THR A O 1
ATOM 2928 N N . ASN A 1 354 ? 32.126 -21.603 -25.544 1.00 22.34 354 ASN A N 1
ATOM 2929 C CA . ASN A 1 354 ? 33.172 -20.697 -25.035 1.00 22.34 354 ASN A CA 1
ATOM 2930 C C . ASN A 1 354 ? 33.707 -19.685 -26.074 1.00 22.34 354 ASN A C 1
ATOM 2932 O O . ASN A 1 354 ? 33.678 -19.980 -27.264 1.00 22.34 354 ASN A O 1
ATOM 2936 N N . ARG A 1 355 ? 34.410 -18.644 -25.570 1.00 22.70 355 ARG A N 1
ATOM 2937 C CA . ARG A 1 355 ? 35.402 -17.770 -26.267 1.00 22.70 355 ARG A CA 1
ATOM 2938 C C . ARG A 1 355 ? 34.817 -16.776 -27.304 1.00 22.70 355 ARG A C 1
ATOM 2940 O O . ARG A 1 355 ? 33.691 -16.945 -27.741 1.00 22.70 355 ARG A O 1
ATOM 2947 N N . SER A 1 356 ? 35.492 -15.675 -27.677 1.00 23.50 356 SER A N 1
ATOM 2948 C CA . SER A 1 356 ? 36.863 -15.193 -27.358 1.00 23.50 356 SER A CA 1
ATOM 2949 C C . SER A 1 356 ? 36.977 -13.653 -27.325 1.00 23.50 356 SER A C 1
ATOM 2951 O O . SER A 1 356 ? 36.092 -12.942 -27.782 1.00 23.50 356 SER A O 1
ATOM 2953 N N . ASN A 1 357 ? 38.108 -13.161 -26.803 1.00 22.08 357 ASN A N 1
ATOM 2954 C CA . ASN A 1 357 ? 38.502 -11.747 -26.708 1.00 22.08 357 ASN A CA 1
ATOM 2955 C C . ASN A 1 357 ? 38.540 -10.993 -28.052 1.00 22.08 357 ASN A C 1
ATOM 2957 O O . ASN A 1 357 ? 38.913 -11.572 -29.071 1.00 22.08 357 ASN A O 1
ATOM 2961 N N . ASN A 1 358 ? 38.432 -9.659 -27.987 1.00 25.39 358 ASN A N 1
ATOM 2962 C CA . ASN A 1 358 ? 39.481 -8.792 -28.546 1.00 25.39 358 ASN A CA 1
ATOM 2963 C C . ASN A 1 358 ? 39.565 -7.433 -27.817 1.00 25.39 358 ASN A C 1
ATOM 2965 O O . ASN A 1 358 ? 38.633 -7.052 -27.112 1.00 25.39 358 ASN A O 1
ATOM 2969 N N . LYS A 1 359 ? 40.708 -6.737 -27.929 1.00 22.38 359 LYS A N 1
ATOM 2970 C CA . LYS A 1 359 ? 41.061 -5.531 -27.146 1.00 22.38 359 LYS A CA 1
ATOM 2971 C C . LYS A 1 359 ? 41.781 -4.500 -28.027 1.00 22.38 359 LYS A C 1
ATOM 2973 O O . LYS A 1 359 ? 42.714 -4.872 -28.730 1.00 22.38 359 LYS A O 1
ATOM 2978 N N . VAL A 1 360 ? 41.419 -3.216 -27.925 1.00 24.58 360 VAL A N 1
ATOM 2979 C CA . VAL A 1 360 ? 42.165 -2.072 -28.498 1.00 24.58 360 VAL A CA 1
ATOM 2980 C C . VAL A 1 360 ? 42.193 -0.921 -27.475 1.00 24.58 360 VAL A C 1
ATOM 2982 O O . VAL A 1 360 ? 41.280 -0.798 -26.663 1.00 24.58 360 VAL A O 1
ATOM 2985 N N . GLU A 1 361 ? 43.256 -0.112 -27.478 1.00 20.89 361 GLU A N 1
ATOM 2986 C CA . GLU A 1 361 ? 43.528 0.996 -26.539 1.00 20.89 361 GLU A CA 1
ATOM 2987 C C . GLU A 1 361 ? 43.976 2.276 -27.281 1.00 20.89 361 GLU A C 1
ATOM 2989 O O . GLU A 1 361 ? 44.263 2.208 -28.476 1.00 20.89 361 GLU A O 1
ATOM 2994 N N . ARG A 1 362 ? 44.174 3.373 -26.514 1.00 22.03 362 ARG A N 1
ATOM 2995 C CA . ARG A 1 362 ? 44.752 4.709 -26.854 1.00 22.03 362 ARG A CA 1
ATOM 2996 C C . ARG A 1 362 ? 43.727 5.786 -27.282 1.00 22.03 362 ARG A C 1
ATOM 2998 O O . ARG A 1 362 ? 42.776 5.466 -27.977 1.00 22.03 362 ARG A O 1
ATOM 3005 N N . SER A 1 363 ? 43.874 7.074 -26.923 1.00 20.67 363 SER A N 1
ATOM 3006 C CA . SER A 1 363 ? 44.733 7.715 -25.893 1.00 20.67 363 SER A CA 1
ATOM 3007 C C . SER A 1 363 ? 44.321 9.174 -25.562 1.00 20.67 363 SER A C 1
ATOM 3009 O O . SER A 1 363 ? 43.702 9.849 -26.372 1.00 20.67 363 SER A O 1
ATOM 3011 N N . LEU A 1 364 ? 44.742 9.630 -24.370 1.00 20.78 364 LEU A N 1
ATOM 3012 C CA . LEU A 1 364 ? 44.882 11.004 -23.811 1.00 20.78 364 LEU A CA 1
ATOM 3013 C C . LEU A 1 364 ? 45.305 12.105 -24.832 1.00 20.78 364 LEU A C 1
ATOM 3015 O O . LEU A 1 364 ? 45.981 11.754 -25.791 1.00 20.78 364 LEU A O 1
ATOM 3019 N N . SER A 1 365 ? 45.137 13.440 -24.672 1.00 20.80 365 SER A N 1
ATOM 3020 C CA . SER A 1 365 ? 44.494 14.412 -23.716 1.00 20.80 365 SER A CA 1
ATOM 3021 C C . SER A 1 365 ? 44.744 15.865 -24.287 1.00 20.80 365 SER A C 1
ATOM 3023 O O . SER A 1 365 ? 45.004 15.894 -25.492 1.00 20.80 365 SER A O 1
ATOM 3025 N N . PRO A 1 366 ? 44.790 17.053 -23.594 1.00 27.08 366 PRO A N 1
ATOM 3026 C CA . PRO A 1 366 ? 44.401 17.504 -22.228 1.00 27.08 366 PRO A CA 1
ATOM 3027 C C . PRO A 1 366 ? 43.735 18.932 -22.090 1.00 27.08 366 PRO A C 1
ATOM 3029 O O . PRO A 1 366 ? 43.716 19.722 -23.021 1.00 27.08 366 PRO A O 1
ATOM 3032 N N . ARG A 1 367 ? 43.328 19.290 -20.848 1.00 21.33 367 ARG A N 1
ATOM 3033 C CA . ARG A 1 367 ? 43.314 20.630 -20.159 1.00 21.33 367 ARG A CA 1
ATOM 3034 C C . ARG A 1 367 ? 42.722 21.927 -20.784 1.00 21.33 367 ARG A C 1
ATOM 3036 O O . ARG A 1 367 ? 43.299 22.506 -21.695 1.00 21.33 367 ARG A O 1
ATOM 3043 N N . SER A 1 368 ? 41.852 22.578 -19.995 1.00 21.41 368 SER A N 1
ATOM 3044 C CA . SER A 1 368 ? 41.988 23.993 -19.553 1.00 21.41 368 SER A CA 1
ATOM 3045 C C . SER A 1 368 ? 41.287 24.211 -18.185 1.00 21.41 368 SER A C 1
ATOM 3047 O O . SER A 1 368 ? 40.573 23.315 -17.734 1.00 21.41 368 SER A O 1
ATOM 3049 N N . ILE A 1 369 ? 41.550 25.324 -17.468 1.00 21.50 369 ILE A N 1
ATOM 3050 C CA . ILE A 1 369 ? 40.988 25.627 -16.124 1.00 21.50 369 ILE A CA 1
ATOM 3051 C C . ILE A 1 369 ? 40.718 27.137 -15.955 1.00 21.50 369 ILE A C 1
ATOM 3053 O O . ILE A 1 369 ? 41.662 27.924 -15.968 1.00 21.50 369 ILE A O 1
ATOM 3057 N N . SER A 1 370 ? 39.460 27.509 -15.695 1.00 21.83 370 SER A N 1
ATOM 3058 C CA . SER A 1 370 ? 38.983 28.773 -15.085 1.00 21.83 370 SER A CA 1
ATOM 3059 C C . SER A 1 370 ? 37.448 28.700 -14.936 1.00 21.83 370 SER A C 1
ATOM 3061 O O . SER A 1 370 ? 36.815 27.924 -15.644 1.00 21.83 370 SER A O 1
ATOM 3063 N N . SER A 1 371 ? 36.747 29.436 -14.067 1.00 22.64 371 SER A N 1
ATOM 3064 C CA . SER A 1 371 ? 37.081 30.092 -12.785 1.00 22.64 371 SER A CA 1
ATOM 3065 C C . SER A 1 371 ? 35.756 30.411 -12.059 1.00 22.64 371 SER A C 1
ATOM 3067 O O . SER A 1 371 ? 34.743 30.625 -12.721 1.00 22.64 371 SER A O 1
ATOM 3069 N N . ASN A 1 372 ? 35.734 30.450 -10.723 1.00 23.19 372 ASN A N 1
ATOM 3070 C CA . ASN A 1 372 ? 34.486 30.543 -9.945 1.00 23.19 372 ASN A CA 1
ATOM 3071 C C . ASN A 1 372 ? 33.689 31.848 -10.165 1.00 23.19 372 ASN A C 1
ATOM 3073 O O . ASN A 1 372 ? 34.218 32.935 -9.941 1.00 23.19 372 ASN A O 1
ATOM 3077 N N . CYS A 1 373 ? 32.380 31.723 -10.409 1.00 23.22 373 CYS A N 1
ATOM 3078 C CA . CYS A 1 373 ? 31.374 32.739 -10.078 1.00 23.22 373 CYS A CA 1
ATOM 3079 C C . CYS A 1 373 ? 30.237 32.080 -9.283 1.00 23.22 373 CYS A C 1
ATOM 3081 O O . CYS A 1 373 ? 29.725 31.036 -9.678 1.00 23.22 373 CYS A O 1
ATOM 3083 N N . SER A 1 374 ? 29.853 32.672 -8.151 1.00 26.41 374 SER A N 1
ATOM 3084 C CA . SER A 1 374 ? 28.861 32.115 -7.224 1.00 26.41 374 SER A CA 1
ATOM 3085 C C . SER A 1 374 ? 27.435 32.560 -7.554 1.00 26.41 374 SER A C 1
ATOM 3087 O O . SER A 1 374 ? 27.117 33.745 -7.455 1.00 26.41 374 SER A O 1
ATOM 3089 N N . SER A 1 375 ? 26.558 31.606 -7.871 1.00 25.88 375 SER A N 1
ATOM 3090 C CA . SER A 1 375 ? 25.122 31.822 -8.071 1.00 25.88 375 SER A CA 1
ATOM 3091 C C . SER A 1 375 ? 24.329 31.565 -6.783 1.00 25.88 375 SER A C 1
ATOM 3093 O O . SER A 1 375 ? 24.068 30.428 -6.396 1.00 25.88 375 SER A O 1
ATOM 3095 N N . LEU A 1 376 ? 23.903 32.642 -6.120 1.00 27.39 376 LEU A N 1
ATOM 3096 C CA . LEU A 1 376 ? 22.825 32.572 -5.130 1.00 27.39 376 LEU A CA 1
ATOM 3097 C C . LEU A 1 376 ? 21.497 32.321 -5.861 1.00 27.39 376 LEU A C 1
ATOM 3099 O O . LEU A 1 376 ? 21.229 32.958 -6.880 1.00 27.39 376 LEU A O 1
ATOM 3103 N N . LEU A 1 377 ? 20.653 31.428 -5.335 1.00 28.84 377 LEU A N 1
ATOM 3104 C CA . LEU A 1 377 ? 19.289 31.267 -5.846 1.00 28.84 377 LEU A CA 1
ATOM 3105 C C . LEU A 1 377 ? 18.486 32.557 -5.580 1.00 28.84 377 LEU A C 1
ATOM 3107 O O . LEU A 1 377 ? 18.514 33.056 -4.450 1.00 28.84 377 LEU A O 1
ATOM 3111 N N . PRO A 1 378 ? 17.779 33.115 -6.580 1.00 31.89 378 PRO A N 1
ATOM 3112 C CA . PRO A 1 378 ? 17.029 34.351 -6.405 1.00 31.89 378 PRO A CA 1
ATOM 3113 C C . PRO A 1 378 ? 15.817 34.136 -5.491 1.00 31.89 378 PRO A C 1
ATOM 3115 O O . PRO A 1 378 ? 15.061 33.177 -5.645 1.00 31.89 378 PRO A O 1
ATOM 3118 N N . ILE A 1 379 ? 15.606 35.067 -4.559 1.00 40.12 379 ILE A N 1
ATOM 3119 C CA . ILE A 1 379 ? 14.409 35.096 -3.710 1.00 40.12 379 ILE A CA 1
ATOM 3120 C C . ILE A 1 379 ? 13.195 35.410 -4.607 1.00 40.12 379 ILE A C 1
ATOM 3122 O O . ILE A 1 379 ? 13.256 36.386 -5.364 1.00 40.12 379 ILE A O 1
ATOM 3126 N N . PRO A 1 380 ? 12.094 34.633 -4.553 1.00 51.97 380 PRO A N 1
ATOM 3127 C CA . PRO A 1 380 ? 10.902 34.924 -5.342 1.00 51.97 380 PRO A CA 1
ATOM 3128 C C . PRO A 1 380 ? 10.320 36.285 -4.948 1.00 51.97 380 PRO A C 1
ATOM 3130 O O . PRO A 1 380 ? 10.236 36.633 -3.769 1.00 51.97 380 PRO A O 1
ATOM 3133 N N . LYS A 1 381 ? 9.915 37.075 -5.947 1.00 67.12 381 LYS A N 1
ATOM 3134 C CA . LYS A 1 381 ? 9.381 38.420 -5.718 1.00 67.12 381 LYS A CA 1
ATOM 3135 C C . LYS A 1 381 ? 8.052 38.326 -4.960 1.00 67.12 381 LYS A C 1
ATOM 3137 O O . LYS A 1 381 ? 7.076 37.790 -5.483 1.00 67.12 381 LYS A O 1
ATOM 3142 N N . ILE A 1 382 ? 8.040 38.857 -3.739 1.00 81.62 382 ILE A N 1
ATOM 3143 C CA . ILE A 1 382 ? 6.854 38.969 -2.880 1.00 81.62 382 ILE A CA 1
ATOM 3144 C C . ILE A 1 382 ? 5.824 39.888 -3.562 1.00 81.62 382 ILE A C 1
ATOM 3146 O O . ILE A 1 382 ? 6.192 40.907 -4.153 1.00 81.62 382 ILE A O 1
ATOM 3150 N N . GLY A 1 383 ? 4.542 39.530 -3.482 1.00 81.31 383 GLY A N 1
ATOM 3151 C CA . GLY A 1 383 ? 3.4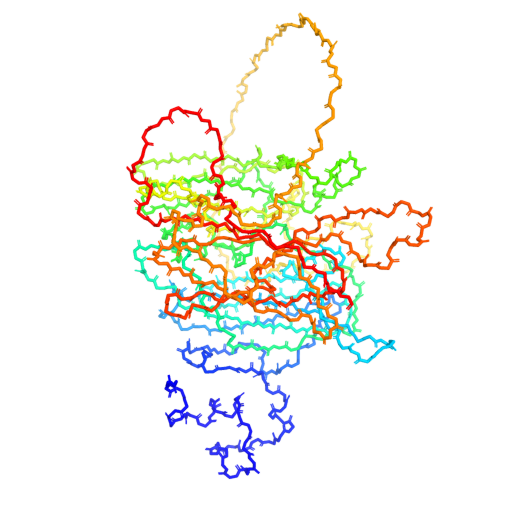42 40.227 -4.149 1.00 81.31 383 GLY A CA 1
ATOM 3152 C C . GLY A 1 383 ? 2.910 39.529 -5.398 1.00 81.31 383 GLY A C 1
ATOM 3153 O O . GLY A 1 383 ? 3.271 38.401 -5.731 1.00 81.31 383 GLY A O 1
ATOM 3154 N N . GLY A 1 384 ? 1.999 40.224 -6.074 1.00 84.06 384 GLY A N 1
ATOM 3155 C CA . GLY A 1 384 ? 1.321 39.752 -7.275 1.00 84.06 384 GLY A CA 1
ATOM 3156 C C . GLY A 1 384 ? 2.044 40.107 -8.573 1.00 84.06 384 GLY A C 1
ATOM 3157 O O . GLY A 1 384 ? 2.499 41.237 -8.756 1.00 84.06 384 GLY A O 1
ATOM 3158 N N . ASN A 1 385 ? 2.077 39.173 -9.523 1.00 84.31 385 ASN A N 1
ATOM 3159 C CA . ASN A 1 385 ? 2.455 39.459 -10.902 1.00 84.31 385 ASN A CA 1
ATOM 3160 C C . ASN A 1 385 ? 1.259 40.100 -11.624 1.00 84.31 385 ASN A C 1
ATOM 3162 O O . ASN A 1 385 ? 0.374 39.406 -12.122 1.00 84.31 385 A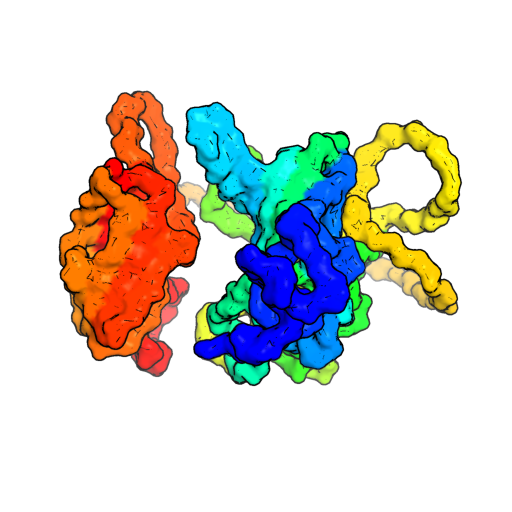SN A O 1
ATOM 3166 N N . THR A 1 386 ? 1.221 41.434 -11.657 1.00 79.38 386 THR A N 1
ATOM 3167 C CA . THR A 1 386 ? 0.097 42.233 -12.180 1.00 79.38 386 THR A CA 1
ATOM 3168 C C . THR A 1 386 ? -0.333 41.848 -13.596 1.00 79.38 386 THR A C 1
ATOM 3170 O O . THR A 1 386 ? -1.530 41.833 -13.883 1.00 79.38 386 THR A O 1
ATOM 3173 N N . ASN A 1 387 ? 0.615 41.480 -14.463 1.00 76.19 387 ASN A N 1
ATOM 3174 C CA . ASN A 1 387 ? 0.327 41.063 -15.834 1.00 76.19 387 ASN A CA 1
ATOM 3175 C C . ASN A 1 387 ? -0.422 39.723 -15.866 1.00 76.19 387 ASN A C 1
ATOM 3177 O O . ASN A 1 387 ? -1.443 39.615 -16.543 1.00 76.19 387 ASN A O 1
ATOM 3181 N N . LEU A 1 388 ? 0.033 38.729 -15.093 1.00 81.94 388 LEU A N 1
ATOM 3182 C CA . LEU A 1 388 ? -0.616 37.414 -15.014 1.00 81.94 388 LEU A CA 1
ATOM 3183 C C . LEU A 1 388 ? -1.961 37.480 -14.284 1.00 81.94 388 LEU A C 1
ATOM 3185 O O . LEU A 1 388 ? -2.940 36.915 -14.759 1.00 81.94 388 LEU A O 1
ATOM 3189 N N . LEU A 1 389 ? -2.042 38.231 -13.181 1.00 82.81 389 LEU A N 1
ATOM 3190 C CA . LEU A 1 389 ? -3.295 38.493 -12.464 1.00 82.81 389 LEU A CA 1
ATOM 3191 C C . LEU A 1 389 ? -4.353 39.102 -13.398 1.00 82.81 389 LEU A C 1
ATOM 3193 O O . LEU A 1 389 ? -5.485 38.627 -13.442 1.00 82.81 389 LEU A O 1
ATOM 3197 N N . SER A 1 390 ? -3.975 40.097 -14.207 1.00 80.12 390 SER A N 1
ATOM 3198 C CA . SER A 1 390 ? -4.859 40.696 -15.215 1.00 80.12 390 SER A CA 1
ATOM 3199 C C . SER A 1 390 ? -5.233 39.700 -16.325 1.00 80.12 390 SER A C 1
ATOM 3201 O O . SER A 1 390 ? -6.413 39.507 -16.621 1.00 80.12 390 SER A O 1
ATOM 3203 N N . GLN A 1 391 ? -4.250 38.984 -16.887 1.00 77.50 391 GLN A N 1
ATOM 3204 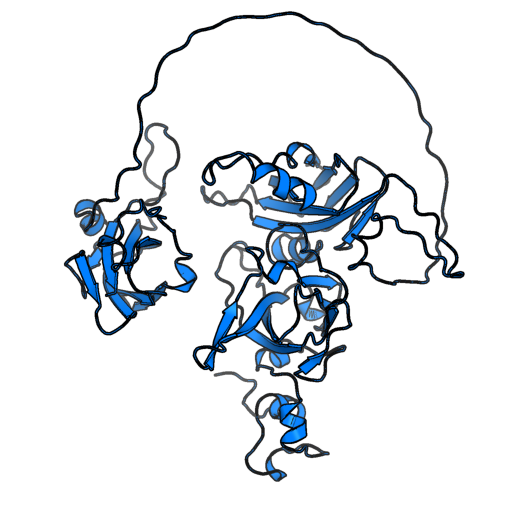C CA . GLN A 1 391 ? -4.454 37.976 -17.936 1.00 77.50 391 GLN A CA 1
ATOM 3205 C C . GLN A 1 391 ? -5.413 36.856 -17.503 1.00 77.50 391 GLN A C 1
ATOM 3207 O O . GLN A 1 391 ? -6.244 36.407 -18.300 1.00 77.50 391 GLN A O 1
ATOM 3212 N N . PHE A 1 392 ? -5.317 36.409 -16.253 1.00 78.50 392 PHE A N 1
ATOM 3213 C CA . PHE A 1 392 ? -6.135 35.343 -15.675 1.00 78.50 392 PHE A CA 1
ATOM 3214 C C . PHE A 1 392 ? -7.438 35.859 -15.038 1.00 78.50 392 PHE A C 1
ATOM 3216 O O . PHE A 1 392 ? -8.330 35.067 -14.735 1.00 78.50 392 PHE A O 1
ATOM 3223 N N . GLY A 1 393 ? -7.597 37.181 -14.895 1.00 80.75 393 GLY A N 1
ATOM 3224 C CA . GLY A 1 393 ? -8.738 37.799 -14.215 1.00 80.75 393 GLY A CA 1
ATOM 3225 C C . GLY A 1 393 ? -8.807 37.401 -12.740 1.00 80.75 393 GLY A C 1
ATOM 3226 O O . GLY A 1 393 ? -9.886 37.082 -12.241 1.00 80.75 393 GLY A O 1
ATOM 3227 N N . MET A 1 394 ? -7.645 37.333 -12.092 1.00 84.50 394 MET A N 1
ATOM 3228 C CA . MET A 1 394 ? -7.428 36.785 -10.759 1.00 84.50 394 MET A CA 1
ATOM 3229 C C . MET A 1 394 ? -6.987 37.896 -9.800 1.00 84.50 394 MET A C 1
ATOM 3231 O O . MET A 1 394 ? -6.047 38.629 -10.101 1.00 84.50 394 MET A O 1
ATOM 3235 N N . HIS A 1 395 ? -7.641 38.024 -8.642 1.00 86.00 395 HIS A N 1
ATOM 3236 C CA . HIS A 1 395 ? -7.396 39.120 -7.694 1.00 86.00 395 HIS A CA 1
ATOM 3237 C C . HIS A 1 395 ? -7.528 38.650 -6.235 1.00 86.00 395 HIS A C 1
ATOM 3239 O O . HIS A 1 395 ? -8.516 37.981 -5.928 1.00 86.00 395 HIS A O 1
ATOM 3245 N N . PRO A 1 396 ? -6.594 38.994 -5.324 1.00 87.56 396 PRO A N 1
ATOM 3246 C CA . PRO 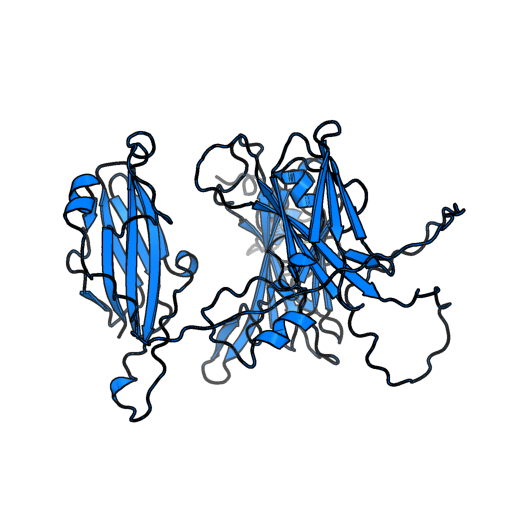A 1 396 ? -6.748 38.701 -3.900 1.00 87.56 396 PRO A CA 1
ATOM 3247 C C . PRO A 1 396 ? -7.909 39.507 -3.300 1.00 87.56 396 PRO A C 1
ATOM 3249 O O . PRO A 1 396 ? -8.077 40.687 -3.603 1.00 87.56 396 PRO A O 1
ATOM 3252 N N . ILE A 1 397 ? -8.695 38.860 -2.439 1.00 87.56 397 ILE A N 1
ATOM 3253 C CA . ILE A 1 397 ? -9.843 39.434 -1.723 1.00 87.56 397 ILE A CA 1
ATOM 3254 C C . ILE A 1 397 ? -9.488 39.667 -0.252 1.00 87.56 397 ILE A C 1
ATOM 3256 O O . ILE A 1 397 ? -9.579 40.796 0.217 1.00 87.56 397 ILE A O 1
ATOM 3260 N N . SER A 1 398 ? -9.097 38.620 0.490 1.00 85.50 398 SER A N 1
ATOM 3261 C CA . SER A 1 398 ? -8.954 38.732 1.953 1.00 85.50 398 SER A CA 1
ATOM 3262 C C . SER A 1 398 ? -7.659 39.427 2.381 1.00 85.50 398 SER A C 1
ATOM 3264 O O . SER A 1 398 ? -7.668 40.202 3.332 1.00 85.50 398 SER A O 1
ATOM 3266 N N . HIS A 1 399 ? -6.559 39.197 1.658 1.00 87.38 399 HIS A N 1
ATOM 3267 C CA . HIS A 1 399 ? -5.243 39.757 1.968 1.00 87.38 399 HIS A CA 1
ATOM 3268 C C . HIS A 1 399 ? -4.586 40.302 0.686 1.00 87.38 399 HIS A C 1
ATOM 3270 O O . HIS A 1 399 ? -3.913 39.548 -0.021 1.00 87.38 399 HIS A O 1
ATOM 3276 N N . PRO A 1 400 ? -4.813 41.581 0.329 1.00 83.50 400 PRO A N 1
ATOM 3277 C CA . PRO A 1 400 ? -4.178 42.208 -0.832 1.00 83.50 400 PRO A CA 1
ATOM 3278 C C . PRO A 1 400 ? -2.718 42.613 -0.565 1.00 83.50 400 PRO A C 1
ATOM 3280 O O . PRO A 1 400 ? -1.924 42.661 -1.504 1.00 83.50 400 PRO A O 1
ATOM 3283 N N . ASP A 1 401 ? -2.352 42.865 0.698 1.00 86.50 401 ASP A N 1
ATOM 3284 C CA . ASP A 1 401 ? -0.954 42.968 1.123 1.00 86.50 401 ASP A CA 1
ATOM 3285 C C . ASP A 1 401 ? -0.339 41.554 1.168 1.00 86.50 401 ASP A C 1
ATOM 3287 O O . ASP A 1 401 ? -0.889 40.673 1.840 1.00 86.50 401 ASP A O 1
ATOM 3291 N N . PRO A 1 402 ? 0.775 41.294 0.459 1.00 87.88 402 PRO A N 1
ATOM 3292 C CA . PRO A 1 402 ? 1.447 40.005 0.509 1.00 87.88 402 PRO A CA 1
ATOM 3293 C C . PRO A 1 402 ? 2.198 39.726 1.823 1.00 87.88 402 PRO A C 1
ATOM 3295 O O . PRO A 1 402 ? 2.616 38.589 2.021 1.00 87.88 402 PRO A O 1
ATOM 3298 N N . SER A 1 403 ? 2.416 40.711 2.700 1.00 90.00 403 SER A N 1
ATOM 3299 C CA . SER A 1 403 ? 3.158 40.562 3.959 1.00 90.00 403 SER A CA 1
ATOM 3300 C C . SER A 1 403 ? 2.214 40.440 5.159 1.00 90.00 403 SER A C 1
ATOM 3302 O O . SER A 1 403 ? 1.739 41.436 5.700 1.00 90.00 403 SER A O 1
ATOM 3304 N N . ILE A 1 404 ? 1.989 39.216 5.637 1.00 91.50 404 ILE A N 1
ATOM 3305 C CA . ILE A 1 404 ? 0.994 38.917 6.676 1.00 91.50 404 ILE A CA 1
ATOM 3306 C C . ILE A 1 404 ? 1.676 38.500 7.983 1.00 91.50 404 ILE A C 1
ATOM 3308 O O . ILE A 1 404 ? 2.694 37.809 7.975 1.00 91.50 404 ILE A O 1
ATOM 3312 N N . THR A 1 405 ? 1.121 38.912 9.128 1.00 90.69 405 THR A N 1
ATOM 3313 C CA . THR A 1 405 ? 1.619 38.542 10.464 1.00 90.69 405 THR A CA 1
ATOM 3314 C C . THR A 1 405 ? 0.497 37.975 11.333 1.00 90.69 405 THR A C 1
ATOM 3316 O O . THR A 1 405 ? -0.409 38.704 11.730 1.00 90.69 405 THR A O 1
ATOM 3319 N N . LEU A 1 406 ? 0.581 36.685 11.657 1.00 89.81 406 LEU A N 1
ATOM 3320 C CA . LEU A 1 406 ? -0.305 35.974 12.578 1.00 89.81 406 LEU A CA 1
ATOM 3321 C C . LEU A 1 406 ? 0.303 35.976 13.989 1.00 89.81 406 LEU A C 1
ATOM 3323 O O . LEU A 1 406 ? 1.509 35.791 14.130 1.00 89.81 406 LEU A O 1
ATOM 3327 N N . ARG A 1 407 ? -0.517 36.199 15.027 1.00 84.94 407 ARG A N 1
ATOM 3328 C CA . ARG A 1 407 ? -0.065 36.307 16.438 1.00 84.94 407 ARG A CA 1
ATOM 3329 C C . ARG A 1 407 ? -0.859 35.472 17.449 1.00 84.94 407 ARG A C 1
ATOM 3331 O O . ARG A 1 407 ? -0.483 35.405 18.612 1.00 84.94 407 ARG A O 1
ATOM 3338 N N . SER A 1 408 ? -2.002 34.927 17.043 1.00 74.06 408 SER A N 1
ATOM 3339 C CA . SER A 1 408 ? -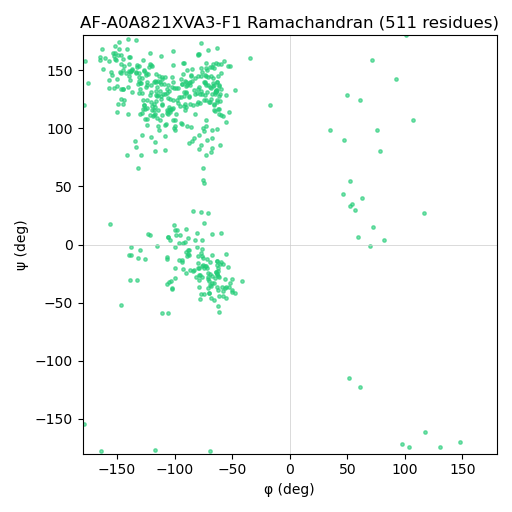2.964 34.243 17.927 1.00 74.06 408 SER A CA 1
ATOM 3340 C C . SER A 1 408 ? -3.529 32.954 17.326 1.00 74.06 408 SER A C 1
ATOM 3342 O O . SER A 1 408 ? -4.199 32.195 18.018 1.00 74.06 408 SER A O 1
ATOM 3344 N N . THR A 1 409 ? -3.255 32.698 16.047 1.00 83.44 409 THR A N 1
ATOM 3345 C CA . THR A 1 409 ? -3.663 31.507 15.303 1.00 83.44 409 THR A CA 1
ATOM 3346 C C . THR A 1 409 ? -2.506 31.061 14.416 1.00 83.44 409 THR A C 1
ATOM 3348 O O . THR A 1 409 ? -1.751 31.887 13.908 1.00 83.44 409 THR A O 1
ATOM 3351 N N . ASN A 1 410 ? -2.405 29.759 14.163 1.00 87.12 410 ASN A N 1
ATOM 3352 C CA . ASN A 1 410 ? -1.591 29.209 13.076 1.00 87.12 410 ASN A CA 1
ATOM 3353 C C . ASN A 1 410 ? -2.374 29.111 11.745 1.00 87.12 410 ASN A C 1
ATOM 3355 O O . ASN A 1 410 ? -1.879 28.551 10.770 1.00 87.12 410 ASN A O 1
ATOM 3359 N N . TYR A 1 411 ? -3.606 29.628 11.731 1.00 89.38 411 TYR A N 1
ATOM 3360 C CA . TYR A 1 411 ? -4.614 29.496 10.679 1.00 89.38 411 TYR A CA 1
ATOM 3361 C C . TYR A 1 411 ? -4.775 30.793 9.881 1.00 89.38 411 TYR A C 1
ATOM 3363 O O . TYR A 1 411 ? -4.874 31.868 10.484 1.00 89.38 411 TYR A O 1
ATOM 3371 N N . ILE A 1 412 ? -4.884 30.692 8.552 1.00 92.50 412 ILE A N 1
ATOM 3372 C CA . ILE A 1 412 ? -5.241 31.816 7.671 1.00 92.50 412 ILE A CA 1
ATOM 3373 C C . ILE A 1 412 ? -5.994 31.380 6.402 1.00 92.50 412 ILE A C 1
ATOM 3375 O O . ILE A 1 412 ? -5.658 30.373 5.780 1.00 92.50 412 ILE A O 1
ATOM 3379 N N . GLU A 1 413 ? -6.974 32.190 5.977 1.00 92.25 413 GLU A N 1
ATOM 3380 C CA . GLU A 1 413 ? -7.670 32.049 4.690 1.00 92.25 413 GLU A CA 1
ATOM 3381 C C . GLU A 1 413 ? -7.248 33.122 3.677 1.00 92.25 413 GLU A C 1
ATOM 3383 O O . GLU A 1 413 ? -7.530 34.318 3.827 1.00 92.25 413 GLU A O 1
ATOM 3388 N N . LEU A 1 414 ? -6.621 32.681 2.590 1.00 91.81 414 LEU A N 1
ATOM 3389 C CA . LEU A 1 414 ? -6.234 33.506 1.451 1.00 91.81 414 LEU A CA 1
ATOM 3390 C C . LEU A 1 414 ? -7.275 33.322 0.341 1.00 91.81 414 LEU A C 1
ATOM 3392 O O . LEU A 1 414 ? -7.306 32.300 -0.346 1.00 91.81 414 LEU A O 1
ATOM 3396 N N . GLN A 1 415 ? -8.167 34.299 0.200 1.00 90.31 415 GLN A N 1
ATOM 3397 C CA . GLN A 1 415 ? -9.292 34.262 -0.731 1.00 90.31 415 GLN A CA 1
ATOM 3398 C C . GLN A 1 415 ? -8.946 35.044 -2.001 1.00 90.31 415 GLN A C 1
ATOM 3400 O O . GLN A 1 415 ? -8.445 36.163 -1.906 1.00 90.31 415 GLN A O 1
ATOM 3405 N N . PHE A 1 416 ? -9.240 34.487 -3.176 1.00 90.25 416 PHE A N 1
ATOM 3406 C CA . PHE A 1 416 ? -9.038 35.115 -4.486 1.00 90.25 416 PHE A CA 1
ATOM 3407 C C . PHE A 1 416 ? -10.310 35.036 -5.332 1.00 90.25 416 PHE A C 1
ATOM 3409 O O . PHE A 1 416 ? -10.934 33.980 -5.396 1.00 90.25 416 PHE A O 1
ATOM 3416 N N . GLN A 1 417 ? -10.650 36.112 -6.044 1.00 86.50 417 GLN A N 1
ATOM 3417 C CA . GLN A 1 417 ? -11.581 36.065 -7.175 1.00 86.50 417 GLN A CA 1
ATOM 3418 C C . GLN A 1 417 ? -10.834 35.547 -8.407 1.00 86.50 417 GLN A C 1
ATOM 3420 O O . GLN A 1 417 ? -9.669 35.895 -8.602 1.00 86.50 417 GLN A O 1
ATOM 3425 N N . ILE A 1 418 ? -11.513 34.779 -9.259 1.00 85.12 418 ILE A N 1
ATOM 3426 C CA . ILE A 1 418 ? -11.031 34.311 -10.560 1.00 85.12 418 ILE A CA 1
ATOM 3427 C C . ILE A 1 418 ? -12.157 34.453 -11.592 1.00 85.12 418 ILE A C 1
ATOM 3429 O O . ILE A 1 418 ? -13.279 34.010 -11.361 1.00 85.12 418 ILE A O 1
ATOM 3433 N N . ARG A 1 419 ? -11.871 35.043 -12.756 1.00 75.00 419 ARG A N 1
ATOM 3434 C CA . ARG A 1 419 ? -12.860 35.259 -13.837 1.00 75.00 419 ARG A CA 1
ATOM 3435 C C . ARG A 1 419 ? -12.730 34.290 -15.016 1.00 75.00 419 ARG A C 1
ATOM 3437 O O . ARG A 1 419 ? -13.440 34.434 -16.007 1.00 75.00 419 ARG A O 1
ATOM 3444 N N . LYS A 1 420 ? -11.816 33.323 -14.930 1.00 72.12 420 LYS A N 1
ATOM 3445 C CA . LYS A 1 420 ? -11.552 32.279 -15.932 1.00 72.12 420 LYS A CA 1
ATOM 3446 C C . LYS A 1 420 ? -11.300 30.954 -15.218 1.00 72.12 420 LYS A C 1
ATOM 3448 O O . LYS A 1 420 ? -10.845 30.963 -14.078 1.00 72.12 420 LYS A O 1
ATOM 3453 N N . MET A 1 421 ? -11.535 29.828 -15.891 1.00 66.50 421 MET A N 1
ATOM 3454 C CA . MET A 1 421 ? -10.980 28.555 -15.427 1.00 66.50 421 MET A CA 1
ATOM 3455 C C . MET A 1 421 ? -9.457 28.591 -15.589 1.00 66.50 421 MET A C 1
ATOM 3457 O O . MET A 1 421 ? -8.940 28.894 -16.670 1.00 66.50 421 MET A O 1
ATOM 3461 N N . VAL A 1 422 ? -8.755 28.329 -14.490 1.00 72.38 422 VAL A N 1
ATOM 3462 C CA . VAL A 1 422 ? -7.297 28.237 -14.427 1.00 72.38 422 VAL A CA 1
ATOM 3463 C C . VAL A 1 422 ? -6.919 27.058 -13.543 1.00 72.38 422 VAL A C 1
ATOM 3465 O O . VAL A 1 422 ? -7.562 26.820 -12.518 1.00 72.38 422 VAL A O 1
ATOM 3468 N N . ASP A 1 423 ? -5.875 26.343 -13.937 1.00 72.12 423 ASP A N 1
ATOM 3469 C CA . ASP A 1 423 ? -5.259 25.314 -13.110 1.00 72.12 423 ASP A CA 1
ATOM 3470 C C . ASP A 1 423 ? -4.300 25.970 -12.116 1.00 72.12 423 ASP A C 1
ATOM 3472 O O . ASP A 1 423 ? -3.616 26.941 -12.454 1.00 72.12 423 ASP A O 1
ATOM 3476 N N . PHE A 1 424 ? -4.235 25.427 -10.899 1.00 77.81 424 PHE A N 1
ATOM 3477 C CA . PHE A 1 424 ? -3.396 25.937 -9.817 1.00 77.81 424 PHE A CA 1
ATOM 3478 C C . PHE A 1 424 ? -2.343 24.919 -9.383 1.00 77.81 424 PHE A C 1
ATOM 3480 O O . PHE A 1 424 ? -2.632 23.738 -9.204 1.00 77.81 424 PHE A O 1
ATOM 3487 N N . SER A 1 425 ? -1.146 25.422 -9.103 1.00 78.75 425 SER A N 1
ATOM 3488 C CA . SER A 1 425 ? -0.153 24.769 -8.250 1.00 78.75 425 SER A CA 1
ATOM 3489 C C . SER A 1 425 ? 0.296 25.764 -7.182 1.00 78.75 425 SER A C 1
ATOM 3491 O O . SER A 1 425 ? 0.118 26.974 -7.340 1.00 78.75 425 SER A O 1
ATOM 3493 N N . PHE A 1 426 ? 0.844 25.287 -6.071 1.00 86.25 426 PHE A N 1
ATOM 3494 C CA . PHE A 1 426 ? 1.225 26.146 -4.955 1.00 86.25 426 PHE A CA 1
ATOM 3495 C C . PHE A 1 426 ? 2.329 25.514 -4.109 1.00 86.25 426 PHE A C 1
ATOM 3497 O O . PHE A 1 426 ? 2.396 24.296 -3.959 1.00 86.25 426 PHE A O 1
ATOM 3504 N N . ASP A 1 427 ? 3.169 26.367 -3.529 1.00 82.75 427 ASP A N 1
ATOM 3505 C CA . ASP A 1 427 ? 4.256 25.980 -2.635 1.00 82.75 427 ASP A CA 1
ATOM 3506 C C . ASP A 1 427 ? 4.134 26.680 -1.290 1.00 82.75 427 ASP A C 1
ATOM 3508 O O . ASP A 1 427 ? 3.904 27.887 -1.238 1.00 82.75 427 ASP A O 1
ATOM 3512 N N . LEU A 1 428 ? 4.366 25.932 -0.210 1.00 86.56 428 LEU A N 1
ATOM 3513 C CA . LEU A 1 428 ? 4.563 26.465 1.133 1.00 86.56 428 LEU A CA 1
ATOM 3514 C C . LEU A 1 428 ? 6.001 26.159 1.569 1.00 86.56 428 LEU A C 1
ATOM 3516 O O . LEU A 1 428 ? 6.387 24.999 1.703 1.00 86.56 428 LEU A O 1
ATOM 3520 N N . ILE A 1 429 ? 6.805 27.196 1.781 1.00 83.12 429 ILE A N 1
ATOM 3521 C CA . ILE A 1 429 ? 8.212 27.087 2.182 1.00 83.12 429 ILE A CA 1
ATOM 3522 C C . ILE A 1 429 ? 8.361 27.689 3.575 1.00 83.12 429 ILE A C 1
ATOM 3524 O O . ILE A 1 429 ? 7.959 28.826 3.797 1.00 83.12 429 ILE A O 1
ATOM 3528 N N . TYR A 1 430 ? 8.951 26.942 4.503 1.00 85.31 430 TYR A N 1
ATOM 3529 C CA . TYR A 1 430 ? 9.394 27.433 5.807 1.00 85.31 430 TYR A CA 1
ATOM 3530 C C . TYR A 1 430 ? 10.853 27.904 5.728 1.00 85.31 430 TYR A C 1
ATOM 3532 O O . TYR A 1 430 ? 11.670 27.252 5.080 1.00 85.31 430 TYR A O 1
ATOM 3540 N N . HIS A 1 431 ? 11.189 29.007 6.400 1.00 79.94 431 HIS A N 1
ATOM 3541 C CA . HIS A 1 431 ? 12.527 29.611 6.360 1.00 79.94 431 HIS A CA 1
ATOM 3542 C C . HIS A 1 431 ? 13.294 29.483 7.684 1.00 79.94 431 HIS A C 1
ATOM 3544 O O . HIS A 1 431 ? 14.384 28.916 7.710 1.00 79.94 431 HIS A O 1
ATOM 3550 N N . HIS A 1 432 ? 12.747 30.021 8.778 1.00 77.62 432 HIS A N 1
ATOM 3551 C CA . HIS A 1 432 ? 13.380 30.026 10.105 1.00 77.62 432 HIS A CA 1
ATOM 3552 C C . HIS A 1 432 ? 12.382 30.366 11.222 1.00 77.62 432 HIS A C 1
ATOM 3554 O O . HIS A 1 432 ? 11.335 30.971 10.976 1.00 77.62 432 HIS A O 1
ATOM 3560 N N . THR A 1 433 ? 12.746 30.025 12.460 1.00 74.25 433 THR A N 1
ATOM 3561 C CA . THR A 1 433 ? 12.037 30.426 13.686 1.00 74.25 433 THR A CA 1
ATOM 3562 C C . THR A 1 433 ? 12.372 31.882 14.030 1.00 74.25 433 THR A C 1
ATOM 3564 O O . THR A 1 433 ? 13.506 32.316 13.845 1.00 74.25 433 THR A O 1
ATOM 3567 N N . LEU A 1 434 ? 11.426 32.650 14.577 1.00 61.84 434 LEU A N 1
ATOM 3568 C CA . LEU A 1 434 ? 11.634 34.083 14.854 1.00 61.84 434 LEU A CA 1
ATOM 3569 C C . LEU A 1 434 ? 12.578 34.386 16.039 1.00 61.84 434 LEU A C 1
ATOM 3571 O O . LEU A 1 434 ? 13.123 35.485 16.110 1.00 61.84 434 LEU A O 1
ATOM 3575 N N . ASN A 1 435 ? 12.830 33.418 16.928 1.00 55.97 435 ASN A N 1
ATOM 3576 C CA . ASN A 1 435 ? 13.702 33.588 18.103 1.00 55.97 435 ASN A CA 1
ATOM 3577 C C . ASN A 1 435 ? 15.213 33.581 17.783 1.00 55.97 435 ASN A C 1
ATOM 3579 O O . ASN A 1 435 ? 16.032 33.900 18.645 1.00 55.97 435 ASN A O 1
ATOM 3583 N N . ASP A 1 436 ? 15.598 33.227 16.555 1.00 49.72 436 ASP A N 1
ATOM 3584 C CA . ASP A 1 436 ? 16.982 32.876 16.205 1.00 49.72 436 ASP A CA 1
ATOM 3585 C C . ASP A 1 436 ? 17.907 34.092 15.966 1.00 49.72 436 ASP A C 1
ATOM 3587 O O . ASP A 1 436 ? 19.109 33.958 15.761 1.00 49.72 436 ASP A O 1
ATOM 3591 N N . LEU A 1 437 ? 17.362 35.312 16.049 1.00 49.12 437 LEU A N 1
ATOM 3592 C CA . LEU A 1 437 ? 18.078 36.580 15.832 1.00 49.12 437 LEU A CA 1
ATOM 3593 C C . LEU A 1 437 ? 18.992 37.013 16.996 1.00 49.12 437 LEU A C 1
ATOM 3595 O O . LEU A 1 437 ? 19.675 38.031 16.888 1.00 49.12 437 LEU A O 1
ATOM 3599 N N . SER A 1 438 ? 18.997 36.277 18.111 1.00 45.69 438 SER A N 1
ATOM 3600 C CA . SER A 1 438 ? 19.790 36.600 19.310 1.00 45.69 438 SER A CA 1
ATOM 3601 C C . SER A 1 438 ? 21.008 35.692 19.531 1.00 45.69 438 SER A C 1
ATOM 3603 O O . SER A 1 438 ? 21.874 36.025 20.344 1.00 45.69 438 SER A O 1
ATOM 3605 N N . SER A 1 439 ? 21.122 34.570 18.808 1.00 40.47 439 SER A N 1
ATOM 3606 C CA . SER A 1 439 ? 22.249 33.646 18.963 1.00 40.47 439 SER A CA 1
ATOM 3607 C C . SER A 1 439 ? 23.466 34.111 18.144 1.00 40.47 439 SER A C 1
ATOM 3609 O O . SER A 1 439 ? 23.361 34.464 16.972 1.00 40.47 439 SER A O 1
ATOM 3611 N N . ARG A 1 440 ? 24.666 34.117 18.747 1.00 39.56 440 ARG A N 1
ATOM 3612 C CA . ARG A 1 440 ? 25.939 34.402 18.040 1.00 39.56 440 ARG A CA 1
ATOM 3613 C C . ARG A 1 440 ? 26.526 33.161 17.349 1.00 39.56 440 ARG A C 1
ATOM 3615 O O . ARG A 1 440 ? 27.736 33.039 17.181 1.00 39.56 440 ARG A O 1
ATOM 3622 N N . THR A 1 441 ? 25.660 32.240 16.951 1.00 37.34 441 THR A N 1
ATOM 3623 C CA . THR A 1 441 ? 25.981 31.008 16.227 1.00 37.34 441 THR A CA 1
ATOM 3624 C C . THR A 1 441 ? 25.325 31.077 14.852 1.00 37.34 441 THR A C 1
ATOM 3626 O O . THR A 1 441 ? 24.146 31.413 14.791 1.00 37.34 441 THR A O 1
ATOM 3629 N N . PRO A 1 442 ? 26.034 30.784 13.745 1.00 36.06 442 PRO A N 1
ATOM 3630 C CA . PRO A 1 442 ? 25.453 30.863 12.409 1.00 36.06 442 PRO A CA 1
ATOM 3631 C C . PRO A 1 442 ? 24.455 29.718 12.206 1.00 36.06 442 PRO A C 1
ATOM 3633 O O . PRO A 1 442 ? 24.825 28.626 11.772 1.00 36.06 442 PRO A O 1
ATOM 3636 N N . SER A 1 443 ? 23.190 29.952 12.552 1.00 38.03 443 SER A N 1
ATOM 3637 C CA . SER A 1 443 ? 22.138 28.964 12.364 1.00 38.03 443 SER A CA 1
ATOM 3638 C C . SER A 1 443 ? 21.888 28.728 10.874 1.00 38.03 443 SER A C 1
ATOM 3640 O O . SER A 1 443 ? 21.867 29.640 10.037 1.00 38.03 443 SER A O 1
ATOM 3642 N N . ILE A 1 444 ? 21.747 27.452 10.521 1.00 41.94 444 ILE A N 1
ATOM 3643 C CA . ILE A 1 444 ? 21.576 27.035 9.135 1.00 41.94 444 ILE A CA 1
ATOM 3644 C C . ILE A 1 444 ? 20.156 27.426 8.720 1.00 41.94 444 ILE A C 1
ATOM 3646 O O . ILE A 1 444 ? 19.191 26.798 9.151 1.00 41.94 444 ILE A O 1
ATOM 3650 N N . ASN A 1 445 ? 20.035 28.466 7.888 1.00 45.12 445 ASN A N 1
ATOM 3651 C CA . ASN A 1 445 ? 18.763 28.922 7.320 1.00 45.12 445 ASN A CA 1
ATOM 3652 C C . ASN A 1 445 ? 18.226 27.866 6.341 1.00 45.12 445 ASN A C 1
ATOM 3654 O O . ASN A 1 445 ? 18.457 27.913 5.130 1.00 45.12 445 ASN A O 1
ATOM 3658 N N . LEU A 1 446 ? 17.557 26.862 6.902 1.00 52.09 446 LEU A N 1
ATOM 3659 C CA . LEU A 1 446 ? 17.081 25.689 6.194 1.00 52.09 446 LEU A CA 1
ATOM 3660 C C . LEU A 1 446 ? 15.722 25.998 5.554 1.00 52.09 446 LEU A C 1
ATOM 3662 O O . LEU A 1 446 ? 14.673 25.774 6.155 1.00 52.09 446 LEU A O 1
ATOM 3666 N N . ASN A 1 447 ? 15.761 26.507 4.318 1.00 54.34 447 ASN A N 1
ATOM 3667 C CA . ASN A 1 447 ? 14.585 26.700 3.463 1.00 54.34 447 ASN A CA 1
ATOM 3668 C C . ASN A 1 447 ? 13.899 25.347 3.187 1.00 54.34 447 ASN A C 1
ATOM 3670 O O . ASN A 1 447 ? 14.175 24.679 2.188 1.00 54.34 447 ASN A O 1
ATOM 3674 N N . GLN A 1 448 ? 13.015 24.933 4.088 1.00 67.75 448 GLN A N 1
ATOM 3675 C CA . GLN A 1 448 ? 12.301 23.668 4.039 1.00 67.75 448 GLN A CA 1
ATOM 3676 C C . GLN A 1 448 ? 11.007 23.864 3.243 1.00 67.75 448 GLN A C 1
ATOM 3678 O O . GLN A 1 448 ? 10.016 24.385 3.757 1.00 67.75 448 GLN A O 1
ATOM 3683 N N . ARG A 1 449 ? 11.005 23.427 1.979 1.00 65.56 449 ARG A N 1
ATOM 3684 C CA . ARG A 1 449 ? 9.768 23.247 1.204 1.00 65.56 449 ARG A CA 1
ATOM 3685 C C . ARG A 1 449 ? 8.921 22.194 1.920 1.00 65.56 449 ARG A C 1
ATOM 3687 O O . ARG A 1 449 ? 9.360 21.056 2.072 1.00 65.56 449 ARG A O 1
ATOM 3694 N N . LEU A 1 450 ? 7.749 22.589 2.403 1.00 70.56 450 LEU A N 1
ATOM 3695 C CA . LEU A 1 450 ? 6.795 21.686 3.033 1.00 70.56 450 LEU A CA 1
ATOM 3696 C C . LEU A 1 450 ? 5.932 21.031 1.954 1.00 70.56 450 LEU A C 1
ATOM 3698 O O . LEU A 1 450 ? 5.667 21.628 0.908 1.00 70.56 450 LEU A O 1
ATOM 3702 N N . THR A 1 451 ? 5.455 19.816 2.219 1.00 71.31 451 THR A N 1
ATOM 3703 C CA . THR A 1 451 ? 4.418 19.180 1.403 1.00 71.31 451 THR A CA 1
ATOM 3704 C C . THR A 1 451 ? 3.150 20.023 1.515 1.00 71.31 451 THR A C 1
ATOM 3706 O O . THR A 1 451 ? 2.430 19.952 2.507 1.00 71.31 451 THR A O 1
ATOM 3709 N N . ALA A 1 452 ? 2.878 20.873 0.525 1.00 65.38 452 ALA A N 1
ATOM 3710 C CA . ALA A 1 452 ? 1.808 21.858 0.664 1.00 65.38 452 ALA A CA 1
ATOM 3711 C C . ALA A 1 452 ? 0.415 21.212 0.816 1.00 65.38 452 ALA A C 1
ATOM 3713 O O . ALA A 1 452 ? -0.448 21.797 1.457 1.00 65.38 452 ALA A O 1
ATOM 3714 N N . ALA A 1 453 ? 0.210 19.986 0.319 1.00 59.88 453 ALA A N 1
ATOM 3715 C CA . ALA A 1 453 ? -1.027 19.226 0.516 1.00 59.88 453 ALA A CA 1
ATOM 3716 C C . ALA A 1 453 ? -1.347 18.914 1.995 1.00 59.88 453 ALA A C 1
ATOM 3718 O O . ALA A 1 453 ? -2.521 18.825 2.347 1.00 59.88 453 ALA A O 1
ATOM 3719 N N . ASP A 1 454 ? -0.332 18.806 2.858 1.00 66.06 454 ASP A N 1
ATOM 3720 C CA . ASP A 1 454 ? -0.499 18.462 4.279 1.00 66.06 454 ASP A CA 1
ATOM 3721 C C . ASP A 1 454 ? -0.961 19.680 5.109 1.00 66.06 454 ASP A C 1
ATOM 3723 O O . ASP A 1 454 ? -1.513 19.537 6.199 1.00 66.06 454 ASP A O 1
ATOM 3727 N N . TYR A 1 455 ? -0.751 20.894 4.580 1.00 77.81 455 TYR A N 1
ATOM 3728 C CA . TYR A 1 455 ? -0.943 22.164 5.291 1.00 77.81 455 TYR A CA 1
ATOM 3729 C C . TYR A 1 455 ? -1.881 23.151 4.583 1.00 77.81 455 TYR A C 1
ATOM 3731 O O . TYR A 1 455 ? -2.291 24.135 5.198 1.00 77.81 455 TYR A O 1
ATOM 3739 N N . VAL A 1 456 ? -2.230 22.919 3.313 1.00 80.06 456 VAL A N 1
ATOM 3740 C CA . VAL A 1 456 ? -3.015 23.839 2.475 1.00 80.06 456 VAL A CA 1
ATOM 3741 C C . VAL A 1 456 ? -4.237 23.129 1.896 1.00 80.06 456 VAL A C 1
ATOM 3743 O O . VAL A 1 456 ? -4.138 22.320 0.977 1.00 80.06 456 VAL A O 1
ATOM 3746 N N . THR A 1 457 ? -5.422 23.472 2.401 1.00 80.44 457 THR A N 1
ATOM 3747 C CA . THR A 1 457 ? -6.704 23.001 1.855 1.00 80.44 457 THR A CA 1
ATOM 3748 C C . THR A 1 457 ? -7.280 24.034 0.892 1.00 80.44 457 THR A C 1
ATOM 3750 O O . THR A 1 457 ? -7.471 25.188 1.269 1.00 80.44 457 THR A O 1
ATOM 3753 N N . ILE A 1 458 ? -7.626 23.625 -0.331 1.00 82.62 458 ILE A N 1
ATOM 3754 C CA . ILE A 1 458 ? -8.371 24.472 -1.274 1.00 82.62 458 ILE A CA 1
ATOM 3755 C C . ILE A 1 458 ? -9.875 24.227 -1.123 1.00 82.62 458 ILE A C 1
ATOM 3757 O O . ILE A 1 458 ? -10.333 23.086 -1.188 1.00 82.62 458 ILE A O 1
ATOM 3761 N N . LYS A 1 459 ? -10.659 25.305 -1.012 1.00 78.31 459 LYS A N 1
ATOM 3762 C CA . LYS A 1 459 ? -12.116 25.287 -1.209 1.00 78.31 459 LYS A CA 1
ATOM 3763 C C . LYS A 1 459 ? -12.490 26.174 -2.409 1.00 78.31 459 LYS A C 1
ATOM 3765 O O . LYS A 1 459 ? -12.330 27.393 -2.317 1.00 78.31 459 LYS A O 1
ATOM 3770 N N . PRO A 1 460 ? -12.982 25.612 -3.530 1.00 73.56 460 PRO A N 1
ATOM 3771 C CA . PRO A 1 460 ? -13.611 26.403 -4.583 1.00 73.56 460 PRO A CA 1
ATOM 3772 C C . PRO A 1 460 ? -14.999 26.874 -4.125 1.00 73.56 460 PRO A C 1
ATOM 3774 O O . PRO A 1 460 ? -15.749 26.117 -3.511 1.00 73.56 460 PRO A O 1
ATOM 3777 N N . ASN A 1 461 ? -15.348 28.122 -4.428 1.00 70.81 461 ASN A N 1
ATOM 3778 C CA . ASN A 1 461 ? -16.613 28.755 -4.063 1.00 70.81 461 ASN A CA 1
ATOM 3779 C C . ASN A 1 461 ? -17.104 29.641 -5.224 1.00 70.81 461 ASN A C 1
ATOM 3781 O O . ASN A 1 461 ? -16.929 30.862 -5.227 1.00 70.81 461 ASN A O 1
ATOM 3785 N N . GLY A 1 462 ? -17.657 29.004 -6.260 1.00 75.00 462 GLY A N 1
ATOM 3786 C CA . GLY A 1 462 ? -18.053 29.673 -7.502 1.00 75.00 462 GLY A CA 1
ATOM 3787 C C . GLY A 1 462 ? -16.855 30.317 -8.206 1.00 75.00 462 GLY A C 1
ATOM 3788 O O . GLY A 1 462 ? -15.871 29.646 -8.500 1.00 75.00 462 GLY A O 1
ATOM 3789 N N . PHE A 1 463 ? -16.927 31.630 -8.443 1.00 77.50 463 PHE A N 1
ATOM 3790 C CA . PHE A 1 463 ? -15.833 32.431 -9.014 1.00 77.50 463 PHE A CA 1
ATOM 3791 C C . PHE A 1 463 ? -14.757 32.845 -7.993 1.00 77.50 463 PHE A C 1
ATOM 3793 O O . PHE A 1 463 ? -13.899 33.667 -8.310 1.00 77.50 463 PHE A O 1
ATOM 3800 N N . ASN A 1 464 ? -14.782 32.299 -6.775 1.00 82.88 464 ASN A N 1
ATOM 3801 C CA . ASN A 1 464 ? -13.746 32.515 -5.770 1.00 82.88 464 ASN A CA 1
ATOM 3802 C C . ASN A 1 464 ? -13.033 31.197 -5.431 1.00 82.88 464 ASN A C 1
ATOM 3804 O O . ASN A 1 464 ? -13.653 30.135 -5.389 1.00 82.88 464 ASN A O 1
ATOM 3808 N N . VAL A 1 465 ? -11.742 31.269 -5.114 1.00 84.06 465 VAL A N 1
ATOM 3809 C CA . VAL A 1 465 ? -10.969 30.177 -4.507 1.00 84.06 465 VAL A CA 1
ATOM 3810 C C . VAL A 1 465 ? -10.468 30.611 -3.134 1.00 84.06 465 VAL A C 1
ATOM 3812 O O . VAL A 1 465 ? -10.065 31.758 -2.945 1.00 84.06 465 VAL A O 1
ATOM 3815 N N . ILE A 1 466 ? -10.513 29.697 -2.169 1.00 87.50 466 ILE A N 1
ATOM 3816 C CA . ILE A 1 466 ? -10.022 29.910 -0.809 1.00 87.50 466 ILE A CA 1
ATOM 3817 C C . ILE A 1 466 ? -8.893 28.914 -0.555 1.00 87.50 466 ILE A C 1
ATOM 3819 O O . ILE A 1 466 ? -9.135 27.706 -0.540 1.00 87.50 466 ILE A O 1
ATOM 3823 N N . PHE A 1 467 ? -7.676 29.415 -0.343 1.00 89.50 467 PHE A N 1
ATOM 3824 C CA . PHE A 1 467 ? -6.558 28.630 0.179 1.00 89.50 467 PHE A CA 1
ATOM 3825 C C . PHE A 1 467 ? -6.546 28.769 1.704 1.00 89.50 467 PHE A C 1
ATOM 3827 O O . PHE A 1 467 ? -6.418 29.875 2.228 1.00 89.50 467 PHE A O 1
ATOM 3834 N N . ILE A 1 468 ? -6.698 27.655 2.412 1.00 89.94 468 ILE A N 1
ATOM 3835 C CA . ILE A 1 468 ? -6.727 27.589 3.874 1.00 89.94 468 ILE A CA 1
ATOM 3836 C C . ILE A 1 468 ? -5.410 26.987 4.342 1.00 89.94 468 ILE A C 1
ATOM 3838 O O . ILE A 1 468 ? -5.149 25.816 4.068 1.00 89.94 468 ILE A O 1
ATOM 3842 N N . LEU A 1 469 ? -4.585 27.783 5.019 1.00 91.00 469 LEU A N 1
ATOM 3843 C CA . LEU A 1 469 ? -3.253 27.394 5.474 1.00 91.00 469 LEU A CA 1
ATOM 3844 C C . LEU A 1 469 ? -3.280 27.108 6.981 1.00 91.00 469 LEU A C 1
ATOM 3846 O O . LEU A 1 469 ? -3.648 27.980 7.768 1.00 91.00 469 LEU A O 1
ATOM 3850 N N . ASN A 1 470 ? -2.827 25.915 7.366 1.00 89.69 470 ASN A N 1
ATOM 3851 C CA . ASN A 1 470 ? -2.538 25.517 8.743 1.00 89.69 470 ASN A CA 1
ATOM 3852 C C . ASN A 1 470 ? -1.016 25.439 8.919 1.00 89.69 470 ASN A C 1
ATOM 3854 O O . ASN A 1 470 ? -0.381 24.498 8.448 1.00 89.69 470 ASN A O 1
ATOM 3858 N N . LEU A 1 471 ? -0.406 26.430 9.566 1.00 89.12 471 LEU A N 1
ATOM 3859 C CA . LEU A 1 471 ? 1.047 26.480 9.728 1.00 89.12 471 LEU A CA 1
ATOM 3860 C C . LEU A 1 471 ? 1.498 25.559 10.883 1.00 89.12 471 LEU A C 1
ATOM 3862 O O . LEU A 1 471 ? 0.942 25.650 11.979 1.00 89.12 471 LEU A O 1
ATOM 3866 N N . PRO A 1 472 ? 2.499 24.676 10.691 1.00 83.06 472 PRO A N 1
ATOM 3867 C CA . PRO A 1 472 ? 2.871 23.692 11.714 1.00 83.06 472 PRO A CA 1
ATOM 3868 C C . PRO A 1 472 ? 3.637 24.255 12.923 1.00 83.06 472 PRO A C 1
ATOM 3870 O O . PRO A 1 472 ? 3.697 23.589 13.951 1.00 83.06 472 PRO A O 1
ATOM 3873 N N . LYS A 1 473 ? 4.269 25.432 12.819 1.00 84.81 473 LYS A N 1
ATOM 3874 C CA . LYS A 1 473 ? 5.100 26.025 13.887 1.00 84.81 473 LYS A CA 1
ATOM 3875 C C . LYS A 1 473 ? 5.283 27.531 13.693 1.00 84.81 473 LYS A C 1
ATOM 3877 O O . LYS A 1 473 ? 5.140 28.033 12.583 1.00 84.81 473 LYS A O 1
ATOM 3882 N N . GLN A 1 474 ? 5.646 28.248 14.755 1.00 86.94 474 GLN A N 1
ATOM 3883 C CA . GLN A 1 474 ? 6.046 29.656 14.655 1.00 86.94 474 GLN A CA 1
ATOM 3884 C C . GLN A 1 474 ? 7.305 29.818 13.789 1.00 86.94 474 GLN A C 1
ATOM 3886 O O . GLN A 1 474 ? 8.209 28.980 13.802 1.00 86.94 474 GLN A O 1
ATOM 3891 N N . GLY A 1 475 ? 7.371 30.914 13.036 1.00 87.44 475 GLY A N 1
ATOM 3892 C CA . GLY A 1 475 ? 8.443 31.203 12.093 1.00 87.44 475 GLY A CA 1
ATOM 3893 C C . GLY A 1 475 ? 7.988 31.999 10.872 1.00 87.44 475 GLY A C 1
ATOM 3894 O O . GLY A 1 475 ? 6.878 32.530 10.807 1.00 87.44 475 GLY A O 1
ATOM 3895 N N . VAL A 1 476 ? 8.884 32.094 9.892 1.00 85.25 476 VAL A N 1
ATOM 3896 C CA . VAL A 1 476 ? 8.659 32.802 8.627 1.00 85.25 476 VAL A CA 1
ATOM 3897 C C . VAL A 1 476 ? 8.432 31.802 7.498 1.00 85.25 476 VAL A C 1
ATOM 3899 O O . VAL A 1 476 ? 9.213 30.865 7.323 1.00 85.25 476 VAL A O 1
ATOM 3902 N N . TYR A 1 477 ? 7.388 32.045 6.713 1.00 90.62 477 TYR A N 1
ATOM 3903 C CA . TYR A 1 477 ? 6.947 31.229 5.591 1.00 90.62 477 TYR A CA 1
ATOM 3904 C C . TYR A 1 477 ? 6.816 32.064 4.313 1.00 90.62 477 TYR A C 1
ATOM 3906 O O . TYR A 1 477 ? 6.436 33.232 4.373 1.00 90.62 477 TYR A O 1
ATOM 3914 N N . THR A 1 478 ? 7.036 31.440 3.159 1.00 90.88 478 THR A N 1
ATOM 3915 C CA . THR A 1 478 ? 6.580 31.942 1.856 1.00 90.88 478 THR A CA 1
ATOM 3916 C C . THR A 1 478 ? 5.504 31.009 1.309 1.00 90.88 478 THR A C 1
ATOM 3918 O O . THR A 1 478 ? 5.703 29.794 1.297 1.00 90.88 478 THR A O 1
ATOM 3921 N N . PHE A 1 479 ? 4.383 31.564 0.845 1.00 91.88 479 PHE A N 1
ATOM 3922 C CA . PHE A 1 479 ? 3.338 30.826 0.131 1.00 91.88 479 PHE A CA 1
ATOM 3923 C C . PHE A 1 479 ? 3.183 31.369 -1.293 1.00 91.88 479 PHE A C 1
ATOM 3925 O O . PHE A 1 479 ? 2.738 32.502 -1.484 1.00 91.88 479 PHE A O 1
ATOM 3932 N N . THR A 1 480 ? 3.563 30.570 -2.288 1.00 89.69 480 THR A N 1
ATOM 3933 C CA . THR A 1 480 ? 3.548 30.953 -3.708 1.00 89.69 480 THR A CA 1
ATOM 3934 C C . THR A 1 480 ? 2.412 30.245 -4.430 1.00 89.69 480 THR A C 1
ATOM 3936 O O . THR A 1 480 ? 2.299 29.027 -4.341 1.00 89.69 480 THR A O 1
ATOM 3939 N N . ILE A 1 481 ? 1.606 30.992 -5.185 1.00 88.62 481 ILE A N 1
ATOM 3940 C CA . ILE A 1 481 ? 0.554 30.482 -6.067 1.00 88.62 481 ILE A CA 1
ATOM 3941 C C . ILE A 1 481 ? 1.025 30.617 -7.519 1.00 88.62 481 ILE A C 1
ATOM 3943 O O . ILE A 1 481 ? 1.370 31.711 -7.978 1.00 88.62 481 ILE A O 1
ATOM 3947 N N . TYR A 1 482 ? 0.982 29.510 -8.252 1.00 86.62 482 TYR A N 1
ATOM 3948 C CA . TYR A 1 482 ? 1.278 29.400 -9.678 1.00 86.62 482 TYR A CA 1
ATOM 3949 C C . TYR A 1 482 ? -0.013 29.042 -10.425 1.00 86.62 482 TYR A C 1
ATOM 3951 O O . TYR A 1 482 ? -0.790 28.223 -9.929 1.00 86.62 482 TYR A O 1
ATOM 3959 N N . ALA A 1 483 ? -0.261 29.619 -11.604 1.00 80.88 483 ALA A N 1
ATOM 3960 C CA . ALA A 1 483 ? -1.473 29.300 -12.367 1.00 80.88 483 ALA A CA 1
ATOM 3961 C C . ALA A 1 483 ? -1.311 29.439 -13.887 1.00 80.88 483 ALA A C 1
ATOM 3963 O O . ALA A 1 483 ? -0.437 30.163 -14.370 1.00 80.88 483 ALA A O 1
ATOM 3964 N N . ALA A 1 484 ? -2.190 28.766 -14.633 1.00 77.06 484 ALA A N 1
ATOM 3965 C CA . ALA A 1 484 ? -2.326 28.890 -16.084 1.00 77.06 484 ALA A CA 1
ATOM 3966 C C . ALA A 1 484 ? -3.785 28.685 -16.532 1.00 77.06 484 ALA A C 1
ATOM 3968 O O . ALA A 1 484 ? -4.526 27.918 -15.928 1.00 77.06 484 ALA A O 1
ATOM 3969 N N . THR A 1 485 ? -4.211 29.354 -17.606 1.00 65.69 485 THR A N 1
ATOM 3970 C CA . THR A 1 485 ? -5.544 29.160 -18.210 1.00 65.69 485 THR A CA 1
ATOM 3971 C C . THR A 1 485 ? -5.621 27.873 -19.023 1.00 65.69 485 THR A C 1
ATOM 3973 O O . THR A 1 485 ? -4.822 27.697 -19.944 1.00 65.69 485 THR A O 1
ATOM 3976 N N . THR A 1 486 ? -6.651 27.061 -18.772 1.00 56.44 486 THR A N 1
ATOM 3977 C CA . THR A 1 486 ? -6.870 25.724 -19.367 1.00 56.44 486 THR A CA 1
ATOM 3978 C C . THR A 1 486 ? -6.789 25.683 -20.898 1.00 56.44 486 THR A C 1
ATOM 3980 O O . THR A 1 486 ? -6.324 24.704 -21.471 1.00 56.44 486 THR A O 1
ATOM 3983 N N . ASN A 1 487 ? -7.203 26.755 -21.583 1.00 44.44 487 ASN A N 1
ATOM 3984 C CA . ASN A 1 487 ? -7.265 26.803 -23.050 1.00 44.44 487 ASN A CA 1
ATOM 3985 C C . ASN A 1 487 ? -5.974 27.325 -23.720 1.00 44.44 487 ASN A C 1
ATOM 3987 O O . ASN A 1 487 ? -5.946 27.472 -24.938 1.00 44.44 487 ASN A O 1
ATOM 3991 N N . ALA A 1 488 ? -4.918 27.650 -22.965 1.00 41.75 488 ALA A N 1
ATOM 3992 C CA . ALA A 1 488 ? -3.713 28.288 -23.516 1.00 41.75 488 ALA A CA 1
ATOM 3993 C C . ALA A 1 488 ? -2.646 27.314 -24.056 1.00 41.75 488 ALA A C 1
ATOM 3995 O O . ALA A 1 488 ? -1.656 27.768 -24.623 1.00 41.75 488 ALA A O 1
ATOM 3996 N N . CYS A 1 489 ? -2.825 25.997 -23.907 1.00 40.66 489 CYS A N 1
ATOM 3997 C CA . CYS A 1 489 ? -1.838 25.001 -24.343 1.00 40.66 489 CYS A CA 1
ATOM 3998 C C . CYS A 1 489 ? -1.786 24.762 -25.863 1.00 40.66 489 CYS A C 1
ATOM 4000 O O . CYS A 1 489 ? -0.839 24.135 -26.323 1.00 40.66 489 CYS A O 1
ATOM 4002 N N . ASN A 1 490 ? -2.751 25.262 -26.644 1.00 36.88 490 ASN A N 1
ATOM 4003 C CA . ASN A 1 490 ? -2.844 24.946 -28.078 1.00 36.88 490 ASN A CA 1
ATOM 4004 C C . ASN A 1 490 ? -2.209 25.993 -29.015 1.00 36.88 490 ASN A C 1
ATOM 4006 O O . ASN A 1 490 ? -2.015 25.693 -30.189 1.00 36.88 490 ASN A O 1
ATOM 4010 N N . ASP A 1 491 ? -1.871 27.195 -28.529 1.00 33.97 491 ASP A N 1
ATOM 4011 C CA . ASP A 1 491 ? -1.430 28.317 -29.375 1.00 33.97 491 ASP A CA 1
ATOM 4012 C C . ASP A 1 491 ? -0.171 29.026 -28.842 1.00 33.97 491 ASP A C 1
ATOM 4014 O O . ASP A 1 491 ? -0.250 30.081 -28.201 1.00 33.97 491 ASP A O 1
ATOM 4018 N N . LYS A 1 492 ? 1.007 28.470 -29.174 1.00 36.00 492 LYS A N 1
ATOM 4019 C CA . LYS A 1 492 ? 2.143 29.222 -29.764 1.00 36.00 492 LYS A CA 1
ATOM 4020 C C . LYS A 1 492 ? 3.361 28.348 -30.068 1.00 36.00 492 LYS A C 1
ATOM 4022 O O . LYS A 1 492 ? 4.025 27.842 -29.171 1.00 36.00 492 LYS A O 1
ATOM 4027 N N . GLN A 1 493 ? 3.747 28.320 -31.342 1.00 39.22 493 GLN A N 1
ATOM 4028 C CA . GLN A 1 493 ? 5.135 28.066 -31.731 1.00 39.22 493 GLN A CA 1
ATOM 4029 C C . GLN A 1 493 ? 6.011 29.258 -31.310 1.00 39.22 493 GLN A C 1
ATOM 4031 O O . GLN A 1 493 ? 5.633 30.392 -31.592 1.00 39.22 493 GLN A O 1
ATOM 4036 N N . ILE A 1 494 ? 7.179 29.007 -30.703 1.00 30.05 494 ILE A N 1
ATOM 4037 C CA . ILE A 1 494 ? 8.428 29.795 -30.826 1.00 30.05 494 ILE A CA 1
ATOM 4038 C C . ILE A 1 494 ? 9.560 29.088 -30.054 1.00 30.05 494 ILE A C 1
ATOM 4040 O O . ILE A 1 494 ? 9.348 28.599 -28.953 1.00 30.05 494 ILE A O 1
ATOM 4044 N N . GLY A 1 495 ? 10.759 29.078 -30.649 1.00 26.58 495 GLY A N 1
ATOM 4045 C CA . GLY A 1 495 ? 12.081 29.030 -29.996 1.00 26.58 495 GLY A CA 1
ATOM 4046 C C . GLY A 1 495 ? 12.278 28.224 -28.702 1.00 26.58 495 GLY A C 1
ATOM 4047 O O . GLY A 1 495 ? 12.099 28.750 -27.610 1.00 26.58 495 GLY A O 1
ATOM 4048 N N . ILE A 1 496 ? 12.804 27.007 -28.871 1.00 34.06 496 ILE A N 1
ATOM 4049 C CA . ILE A 1 496 ? 13.543 26.164 -27.907 1.00 34.06 496 ILE A CA 1
ATOM 4050 C C . ILE A 1 496 ? 14.098 26.912 -26.673 1.00 34.06 496 ILE A C 1
ATOM 4052 O O . ILE A 1 496 ? 14.990 27.748 -26.809 1.00 34.06 496 ILE A O 1
ATOM 4056 N N . ASN A 1 497 ? 13.667 26.495 -25.477 1.00 23.44 497 ASN A N 1
ATOM 4057 C CA . ASN A 1 497 ? 14.536 26.242 -24.318 1.00 23.44 497 ASN A CA 1
ATOM 4058 C C . ASN A 1 497 ? 13.799 25.396 -23.257 1.00 23.44 497 ASN A C 1
ATOM 4060 O O . ASN A 1 497 ? 12.604 25.128 -23.378 1.00 23.44 497 ASN A O 1
ATOM 4064 N N . GLU A 1 498 ? 14.545 24.891 -22.274 1.00 35.97 498 GLU A N 1
ATOM 4065 C CA . GLU A 1 498 ? 14.131 23.806 -21.373 1.00 35.97 498 GLU A CA 1
ATOM 4066 C C . GLU A 1 498 ? 13.200 24.252 -20.219 1.00 35.97 498 GLU A C 1
ATOM 4068 O O . GLU A 1 498 ? 13.116 25.429 -19.888 1.00 35.97 498 GLU A O 1
ATOM 4073 N N . GLN A 1 499 ? 12.515 23.278 -19.596 1.00 36.31 499 GLN A N 1
ATOM 4074 C CA . GLN A 1 499 ? 11.707 23.388 -18.362 1.00 36.31 499 GLN A CA 1
ATOM 4075 C C . GLN A 1 499 ? 10.719 24.575 -18.266 1.00 36.31 499 GLN A C 1
ATOM 4077 O O . GLN A 1 499 ? 10.996 25.606 -17.660 1.00 36.31 499 GLN A O 1
ATOM 4082 N N . THR A 1 500 ? 9.480 24.377 -18.734 1.00 37.00 500 THR A N 1
ATOM 4083 C CA . THR A 1 500 ? 8.369 25.300 -18.432 1.00 37.00 500 THR A CA 1
ATOM 4084 C C . THR A 1 500 ? 7.655 24.930 -17.126 1.00 37.00 500 THR A C 1
ATOM 4086 O O . THR A 1 500 ? 6.651 24.208 -17.128 1.00 37.00 500 THR A O 1
ATOM 4089 N N . ASP A 1 501 ? 8.159 25.451 -16.008 1.00 55.91 501 ASP A N 1
ATOM 4090 C CA . ASP A 1 501 ? 7.391 25.557 -14.760 1.00 55.91 501 ASP A CA 1
ATOM 4091 C C . ASP A 1 501 ? 6.129 26.420 -14.962 1.00 55.91 501 ASP A C 1
ATOM 4093 O O . ASP A 1 501 ? 6.067 27.271 -15.856 1.00 55.91 501 ASP A O 1
ATOM 4097 N N . LEU A 1 502 ? 5.104 26.216 -14.127 1.00 68.31 502 LEU A N 1
ATOM 4098 C CA . LEU A 1 502 ? 3.964 27.139 -14.080 1.00 68.31 502 LEU A CA 1
ATOM 4099 C C . LEU A 1 502 ? 4.447 28.504 -13.556 1.00 68.31 502 LEU A C 1
ATOM 4101 O O . LEU A 1 502 ? 5.223 28.545 -12.601 1.00 68.31 502 LEU A O 1
ATOM 4105 N N . PRO A 1 503 ? 4.012 29.635 -14.136 1.00 78.12 503 PRO A N 1
ATOM 4106 C CA . PRO A 1 503 ? 4.518 30.939 -13.735 1.00 78.12 503 PRO A CA 1
ATOM 4107 C C . PRO A 1 503 ? 3.929 31.372 -12.384 1.00 78.12 503 PRO A C 1
ATOM 4109 O O . PRO A 1 503 ? 2.741 31.183 -12.121 1.00 78.12 503 PRO A O 1
ATOM 4112 N N . ALA A 1 504 ? 4.753 31.985 -11.530 1.00 82.38 504 ALA A N 1
ATOM 4113 C CA . ALA A 1 504 ? 4.311 32.510 -10.237 1.00 82.38 504 ALA A CA 1
ATOM 4114 C C . ALA A 1 504 ? 3.394 33.731 -10.431 1.00 82.38 504 ALA A C 1
ATOM 4116 O O . ALA A 1 504 ? 3.783 34.731 -11.046 1.00 82.38 504 ALA A O 1
ATOM 4117 N N . VAL A 1 505 ? 2.174 33.641 -9.899 1.00 87.25 505 VAL A N 1
ATOM 4118 C CA . VAL A 1 505 ? 1.112 34.648 -10.050 1.00 87.25 505 VAL A CA 1
ATOM 4119 C C . VAL A 1 505 ? 0.972 35.505 -8.794 1.00 87.25 505 VAL A C 1
ATOM 4121 O O . VAL A 1 505 ? 0.760 36.714 -8.911 1.00 87.25 505 VAL A O 1
ATOM 4124 N N . PHE A 1 506 ? 1.129 34.919 -7.604 1.00 88.50 506 PHE A N 1
ATOM 4125 C CA . PHE A 1 506 ? 1.129 35.658 -6.340 1.00 88.50 506 PHE A CA 1
ATOM 4126 C C . PHE A 1 506 ? 2.012 34.981 -5.286 1.00 88.50 506 PHE A C 1
ATOM 4128 O O . PHE A 1 506 ? 1.936 33.768 -5.116 1.00 88.50 506 PHE A O 1
ATOM 4135 N N . THR A 1 507 ? 2.804 35.763 -4.552 1.00 91.44 507 THR A N 1
ATOM 4136 C CA . THR A 1 507 ? 3.704 35.276 -3.495 1.00 91.44 507 THR A CA 1
ATOM 4137 C C . THR A 1 507 ? 3.425 36.007 -2.181 1.00 91.44 507 THR A C 1
ATOM 4139 O O . THR A 1 507 ? 3.643 37.216 -2.096 1.00 91.44 507 THR A O 1
ATOM 4142 N N . TYR A 1 508 ? 2.987 35.289 -1.148 1.00 92.12 508 TYR A N 1
ATOM 4143 C CA . TYR A 1 508 ? 2.837 35.805 0.216 1.00 92.12 508 TYR A CA 1
ATOM 4144 C C . TYR A 1 508 ? 4.076 35.523 1.066 1.00 92.12 508 TYR A C 1
ATOM 4146 O O . TYR A 1 508 ? 4.634 34.431 1.001 1.00 92.12 508 TYR A O 1
ATOM 4154 N N . LEU A 1 509 ? 4.437 36.471 1.929 1.00 91.62 509 LEU A N 1
ATOM 4155 C CA . LEU A 1 509 ? 5.332 36.288 3.068 1.00 91.62 509 LEU A CA 1
ATOM 4156 C C . LEU A 1 509 ? 4.474 36.256 4.339 1.00 91.62 509 LEU A C 1
ATOM 4158 O O . LEU A 1 509 ? 3.842 37.253 4.679 1.00 91.62 509 LEU A O 1
ATOM 4162 N N . ILE A 1 510 ? 4.457 35.134 5.054 1.00 91.56 510 ILE A N 1
ATOM 4163 C CA . ILE A 1 510 ? 3.630 34.944 6.252 1.00 91.56 510 ILE A CA 1
ATOM 4164 C C . ILE A 1 510 ? 4.542 34.744 7.462 1.00 91.56 510 ILE A C 1
ATOM 4166 O O . ILE A 1 510 ? 5.386 33.851 7.485 1.00 91.56 510 ILE A O 1
ATOM 4170 N N . ARG A 1 511 ? 4.378 35.581 8.485 1.00 89.25 511 ARG A N 1
ATOM 4171 C CA . ARG A 1 511 ? 5.071 35.472 9.773 1.00 89.25 511 ARG A CA 1
ATOM 4172 C C . ARG A 1 511 ? 4.086 34.953 10.811 1.00 89.25 511 ARG A C 1
ATOM 4174 O O . ARG A 1 511 ? 3.131 35.654 11.124 1.00 89.25 511 ARG A O 1
ATOM 4181 N N . TYR A 1 512 ? 4.312 33.759 11.340 1.00 91.81 512 TYR A N 1
ATOM 4182 C CA . TYR A 1 512 ? 3.579 33.253 12.499 1.00 91.81 512 TYR A CA 1
ATOM 4183 C C . TYR A 1 512 ? 4.449 33.465 13.741 1.00 91.81 512 TYR A C 1
ATOM 4185 O O . TYR A 1 512 ? 5.539 32.899 13.835 1.00 91.81 512 TYR A O 1
ATOM 4193 N N . VAL A 1 513 ? 3.993 34.357 14.622 1.00 82.94 513 VAL A N 1
ATOM 4194 C CA . VAL A 1 513 ? 4.711 34.887 15.796 1.00 82.94 513 VAL A CA 1
ATOM 4195 C C . VAL A 1 513 ? 4.228 34.242 17.090 1.00 82.94 513 VAL A C 1
ATOM 4197 O O . VAL A 1 513 ? 3.100 33.702 17.112 1.00 82.94 513 VAL A O 1
#

Sequence (513 aa):
YDEHYFLPDPEDFILEFFPYKSEWQLLESPITLLEFEQLPFVRSLFFHYHLSFVNQQHAVIQTDNRGACDIKLRMPDSLKHRLAFHFHLRFSNISNTTGHIDESIDFQGVKLERYVLHTVQDDLVSFNIHVPQEGDYFIEIFASLVEPDPNPYGQSFKLKCVCKYRIVCQQLIQRMHPLPACASGEWGPTKAIRHFNIHPLTHFQSIFETNHLPIIIKFQCPKILKFHGKLNSNQYSSVQNNNTMPNAAIPNVLDKYVKYEYNEHDLIITFIIQLPKEGQYGLDIYARDPEYQTEKRTMSHCCKYIINYSKTSILSVPSTVETNNNNNNNLYHDYSFDNSKSNGQQRILSPRTNRSNNKVERSLSPRSISSNCSSLLPIPKIGGNTNLLSQFGMHPISHPDPSITLRSTNYIELQFQIRKMVDFSFDLIYHHTLNDLSSRTPSINLNQRLTAADYVTIKPNGFNVIFILNLPKQGVYTFTIYAATTNACNDKQIGINEQTDLPAVFTYLIRYV

Foldseek 3Di:
DQCCPPPHDLVVVLQADDDPDQVVSPDPDGDDPVVSQFAWRFDSVCVVQPKDWDPDRGQEAEADQQQKDKTKIFGDQVCLLWKFKAKAKWFFDQPPPPRDTDTDQADPPHGQLQQWQFARDRRMTMTIGRGQDFAKMKMFMWMATQDPDVVLPDDPTPTDTGTMHIYGYHHHPDGDDGHWPEDGGHAFQSQLCNRFVKAWDDDRDREDEDQDFFDKTKIAGPADKDKAKDKTDPVQVVVPPPDDDPPDPPPRPQSVQWDWDADRVRRMIIITGGDPDFAKMKMWMFIGDPVPPPPDDDTHTRHMHIYGYDNDPPDPDPPDDDDDDDDPPVNHCPPPDDDDDDDDDDDDDDDDDDDDDDDDDDDDDDDDDDDDDDDDDDDPDAFFPVVVCVVFVKAWDPPNDQEAEAEPALKDKTKMFTPADKDKDKWKWFFDAPVPVPDPDPDDRDGDTDPCVVFWDWDDDPRMIITMGRHPDFGKMKMWMFIDGPPPPPDDDDDDDDDDDGDTGHMHIYGYD

Solvent-accessible surface area (backbone atoms only — not comparable to full-atom values): 31047 Å² total; per-residue (Å²): 139,65,71,67,81,60,87,53,57,40,81,64,43,52,52,73,49,83,58,99,42,74,87,70,44,75,48,98,73,72,79,52,71,74,56,55,75,38,40,39,46,52,37,68,59,26,63,76,55,54,49,43,75,71,75,54,77,42,19,69,41,69,36,44,57,51,20,38,42,69,47,36,38,35,42,47,81,93,39,55,66,31,59,45,66,49,73,51,44,32,37,54,44,73,36,91,89,73,78,47,77,46,75,39,54,49,56,97,89,41,50,39,62,35,28,42,56,36,37,60,54,82,48,40,38,37,39,38,36,38,42,72,65,64,47,46,30,42,38,42,35,24,43,39,78,58,68,94,52,99,66,74,80,77,74,83,76,80,61,42,65,22,36,38,38,39,39,38,20,91,45,62,81,52,87,48,76,65,53,44,82,50,78,88,65,58,36,12,44,57,52,17,35,52,66,63,54,30,41,66,72,67,59,76,59,32,61,48,80,44,60,66,78,65,40,74,47,33,28,42,40,80,54,85,66,48,77,50,59,43,51,27,32,64,86,61,60,65,70,57,72,82,82,60,72,94,84,63,87,70,76,66,83,45,28,86,32,47,48,73,50,74,41,82,88,79,26,33,41,37,35,42,34,48,79,92,67,70,50,63,32,16,41,33,30,25,39,36,65,74,84,65,76,60,93,76,73,72,69,44,82,31,34,28,34,42,40,39,36,41,81,66,79,81,70,85,75,74,96,70,80,93,74,94,73,99,64,92,78,73,84,76,55,92,85,66,80,93,81,84,88,83,91,81,90,84,83,86,86,85,87,87,88,81,90,81,89,87,89,88,85,87,81,90,88,84,90,87,91,87,76,96,78,89,81,76,82,79,80,79,71,73,31,67,34,65,68,54,24,58,75,49,43,38,46,63,64,69,54,75,64,33,75,43,78,36,71,88,51,58,64,48,70,49,30,29,40,38,75,52,74,58,51,77,50,68,46,35,31,38,40,50,54,79,78,64,85,76,58,99,58,92,73,80,76,54,70,41,73,48,70,34,78,85,31,43,49,79,48,82,55,87,57,29,40,33,42,36,37,50,56,94,66,64,19,38,31,39,43,37,37,21,50,49,53,75,81,60,83,83,74,77,93,76,81,93,77,82,84,87,71,73,51,73,33,35,21,32,39,39,35,33,97

Radius of gyration: 27.78 Å; Cα contacts (8 Å, |Δi|>4): 899; chains: 1; bounding box: 77×75×62 Å

pLDDT: mean 75.02, std 24.57, range [20.45, 98.0]

Secondary structure (DSSP, 8-state):
--GGGSS--HHHHTTT---SSGGGS--SSPPPHHHHTTSPEE-HHHHHTT-EESS--SSEEEP-TTSEEEEEEE--GGGTTTEEEEEEEEEEEE-TTT-PEEEESEETTEEGGGGEEEEEETTEEEEEEE-SSSEEEEEEEEEEE----S--S-S----EEEEEEEEEE---SS---PPPSPPSS-BBTHHHHHHH--EESS--SSEEEE-SSSEEEEEE-SS--EEEEEEE-HHHHHHHTTSS-TTS----TTGGGEEEEEETTTTEEEEEE--SSSEEEEEEEEEE-SS---TTPPPEEEEEEEEEE-SS------S--------TT-TT-TT----------------------------------------PPPPP-SEE-HHHHHHHTEEESS--SSEEEESS-SEEEEEEEESS-EEEEEEEEEEE-GGGGG-SS------EEE-HHHHEEEEEETTEEEEEEE-SSSEEEEEEEEEEEGGGGGS------S--PPPEEEEEEEEE-

Nearest PDB structures (foldseek):
  6k73-assembly2_B  TM=3.216E-01  e=6.270E-04  Escherichia coli
  8smk-assembly1_F  TM=2.826E-01  e=3.407E-04  Homo sapiens
  6k73-assembly1_A  TM=3.358E-01  e=5.159E-03  Escherichia coli
  7ul3-assembly1_H  TM=3.833E-01  e=1.653E-02  synthetic construct
  6ch8-assembly1_R  TM=2.472E-01  e=2.245E-03  Homo sapiens